Protein AF-A0A8W8I4E0-F1 (afdb_monomer_lite)

Radius of gyration: 31.5 Å; chains: 1; bounding box: 103×53×93 Å

Sequence (508 aa):
MWNETRENYEDEYSLLRERRFVVGEGALLSLIKRTTCEQCGESIDPSTVVEGEKIPAGVKYKFLCCNGHPGKWISTPFYGGRSFISILLQLMVLLTGASWEKFALGAKFINLVVGSSRQFYKMQLQYRTAIEEKFHKHISEVYKKLGGLPLSVAVDVRFDSPGFCASRSTAVFMDSNTKAIIHMEVGDSREVDRHSSKMERLLIDRGLQHLLTASPLVIWEIISDASRNIISLMKSDPYKHLQHSLDIWHKAKKLTTSLSDIAKTPGCRGLLQWIRPIVNHFWWCCSTCKGSVERLLKRWMGILYHINNKHVWAGGRCRHSEEHETECSNWLQRDTVVFKNLRMLVTNRDWCGSMKFYTNCRQTWAVENFFSHTLLHYCPKQKSYGYDAYHIRNMLAVMDHNNHLGRMPLVGQDGEVYAKGQVSRRTKQWVAYEEKAPKDFKYIPELMAACMRATYGVSETKFRKSRKSMSLDSIAKNLSGETNPGSRILLAKMQSRKKTGPAAKESC

pLDDT: mean 87.56, std 13.89, range [27.78, 98.56]

Structure (mmCIF, N/CA/C/O backbone):
data_AF-A0A8W8I4E0-F1
#
_entry.id   AF-A0A8W8I4E0-F1
#
loop_
_atom_site.group_PDB
_atom_site.id
_atom_site.type_symbol
_atom_site.label_atom_id
_atom_site.label_alt_id
_atom_site.label_comp_id
_atom_site.label_asym_id
_atom_site.label_entity_id
_atom_site.label_seq_id
_atom_site.pdbx_PDB_ins_code
_atom_site.Cartn_x
_atom_site.Cartn_y
_atom_site.Cartn_z
_atom_site.occupancy
_atom_site.B_iso_or_equiv
_atom_site.auth_seq_id
_atom_site.auth_comp_id
_atom_site.auth_asym_id
_atom_site.auth_atom_id
_atom_site.pdbx_PDB_model_num
ATOM 1 N N . MET A 1 1 ? -18.996 -29.837 -2.916 1.00 29.95 1 MET A N 1
ATOM 2 C CA . MET A 1 1 ? -19.934 -29.068 -2.074 1.00 29.95 1 MET A CA 1
ATOM 3 C C . MET A 1 1 ? -19.149 -28.592 -0.854 1.00 29.95 1 MET A C 1
ATOM 5 O O . MET A 1 1 ? -19.053 -29.311 0.127 1.00 29.95 1 MET A O 1
ATOM 9 N N . TRP A 1 2 ? -18.444 -27.464 -0.966 1.00 27.78 2 TRP A N 1
ATOM 10 C CA . TRP A 1 2 ? -17.740 -26.867 0.172 1.00 27.78 2 TRP A CA 1
ATOM 11 C C . TRP A 1 2 ? -18.681 -25.825 0.762 1.00 27.78 2 TRP A C 1
ATOM 13 O O . TRP A 1 2 ? -18.910 -24.789 0.143 1.00 27.78 2 TRP A O 1
ATOM 23 N N . ASN A 1 3 ? -19.277 -26.138 1.911 1.00 29.98 3 ASN A N 1
ATOM 24 C CA . ASN A 1 3 ? -19.968 -25.148 2.725 1.00 29.98 3 ASN A CA 1
ATOM 25 C C . ASN A 1 3 ? -18.911 -24.166 3.239 1.00 29.98 3 ASN A C 1
ATOM 27 O O . ASN A 1 3 ? -18.275 -24.406 4.262 1.00 29.98 3 ASN A O 1
ATOM 31 N N . GLU A 1 4 ? -18.700 -23.071 2.509 1.00 37.72 4 GLU A N 1
ATOM 32 C CA . GLU A 1 4 ? -18.144 -21.858 3.094 1.00 37.72 4 GLU A CA 1
ATOM 33 C C . GLU A 1 4 ? -19.118 -21.426 4.191 1.00 37.72 4 GLU A C 1
ATOM 35 O O . GLU A 1 4 ? -20.172 -20.849 3.922 1.00 37.72 4 GLU A O 1
ATOM 40 N N . THR A 1 5 ? -18.795 -21.741 5.443 1.00 39.50 5 THR A N 1
ATOM 41 C CA . THR A 1 5 ? -19.361 -21.050 6.597 1.00 39.50 5 THR A CA 1
ATOM 42 C C . THR A 1 5 ? -19.046 -19.570 6.421 1.00 39.50 5 THR A C 1
ATOM 44 O O . THR A 1 5 ? -17.969 -19.109 6.797 1.00 39.50 5 THR A O 1
ATOM 47 N N . ARG A 1 6 ? -19.959 -18.820 5.791 1.00 50.75 6 ARG A N 1
ATOM 48 C CA . ARG A 1 6 ? -20.000 -17.365 5.917 1.00 50.75 6 ARG A CA 1
ATOM 49 C C . ARG A 1 6 ? -20.036 -17.097 7.411 1.00 50.75 6 ARG A C 1
ATOM 51 O O . ARG A 1 6 ? -20.999 -17.476 8.073 1.00 50.75 6 ARG A O 1
ATOM 58 N N . GLU A 1 7 ? -18.956 -16.531 7.940 1.00 62.41 7 GLU A N 1
ATOM 59 C CA . GLU A 1 7 ? -18.918 -16.084 9.325 1.00 62.41 7 GLU A CA 1
ATOM 60 C C . GLU A 1 7 ? -20.123 -15.175 9.542 1.00 62.41 7 GLU A C 1
ATOM 62 O O . GLU A 1 7 ? -20.264 -14.133 8.898 1.00 62.41 7 GLU A O 1
ATOM 67 N N . ASN A 1 8 ? -21.044 -15.629 10.384 1.00 80.06 8 ASN A N 1
ATOM 68 C CA . ASN A 1 8 ? -22.256 -14.892 10.655 1.00 80.06 8 ASN A CA 1
ATOM 69 C C . ASN A 1 8 ? -21.923 -13.784 11.668 1.00 80.06 8 ASN A C 1
ATOM 71 O O . ASN A 1 8 ? -21.657 -14.059 12.841 1.00 80.06 8 ASN A O 1
ATOM 75 N N . TYR A 1 9 ? -21.893 -12.540 11.187 1.00 88.88 9 TYR A N 1
ATOM 76 C CA . TYR A 1 9 ? -21.670 -11.333 11.986 1.00 88.88 9 TYR A CA 1
ATOM 77 C C . TYR A 1 9 ? -22.966 -10.533 12.219 1.00 88.88 9 TYR A C 1
ATOM 79 O O . TYR A 1 9 ? -22.910 -9.315 12.368 1.00 88.88 9 TYR A O 1
ATOM 87 N N . GLU A 1 10 ? -24.146 -11.167 12.193 1.00 88.62 10 GLU A N 1
ATOM 88 C CA . GLU A 1 10 ? -25.432 -10.451 12.308 1.00 88.62 10 GLU A CA 1
ATOM 89 C C . GLU A 1 10 ? -25.530 -9.586 13.579 1.00 88.62 10 GLU A C 1
ATOM 91 O O . GLU A 1 10 ? -25.957 -8.432 13.497 1.00 88.62 10 GLU A O 1
ATOM 96 N N . ASP A 1 11 ? -25.048 -10.075 14.728 1.00 88.50 11 ASP A N 1
ATOM 97 C CA . ASP A 1 11 ? -25.025 -9.301 15.979 1.00 88.50 11 ASP A CA 1
ATOM 98 C C . ASP A 1 11 ? -24.154 -8.042 15.846 1.00 88.50 11 ASP A C 1
ATOM 100 O O . ASP A 1 11 ? -24.568 -6.931 16.192 1.00 88.50 11 ASP A O 1
ATOM 104 N N . GLU A 1 12 ? -22.939 -8.189 15.311 1.00 93.88 12 GLU A N 1
ATOM 105 C CA . GLU A 1 12 ? -22.030 -7.068 15.096 1.00 93.88 12 GLU A CA 1
ATOM 106 C C . GLU A 1 12 ? -22.575 -6.088 14.051 1.00 93.88 12 GLU A C 1
ATOM 108 O O . GLU A 1 12 ? -22.474 -4.875 14.233 1.00 93.88 12 GLU A O 1
ATOM 113 N N . TYR A 1 13 ? -23.193 -6.581 12.976 1.00 93.69 13 TYR A N 1
ATOM 114 C CA . TYR A 1 13 ? -23.806 -5.738 11.953 1.00 93.69 13 TYR A CA 1
ATOM 115 C C . TYR A 1 13 ? -24.995 -4.950 12.489 1.00 93.69 13 TYR A C 1
ATOM 117 O O . TYR A 1 13 ? -25.122 -3.769 12.157 1.00 93.69 13 TYR A O 1
ATOM 125 N N . SER A 1 14 ? -25.827 -5.558 13.335 1.00 91.75 14 SER A N 1
ATOM 126 C CA . SER A 1 14 ? -26.918 -4.865 14.020 1.00 91.75 14 SER A CA 1
ATOM 127 C C . SER A 1 14 ? -26.387 -3.677 14.829 1.00 91.75 14 SER A C 1
ATOM 129 O O . SER A 1 14 ? -26.834 -2.543 14.645 1.00 91.75 14 SER A O 1
ATOM 131 N N . LEU A 1 15 ? -25.328 -3.897 15.618 1.00 91.44 15 LEU A N 1
ATOM 132 C CA . LEU A 1 15 ? -24.667 -2.839 16.386 1.00 91.44 15 LEU A CA 1
ATOM 133 C C . LEU A 1 15 ? -24.044 -1.755 15.489 1.00 91.44 15 LEU A C 1
ATOM 135 O O . LEU A 1 15 ? -24.104 -0.565 15.805 1.00 91.44 15 LEU A O 1
ATOM 139 N N . LEU A 1 16 ? -23.436 -2.124 14.359 1.00 93.38 16 LEU A N 1
ATOM 140 C CA . LEU A 1 16 ? -22.775 -1.170 13.462 1.00 93.38 16 LEU A CA 1
ATOM 141 C C . LEU A 1 16 ? -23.757 -0.233 12.734 1.00 93.38 16 LEU A C 1
ATOM 143 O O . LEU A 1 16 ? -23.380 0.907 12.455 1.00 93.38 16 LEU A O 1
ATOM 147 N N . ARG A 1 17 ? -25.001 -0.666 12.473 1.00 91.62 17 ARG A N 1
ATOM 148 C CA . ARG A 1 17 ? -26.030 0.113 11.746 1.00 91.62 17 ARG A CA 1
ATOM 149 C C . ARG A 1 17 ? -26.545 1.337 12.506 1.00 91.62 17 ARG A C 1
ATOM 151 O O . ARG A 1 17 ? -27.039 2.275 11.882 1.00 91.62 17 ARG A O 1
ATOM 158 N N . GLU A 1 18 ? -26.449 1.331 13.831 1.00 91.31 18 GLU A N 1
ATOM 159 C CA . GLU A 1 18 ? -26.926 2.427 14.674 1.00 91.31 18 GLU A CA 1
ATOM 160 C C . GLU A 1 18 ? -26.228 3.760 14.329 1.00 91.31 18 GLU A C 1
ATOM 162 O O . GLU A 1 18 ? -24.997 3.849 14.249 1.00 91.31 18 GLU A O 1
ATOM 167 N N . ARG A 1 19 ? -27.020 4.826 14.148 1.00 93.81 19 ARG A N 1
ATOM 168 C CA . ARG A 1 19 ? -26.507 6.187 13.932 1.00 93.81 19 ARG A CA 1
ATOM 169 C C . ARG A 1 19 ? -25.960 6.771 15.230 1.00 93.81 19 ARG A C 1
ATOM 171 O O . ARG A 1 19 ? -26.562 6.627 16.285 1.00 93.81 19 ARG A O 1
ATOM 178 N N . ARG A 1 20 ? -24.847 7.501 15.135 1.00 91.94 20 ARG A N 1
ATOM 179 C CA . ARG A 1 20 ? -24.146 8.078 16.292 1.00 91.94 20 ARG A CA 1
ATOM 180 C C . ARG A 1 20 ? -24.031 9.587 16.160 1.00 91.94 20 ARG A C 1
ATOM 182 O O . ARG A 1 20 ? -23.726 10.091 15.081 1.00 91.94 20 ARG A O 1
ATOM 189 N N . PHE A 1 21 ? -24.250 10.284 17.269 1.00 92.62 21 PHE A N 1
ATOM 190 C CA . PHE A 1 21 ? -24.229 11.742 17.352 1.00 92.62 21 PHE A CA 1
ATOM 191 C C . PHE A 1 21 ? -23.233 12.196 18.418 1.00 92.62 21 PHE A C 1
ATOM 193 O O . PHE A 1 21 ? -23.044 11.521 19.429 1.00 92.62 21 PHE A O 1
ATOM 200 N N . VAL A 1 22 ? -22.608 13.354 18.200 1.00 91.94 22 VAL A N 1
ATOM 201 C CA . VAL A 1 22 ? -21.812 14.030 19.230 1.00 91.94 22 VAL A CA 1
ATOM 202 C C . VAL A 1 22 ? -22.762 14.899 20.045 1.00 91.94 22 VAL A C 1
ATOM 204 O O . VAL A 1 22 ? -23.375 15.816 19.503 1.00 91.94 22 VAL A O 1
ATOM 207 N N . VAL A 1 23 ? -22.901 14.594 21.334 1.00 93.00 23 VAL A N 1
ATOM 208 C CA . VAL A 1 23 ? -23.842 15.260 22.243 1.00 93.00 23 VAL A CA 1
ATOM 209 C C . VAL A 1 23 ? -23.072 15.819 23.435 1.00 93.00 23 VAL A C 1
ATOM 211 O O . VAL A 1 23 ? -22.234 15.128 24.012 1.00 93.00 23 VAL A O 1
ATOM 214 N N . GLY A 1 24 ? -23.336 17.078 23.791 1.00 93.38 24 GLY A N 1
ATOM 215 C CA . GLY A 1 24 ? -22.713 17.723 24.946 1.00 93.38 24 GLY A CA 1
ATOM 216 C C . GLY A 1 24 ? -23.248 17.184 26.274 1.00 93.38 24 GLY A C 1
ATOM 217 O O . GLY A 1 24 ? -24.419 16.822 26.380 1.00 93.38 24 GLY A O 1
ATOM 218 N N . GLU A 1 25 ? -22.406 17.193 27.308 1.00 92.56 25 GLU A N 1
ATOM 219 C CA . GLU A 1 25 ? -22.747 16.676 28.641 1.00 92.56 25 GLU A CA 1
ATOM 220 C C . GLU A 1 25 ? -24.021 17.314 29.222 1.00 92.56 25 GLU A C 1
ATOM 222 O O . GLU A 1 25 ? -24.900 16.615 29.721 1.00 92.56 25 GLU A O 1
ATOM 227 N N . GLY A 1 26 ? -24.185 18.632 29.070 1.00 93.88 26 GLY A N 1
ATOM 228 C CA . GLY A 1 26 ? -25.377 19.341 29.543 1.00 93.88 26 GLY A CA 1
ATOM 229 C C . GLY A 1 26 ? -26.682 18.868 28.891 1.00 93.88 26 GLY A C 1
ATOM 230 O O . GLY A 1 26 ? -27.713 18.812 29.558 1.00 93.88 26 GLY A O 1
ATOM 231 N N . ALA A 1 27 ? -26.648 18.469 27.615 1.00 95.12 27 ALA A N 1
ATOM 232 C CA . ALA A 1 27 ? -27.823 17.929 26.930 1.00 95.12 27 ALA A CA 1
ATOM 233 C C . ALA A 1 27 ? -28.176 16.523 27.443 1.00 95.12 27 ALA A C 1
ATOM 235 O O . ALA A 1 27 ? -29.355 16.224 27.631 1.00 95.12 27 ALA A O 1
ATOM 236 N N . LEU A 1 28 ? -27.167 15.694 27.742 1.00 93.69 28 LEU A N 1
ATOM 237 C CA . LEU A 1 28 ? -27.367 14.382 28.366 1.00 93.69 28 LEU A CA 1
ATOM 238 C C . LEU A 1 28 ? -27.972 14.519 29.767 1.00 93.69 28 LEU A C 1
ATOM 240 O O . LEU A 1 28 ? -28.976 13.880 30.070 1.00 93.69 28 LEU A O 1
ATOM 244 N N . LEU A 1 29 ? -27.412 15.401 30.599 1.00 94.00 29 LEU A N 1
ATOM 245 C CA . LEU A 1 29 ? -27.936 15.681 31.937 1.00 94.00 29 LEU A CA 1
ATOM 246 C C . LEU A 1 29 ? -29.363 16.239 31.889 1.00 94.00 29 LEU A C 1
ATOM 248 O O . LEU A 1 29 ? -30.196 15.841 32.697 1.00 94.00 29 LEU A O 1
ATOM 252 N N . SER A 1 30 ? -29.661 17.130 30.939 1.00 94.25 30 SER A N 1
ATOM 253 C CA . SER A 1 30 ? -31.018 17.651 30.729 1.00 94.25 30 SER A CA 1
ATOM 254 C C . SER A 1 30 ? -32.011 16.535 30.400 1.00 94.25 30 SER A C 1
ATOM 256 O O . SER A 1 30 ? -33.114 16.533 30.941 1.00 94.25 30 SER A O 1
ATOM 258 N N . LEU A 1 31 ? -31.617 15.566 29.563 1.00 94.25 31 LEU A N 1
ATOM 259 C CA . LEU A 1 31 ? -32.456 14.414 29.240 1.00 94.25 31 LEU A CA 1
ATOM 260 C C . LEU A 1 31 ? -32.701 13.552 30.483 1.00 94.25 31 LEU A C 1
ATOM 262 O O . LEU A 1 31 ? -33.853 13.303 30.814 1.00 94.25 31 LEU A O 1
ATOM 266 N N . ILE A 1 32 ? -31.645 13.172 31.212 1.00 92.94 32 ILE A N 1
ATOM 267 C CA . ILE A 1 32 ? -31.743 12.328 32.419 1.00 92.94 32 ILE A CA 1
ATOM 268 C C . ILE A 1 32 ? -32.651 12.974 33.470 1.00 92.94 32 ILE A C 1
ATOM 270 O O . ILE A 1 32 ? -33.536 12.318 34.009 1.00 92.94 32 ILE A O 1
ATOM 274 N N . LYS A 1 33 ? -32.504 14.281 33.709 1.00 90.56 33 LYS A N 1
ATOM 275 C CA . LYS A 1 33 ? -33.335 15.029 34.668 1.00 90.56 33 LYS A CA 1
ATOM 276 C C . LYS A 1 33 ? -34.820 15.099 34.287 1.00 90.56 33 LYS A C 1
ATOM 278 O O . LYS A 1 33 ? -35.630 15.461 35.129 1.00 90.56 33 LYS A O 1
ATOM 283 N N . ARG A 1 34 ? -35.176 14.791 33.035 1.00 92.12 34 ARG A N 1
ATOM 284 C CA . ARG A 1 34 ? -36.560 14.749 32.529 1.00 92.12 34 ARG A CA 1
ATOM 285 C C . ARG A 1 34 ? -37.101 13.325 32.384 1.00 92.12 34 ARG A C 1
ATOM 287 O O . ARG A 1 34 ? -38.239 13.161 31.954 1.00 92.12 34 ARG A O 1
ATOM 294 N N . THR A 1 35 ? -36.290 12.307 32.670 1.00 91.88 35 THR A N 1
ATOM 295 C CA . THR A 1 35 ? -36.743 10.911 32.632 1.00 91.88 35 THR A CA 1
ATOM 296 C C . THR A 1 35 ? -37.540 10.546 33.881 1.00 91.88 35 THR A C 1
ATOM 298 O O . THR A 1 35 ? -37.525 11.261 34.885 1.00 91.88 35 THR A O 1
ATOM 301 N N . THR A 1 36 ? -38.240 9.420 33.803 1.00 94.69 36 THR A N 1
ATOM 302 C CA . THR A 1 36 ? -38.995 8.822 34.902 1.00 94.69 36 THR A CA 1
ATOM 303 C C . THR A 1 36 ? -38.372 7.495 35.325 1.00 94.69 36 THR A C 1
ATOM 305 O O . THR A 1 36 ? -37.621 6.858 34.585 1.00 94.69 36 THR A O 1
ATOM 308 N N . CYS A 1 37 ? -38.660 7.083 36.554 1.00 93.88 37 CYS A N 1
ATOM 309 C CA . CYS A 1 37 ? -38.221 5.824 37.126 1.00 93.88 37 CYS A CA 1
ATOM 310 C C . CYS A 1 37 ? -38.900 4.643 36.425 1.00 93.88 37 CYS A C 1
ATOM 312 O O . CYS A 1 37 ? -40.125 4.578 36.372 1.00 93.88 37 CYS A O 1
ATOM 314 N N . GLU A 1 38 ? -38.118 3.658 35.983 1.00 91.44 38 GLU A N 1
ATOM 315 C CA . GLU A 1 38 ? -38.651 2.431 35.370 1.00 91.44 38 GLU A CA 1
ATOM 316 C C . GLU A 1 38 ? -39.480 1.577 36.348 1.00 91.44 38 GLU A C 1
ATOM 318 O O . GLU A 1 38 ? -40.328 0.806 35.910 1.00 91.44 38 GLU A O 1
ATOM 323 N N . GLN A 1 39 ? -39.251 1.699 37.663 1.00 93.19 39 GLN A N 1
ATOM 324 C CA . GLN A 1 39 ? -39.935 0.882 38.676 1.00 93.19 39 GLN A CA 1
ATOM 325 C C . GLN A 1 39 ? -41.268 1.479 39.131 1.00 93.19 39 GLN A C 1
ATOM 327 O O . GLN A 1 39 ? -42.238 0.747 39.295 1.00 93.19 39 GLN A O 1
ATOM 332 N N . CYS A 1 40 ? -41.321 2.794 39.364 1.00 94.44 40 CYS A N 1
ATOM 333 C CA . CYS A 1 40 ? -42.497 3.443 39.954 1.00 94.44 40 CYS A CA 1
ATOM 334 C C . CYS A 1 40 ? -43.081 4.584 39.112 1.00 94.44 40 CYS A C 1
ATOM 336 O O . CYS A 1 40 ? -44.026 5.225 39.554 1.00 94.44 40 CYS A O 1
ATOM 338 N N . GLY A 1 41 ? -42.516 4.884 37.938 1.00 93.19 41 GLY A N 1
ATOM 339 C CA . GLY A 1 41 ? -42.989 5.948 37.045 1.00 93.19 41 GLY A CA 1
ATOM 340 C C . GLY A 1 41 ? -42.706 7.377 37.518 1.00 93.19 41 GLY A C 1
ATOM 341 O O . GLY A 1 41 ? -42.935 8.313 36.759 1.00 93.19 41 GLY A O 1
ATOM 342 N N . GLU A 1 42 ? -42.179 7.557 38.733 1.00 94.94 42 GLU A N 1
ATOM 343 C CA . GLU A 1 42 ? -41.929 8.886 39.295 1.00 94.94 42 GLU A CA 1
ATOM 344 C C . GLU A 1 42 ? -40.715 9.596 38.707 1.00 94.94 42 GLU A C 1
ATOM 346 O O . GLU A 1 42 ? -39.789 8.969 38.190 1.00 94.94 42 GLU A O 1
ATOM 351 N N . SER A 1 43 ? -40.699 10.920 38.833 1.00 94.69 43 SER A N 1
ATOM 352 C CA . SER A 1 43 ? -39.606 11.753 38.323 1.00 94.69 43 SER A CA 1
ATOM 353 C C . SER A 1 43 ? -38.259 11.422 38.984 1.00 94.69 43 SER A C 1
ATOM 355 O O . SER A 1 43 ? -38.180 11.061 40.164 1.00 94.69 43 SER A O 1
ATOM 357 N N . ILE A 1 44 ? -37.173 11.550 38.216 1.00 95.69 44 ILE A N 1
ATOM 358 C CA . ILE A 1 44 ? -35.808 11.471 38.754 1.00 95.69 44 ILE A CA 1
ATOM 359 C C . ILE A 1 44 ? -35.499 12.729 39.568 1.00 95.69 44 ILE A C 1
ATOM 361 O O . ILE A 1 44 ? -35.745 13.828 39.078 1.00 95.69 44 ILE A O 1
ATOM 365 N N . ASP A 1 45 ? -34.924 12.584 40.770 1.00 94.44 45 ASP A N 1
ATOM 366 C CA . ASP A 1 45 ? -34.468 13.720 41.578 1.00 94.44 45 ASP A CA 1
ATOM 367 C C . ASP A 1 45 ? -33.183 14.303 40.960 1.00 94.44 45 ASP A C 1
ATOM 369 O O . ASP A 1 45 ? -32.113 13.679 41.046 1.00 94.44 45 ASP A O 1
ATOM 373 N N . PRO A 1 46 ? -33.236 15.511 40.363 1.00 93.12 46 PRO A N 1
ATOM 374 C CA . PRO A 1 46 ? -32.097 16.103 39.670 1.00 93.12 46 PRO A CA 1
ATOM 375 C C . PRO A 1 46 ? -30.885 16.369 40.564 1.00 93.12 46 PRO A C 1
ATOM 377 O O . PRO A 1 46 ? -29.777 16.487 40.035 1.00 93.12 46 PRO A O 1
ATOM 380 N N . SER A 1 47 ? -31.087 16.505 41.880 1.00 93.69 47 SER A N 1
ATOM 381 C CA . SER A 1 47 ? -30.027 16.783 42.855 1.00 93.69 47 SER A CA 1
ATOM 382 C C . SER A 1 47 ? -29.159 15.556 43.149 1.00 93.69 47 SER A C 1
ATOM 384 O O . SER A 1 47 ? -28.004 15.693 43.548 1.00 93.69 47 SER A O 1
ATOM 386 N N . THR A 1 48 ? -29.683 14.358 42.878 1.00 95.31 48 THR A N 1
ATOM 387 C CA . THR A 1 48 ? -29.005 13.079 43.140 1.00 95.31 48 THR A CA 1
ATOM 388 C C . THR A 1 48 ? -28.190 12.567 41.953 1.00 95.31 48 THR A C 1
ATOM 390 O O . THR A 1 48 ? -27.483 11.566 42.076 1.00 95.31 48 THR A O 1
ATOM 393 N N . VAL A 1 49 ? -28.280 13.229 40.792 1.00 95.50 49 VAL A N 1
ATOM 394 C CA . VAL A 1 49 ? -27.584 12.812 39.570 1.00 95.50 49 VAL A CA 1
ATOM 395 C C . VAL A 1 49 ? -26.087 13.063 39.718 1.00 95.50 49 VAL A C 1
ATOM 397 O O . VAL A 1 49 ? -25.627 14.204 39.699 1.00 95.50 49 VAL A O 1
ATOM 400 N N . VAL A 1 50 ? -25.315 11.983 39.805 1.00 95.00 50 VAL A N 1
ATOM 401 C CA . VAL A 1 50 ? -23.856 12.020 39.951 1.00 95.00 50 VAL A CA 1
ATOM 402 C C . VAL A 1 50 ? -23.175 11.126 38.924 1.00 95.00 50 VAL A C 1
ATOM 404 O O . VAL A 1 50 ? -23.708 10.089 38.515 1.00 95.00 50 VAL A O 1
ATOM 407 N N . GLU A 1 51 ? -21.980 11.519 38.486 1.00 95.25 51 GLU A N 1
ATOM 408 C CA . GLU A 1 51 ? -21.172 10.685 37.598 1.00 95.25 51 GLU A CA 1
ATOM 409 C C . GLU A 1 51 ? -20.693 9.427 38.343 1.00 95.25 51 GLU A C 1
ATOM 411 O O . GLU A 1 51 ? -20.222 9.484 39.479 1.00 95.25 51 GLU A O 1
ATOM 416 N N . GLY A 1 52 ? -20.849 8.271 37.703 1.00 93.69 52 GLY A N 1
ATOM 417 C CA . GLY A 1 52 ? -20.376 6.985 38.191 1.00 93.69 52 GLY A CA 1
ATOM 418 C C . GLY A 1 52 ? -18.922 6.706 37.808 1.00 93.69 52 GLY A C 1
ATOM 419 O O . GLY A 1 52 ? -18.077 7.591 37.705 1.00 93.69 52 GLY A O 1
ATOM 420 N N . GLU A 1 53 ? -18.616 5.428 37.597 1.00 92.44 53 GLU A N 1
ATOM 421 C CA . GLU A 1 53 ? -17.281 4.996 37.195 1.00 92.44 53 GLU A CA 1
ATOM 422 C C . GLU A 1 53 ? -16.938 5.509 35.785 1.00 92.44 53 GLU A C 1
ATOM 424 O O . GLU A 1 53 ? -17.783 5.508 34.887 1.00 92.44 53 GLU A O 1
ATOM 429 N N . LYS A 1 54 ? -15.677 5.908 35.570 1.00 90.88 54 LYS A N 1
ATOM 430 C CA . LYS A 1 54 ? -15.206 6.418 34.274 1.00 90.88 54 LYS A CA 1
ATOM 431 C C . LYS A 1 54 ? -15.258 5.329 33.200 1.00 90.88 54 LYS A C 1
ATOM 433 O O . LYS A 1 54 ? -14.714 4.239 33.382 1.00 90.88 54 LYS A O 1
ATOM 438 N N . ILE A 1 55 ? -15.842 5.659 32.048 1.00 90.25 55 ILE A N 1
ATOM 439 C CA . ILE A 1 55 ? -15.952 4.763 30.893 1.00 90.25 55 ILE A CA 1
ATOM 440 C C . ILE A 1 55 ? -15.169 5.356 29.711 1.00 90.25 55 ILE A C 1
ATOM 442 O O . ILE A 1 55 ? -15.335 6.528 29.379 1.00 90.25 55 ILE A O 1
ATOM 446 N N . PRO A 1 56 ? -14.312 4.581 29.024 1.00 87.62 56 PRO A N 1
ATOM 447 C CA . PRO A 1 56 ? -13.665 5.051 27.803 1.00 87.62 56 PRO A CA 1
ATOM 448 C C . PRO A 1 56 ? -14.692 5.452 26.737 1.00 87.62 56 PRO A C 1
ATOM 450 O O . PRO A 1 56 ? -15.538 4.643 26.354 1.00 87.62 56 PRO A O 1
ATOM 453 N N . ALA A 1 57 ? -14.588 6.687 26.239 1.00 91.19 57 ALA A N 1
ATOM 454 C CA . ALA A 1 57 ? -15.502 7.250 25.240 1.00 91.19 57 ALA A CA 1
ATOM 455 C C . ALA A 1 57 ? -16.994 7.094 25.608 1.00 91.19 57 ALA A C 1
ATOM 457 O O . ALA A 1 57 ? -17.827 6.802 24.753 1.00 91.19 57 ALA A O 1
ATOM 458 N N . GLY A 1 58 ? -17.316 7.240 26.894 1.00 92.19 58 GLY A N 1
ATOM 459 C CA . GLY A 1 58 ? -18.681 7.212 27.397 1.00 92.19 58 GLY A CA 1
ATOM 460 C C . GLY A 1 58 ? -18.775 7.785 28.806 1.00 92.19 58 GLY A C 1
ATOM 461 O O . GLY A 1 58 ? -17.764 8.060 29.448 1.00 92.19 58 GLY A O 1
ATOM 462 N N . VAL A 1 59 ? -20.000 7.949 29.287 1.00 93.62 59 VAL A N 1
ATOM 463 C CA . VAL A 1 59 ? -20.300 8.427 30.636 1.00 93.62 59 VAL A CA 1
ATOM 464 C C . VAL A 1 59 ? -21.346 7.525 31.277 1.00 93.62 59 VAL A C 1
ATOM 466 O O . VAL A 1 59 ? -22.189 6.934 30.594 1.00 93.62 59 VAL A O 1
ATOM 469 N N . LYS A 1 60 ? -21.266 7.402 32.600 1.00 95.00 60 LYS A N 1
ATOM 470 C CA . LYS A 1 60 ? -22.261 6.730 33.427 1.00 95.00 60 LYS A CA 1
ATOM 471 C C . LYS A 1 60 ? -22.764 7.710 34.467 1.00 95.00 60 LYS A C 1
ATOM 473 O O . LYS A 1 60 ? -21.954 8.322 35.153 1.00 95.00 60 LYS A O 1
ATOM 478 N N . TYR A 1 61 ? -24.075 7.785 34.627 1.00 96.12 61 TYR A N 1
ATOM 479 C CA . TYR A 1 61 ? -24.709 8.519 35.714 1.00 96.12 61 TYR A CA 1
ATOM 480 C C . TYR A 1 61 ? -25.454 7.557 36.634 1.00 96.12 61 TYR A C 1
ATOM 482 O O . TYR A 1 61 ? -26.028 6.565 36.177 1.00 96.12 61 TYR A O 1
ATOM 490 N N . LYS A 1 62 ? -25.411 7.846 37.933 1.00 95.88 62 LYS A N 1
ATOM 491 C CA . LYS A 1 62 ? -26.221 7.219 38.981 1.00 95.88 62 LYS A CA 1
ATOM 492 C C . LYS A 1 62 ? -27.152 8.290 39.546 1.00 95.88 62 LYS A C 1
ATOM 494 O O . LYS A 1 62 ? -26.754 9.449 39.624 1.00 95.88 62 LYS A O 1
ATOM 499 N N . PHE A 1 63 ? -28.372 7.911 39.896 1.00 95.31 63 PHE A N 1
ATOM 500 C CA . PHE A 1 63 ? -29.389 8.830 40.409 1.00 95.31 63 PHE A CA 1
ATOM 501 C C . PHE A 1 63 ? -30.425 8.077 41.243 1.00 95.31 63 PHE A C 1
ATOM 503 O O . PHE A 1 63 ? -30.479 6.847 41.200 1.00 95.31 63 PHE A O 1
ATOM 510 N N . LEU A 1 64 ? -31.254 8.813 41.979 1.00 96.50 64 LEU A N 1
ATOM 511 C CA . LEU A 1 64 ? -32.438 8.305 42.665 1.00 96.50 64 LEU A CA 1
ATOM 512 C C . LEU A 1 64 ? -33.693 8.941 42.056 1.00 96.50 64 LEU A C 1
ATOM 514 O O . LEU A 1 64 ? -33.660 10.079 41.587 1.00 96.50 64 LEU A O 1
ATOM 518 N N . CYS A 1 65 ? -34.813 8.223 42.066 1.00 95.62 65 CYS A N 1
ATOM 519 C CA . CYS A 1 65 ? -36.115 8.865 41.867 1.00 95.62 65 CYS A CA 1
ATOM 520 C C . CYS A 1 65 ? -36.590 9.566 43.145 1.00 95.62 65 CYS A C 1
ATOM 522 O O . CYS A 1 65 ? -36.079 9.267 44.224 1.00 95.62 65 CYS A O 1
ATOM 524 N N . CYS A 1 66 ? -37.632 10.397 43.055 1.00 93.38 66 CYS A N 1
ATOM 525 C CA . CYS A 1 66 ? -38.236 11.058 44.221 1.00 93.38 66 CYS A CA 1
ATOM 526 C C . CYS A 1 66 ? -38.689 10.084 45.333 1.00 93.38 66 CYS A C 1
ATOM 528 O O . CYS A 1 66 ? -38.709 10.460 46.499 1.00 93.38 66 CYS A O 1
ATOM 530 N N . ASN A 1 67 ? -38.972 8.817 44.997 1.00 94.75 67 ASN A N 1
ATOM 531 C CA . ASN A 1 67 ? -39.306 7.752 45.958 1.00 94.75 67 ASN A CA 1
ATOM 532 C C . ASN A 1 67 ? -38.093 6.928 46.445 1.00 94.75 67 ASN A C 1
ATOM 534 O O . ASN A 1 67 ? -38.265 5.894 47.082 1.00 94.75 67 ASN A O 1
ATOM 538 N N . GLY A 1 68 ? -36.860 7.332 46.124 1.00 94.19 68 GLY A N 1
ATOM 539 C CA . GLY A 1 68 ? -35.634 6.690 46.614 1.00 94.19 68 GLY A CA 1
ATOM 540 C C . GLY A 1 68 ? -35.144 5.452 45.846 1.00 94.19 68 GLY A C 1
ATOM 541 O O . GLY A 1 68 ? -34.117 4.888 46.222 1.00 94.19 68 GLY A O 1
ATOM 542 N N . HIS A 1 69 ? -35.801 5.025 44.759 1.00 96.06 69 HIS A N 1
ATOM 543 C CA . HIS A 1 69 ? -35.309 3.907 43.940 1.00 96.06 69 HIS A CA 1
ATOM 544 C C . HIS A 1 69 ? -34.024 4.283 43.179 1.00 96.06 69 HIS A C 1
ATOM 546 O O . HIS A 1 69 ? -33.995 5.326 42.513 1.00 96.06 69 HIS A O 1
ATOM 552 N N . PRO A 1 70 ? -32.975 3.439 43.210 1.00 95.06 70 PRO A N 1
ATOM 553 C CA . PRO A 1 70 ? -31.727 3.705 42.510 1.00 95.06 70 PRO A CA 1
ATOM 554 C C . PRO A 1 70 ? -31.831 3.425 41.009 1.00 95.06 70 PRO A C 1
ATOM 556 O O . PRO A 1 70 ? -32.263 2.356 40.581 1.00 95.06 70 PRO A O 1
ATOM 559 N N . GLY A 1 71 ? -31.345 4.368 40.209 1.00 93.50 71 GLY A N 1
ATOM 560 C CA . GLY A 1 71 ? -31.242 4.271 38.760 1.00 93.50 71 GLY A CA 1
ATOM 561 C C . GLY A 1 71 ? -29.816 4.484 38.257 1.00 93.50 71 GLY A C 1
ATOM 562 O O . GLY A 1 71 ? -28.948 5.051 38.930 1.00 93.50 71 GLY A O 1
ATOM 563 N N . LYS A 1 72 ? -29.558 3.992 37.044 1.00 93.62 72 LYS A N 1
ATOM 564 C CA . LYS A 1 72 ? -28.300 4.214 36.329 1.00 93.62 72 LYS A CA 1
ATOM 565 C C . LYS A 1 72 ? -28.569 4.419 34.848 1.00 93.62 72 LYS A C 1
ATOM 567 O O . LYS A 1 72 ? -29.397 3.726 34.269 1.00 93.62 72 LYS A O 1
ATOM 572 N N . TRP A 1 73 ? -27.799 5.299 34.227 1.00 94.12 73 TRP A N 1
ATOM 573 C CA . TRP A 1 73 ? -27.811 5.496 32.782 1.00 94.12 73 TRP A CA 1
ATOM 574 C C . TRP A 1 73 ? -26.385 5.462 32.239 1.00 94.12 73 TRP A C 1
ATOM 576 O O . TRP A 1 73 ? -25.457 5.948 32.889 1.00 94.12 73 TRP A O 1
ATOM 586 N N . ILE A 1 74 ? -26.194 4.852 31.069 1.00 94.06 74 ILE A N 1
ATOM 587 C CA . ILE A 1 74 ? -24.881 4.690 30.439 1.00 94.06 74 ILE A CA 1
ATOM 588 C C . ILE A 1 74 ? -24.981 5.096 28.971 1.00 94.06 74 ILE A C 1
ATOM 590 O O . ILE A 1 74 ? -25.866 4.635 28.260 1.00 94.06 74 ILE A O 1
ATOM 594 N N . SER A 1 75 ? -24.036 5.912 28.503 1.00 92.38 75 SER A N 1
ATOM 595 C CA . SER A 1 75 ? -24.058 6.482 27.148 1.00 92.38 75 SER A CA 1
ATOM 596 C C . SER A 1 75 ? -23.519 5.563 26.042 1.00 92.38 75 SER A C 1
ATOM 598 O O . SER A 1 75 ? -23.324 6.008 24.913 1.00 92.38 75 SER A O 1
ATOM 600 N N . THR A 1 76 ? -23.143 4.328 26.366 1.00 91.81 76 THR A N 1
ATOM 601 C CA . THR A 1 76 ? -22.475 3.397 25.447 1.00 91.81 76 THR A CA 1
ATOM 602 C C . THR A 1 76 ? -22.865 1.966 25.806 1.00 91.81 76 THR A C 1
ATOM 604 O O . THR A 1 76 ? -22.830 1.611 26.990 1.00 91.81 76 THR A O 1
ATOM 607 N N . PRO A 1 77 ? -23.230 1.122 24.826 1.00 91.62 77 PRO A N 1
ATOM 608 C CA . PRO A 1 77 ? -23.378 -0.299 25.078 1.00 91.62 77 PRO A CA 1
ATOM 609 C C . PRO A 1 77 ? -22.002 -0.938 25.305 1.00 91.62 77 PRO A C 1
ATOM 611 O O . PRO A 1 77 ? -20.951 -0.374 24.975 1.00 91.62 77 PRO A O 1
ATOM 614 N N . PHE A 1 78 ? -22.004 -2.145 25.864 1.00 91.38 78 PHE A N 1
ATOM 615 C CA . PHE A 1 78 ? -20.784 -2.915 26.078 1.00 91.38 78 PHE A CA 1
ATOM 616 C C . PHE A 1 78 ? -20.713 -4.098 25.124 1.00 91.38 78 PHE A C 1
ATOM 618 O O . PHE A 1 78 ? -21.679 -4.835 24.958 1.00 91.38 78 PHE A O 1
ATOM 625 N N . TYR A 1 79 ? -19.534 -4.312 24.550 1.00 91.44 79 TYR A N 1
ATOM 626 C CA . TYR A 1 79 ? -19.232 -5.476 23.728 1.00 91.44 79 TYR A CA 1
ATOM 627 C C . TYR A 1 79 ? -17.978 -6.153 24.285 1.00 91.44 79 TYR A C 1
ATOM 629 O O . TYR A 1 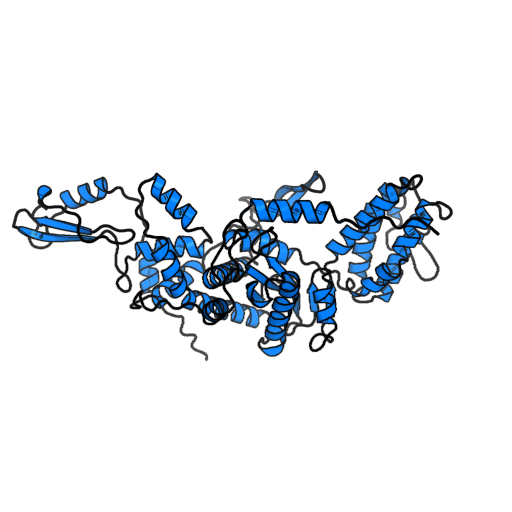79 ? -16.926 -5.523 24.416 1.00 91.44 79 TYR A O 1
ATOM 637 N N . GLY A 1 80 ? -18.101 -7.412 24.716 1.00 87.94 80 GLY A N 1
ATOM 638 C CA . GLY A 1 80 ? -17.003 -8.143 25.361 1.00 87.94 80 GLY A CA 1
ATOM 639 C C . GLY A 1 80 ? -16.457 -7.464 26.627 1.00 87.94 80 GLY A C 1
ATOM 640 O O . GLY A 1 80 ? -15.255 -7.524 26.878 1.00 87.94 80 GLY A O 1
ATOM 641 N N . GLY A 1 81 ? -17.311 -6.765 27.388 1.00 88.31 81 GLY A N 1
ATOM 642 C CA . GLY A 1 81 ? -16.928 -6.040 28.608 1.00 88.31 81 GLY A CA 1
ATOM 643 C C . GLY A 1 81 ? -16.261 -4.679 28.376 1.00 88.31 81 GLY A C 1
ATOM 644 O O . GLY A 1 81 ? -15.680 -4.114 29.299 1.00 88.31 81 GLY A O 1
ATOM 645 N N . ARG A 1 82 ? -16.321 -4.134 27.155 1.00 89.50 82 ARG A N 1
ATOM 646 C CA . ARG A 1 82 ? -15.685 -2.860 26.783 1.00 89.50 82 ARG A CA 1
ATOM 647 C C . ARG A 1 82 ? -16.695 -1.900 26.178 1.00 89.50 82 ARG A C 1
ATOM 649 O O . ARG A 1 82 ? -17.631 -2.342 25.521 1.00 89.50 82 ARG A O 1
ATOM 656 N N . SER A 1 83 ? -16.471 -0.599 26.363 1.00 92.62 83 SER A N 1
ATOM 657 C CA . SER A 1 83 ? -17.265 0.441 25.699 1.00 92.62 83 SER A CA 1
ATOM 658 C C . SER A 1 83 ? -17.226 0.236 24.189 1.00 92.62 83 SER A C 1
ATOM 660 O O . SER A 1 83 ? -16.156 0.300 23.573 1.00 92.62 83 SER A O 1
ATOM 662 N N . PHE A 1 84 ? -18.394 0.004 23.599 1.00 92.94 84 PHE A N 1
ATOM 663 C CA . PHE A 1 84 ? -18.512 -0.241 22.171 1.00 92.94 84 PHE A CA 1
ATOM 664 C C . PHE A 1 84 ? -18.089 0.986 21.359 1.00 92.94 84 PHE A C 1
ATOM 666 O O . PHE A 1 84 ? -17.304 0.869 20.421 1.00 92.94 84 PHE A O 1
ATOM 673 N N . ILE A 1 85 ? -18.502 2.184 21.786 1.00 93.50 85 ILE A N 1
ATOM 674 C CA . ILE A 1 85 ? -18.086 3.443 21.155 1.00 93.50 85 ILE A CA 1
ATOM 675 C C . ILE A 1 85 ? -16.559 3.604 21.176 1.00 93.50 85 ILE A C 1
ATOM 677 O O . ILE A 1 85 ? -15.973 4.039 20.185 1.00 93.50 85 ILE A O 1
ATOM 681 N N . SER A 1 86 ? -15.883 3.186 22.252 1.00 93.69 86 SER A N 1
ATOM 682 C CA . SER A 1 86 ? -14.416 3.224 22.307 1.00 93.69 86 SER A CA 1
ATOM 683 C C . SER A 1 86 ? -13.768 2.300 21.270 1.00 93.69 86 SER A C 1
ATOM 685 O O . SER A 1 86 ? -12.827 2.719 20.595 1.00 93.69 86 SER A O 1
ATOM 687 N N . ILE A 1 87 ? -14.291 1.079 21.096 1.00 94.44 87 ILE A N 1
ATOM 688 C CA . ILE A 1 87 ? -13.837 0.144 20.052 1.00 94.44 87 ILE A CA 1
ATOM 689 C C . ILE A 1 87 ? -14.002 0.783 18.669 1.00 94.44 87 ILE A C 1
ATOM 691 O O . ILE A 1 87 ? -13.054 0.807 17.882 1.00 94.44 87 ILE A O 1
ATOM 695 N N . LEU A 1 88 ? -15.171 1.368 18.390 1.00 95.06 88 LEU A N 1
ATOM 696 C CA . LEU A 1 88 ? -15.456 1.995 17.100 1.00 95.06 88 LEU A CA 1
ATOM 697 C C . LEU A 1 88 ? -14.537 3.179 16.799 1.00 95.06 88 LEU A C 1
ATOM 699 O O . LEU A 1 88 ? -14.029 3.266 15.687 1.00 95.06 88 LEU A O 1
ATOM 703 N N . LEU A 1 89 ? -14.266 4.059 17.768 1.00 95.38 89 LEU A N 1
ATOM 704 C CA . LEU A 1 89 ? -13.337 5.179 17.568 1.00 95.38 89 LEU A CA 1
ATOM 705 C C . LEU A 1 89 ? -11.918 4.692 17.248 1.00 95.38 89 LEU A C 1
ATOM 707 O O . LEU A 1 89 ? -11.246 5.249 16.380 1.00 95.38 89 LEU A O 1
ATOM 711 N N . GLN A 1 90 ? -11.460 3.630 17.912 1.00 95.69 90 GLN A N 1
ATOM 712 C CA . GLN A 1 90 ? -10.146 3.046 17.641 1.00 95.69 90 GLN A CA 1
ATOM 713 C C . GLN A 1 90 ? -10.089 2.405 16.248 1.00 95.69 90 GLN A C 1
ATOM 715 O O . GLN A 1 90 ? -9.132 2.645 15.509 1.00 95.69 90 GLN A O 1
ATOM 720 N N . LEU A 1 91 ? -11.110 1.626 15.868 1.00 96.69 91 LEU A N 1
ATOM 721 C CA . LEU A 1 91 ? -11.209 1.022 14.537 1.00 96.69 91 LEU A CA 1
ATOM 722 C C . LEU A 1 91 ? -11.334 2.087 13.446 1.00 96.69 91 LEU A C 1
ATOM 724 O O . LEU A 1 91 ? -10.638 2.000 12.441 1.00 96.69 91 LEU A O 1
ATOM 728 N N . MET A 1 92 ? -12.125 3.138 13.667 1.00 95.62 92 MET A N 1
ATOM 729 C CA . MET A 1 92 ? -12.244 4.279 12.759 1.00 95.62 92 MET A CA 1
ATOM 730 C C . MET A 1 92 ? -10.871 4.889 12.472 1.00 95.62 92 MET A C 1
ATOM 732 O O . MET A 1 92 ? -10.510 5.075 11.312 1.00 95.62 92 MET A O 1
ATOM 736 N N . VAL A 1 93 ? -10.069 5.158 13.506 1.00 96.12 93 VAL A N 1
ATOM 737 C CA . VAL A 1 93 ? -8.719 5.714 13.330 1.00 96.12 93 VAL A CA 1
ATOM 738 C C . VAL A 1 93 ? -7.791 4.728 12.613 1.00 96.12 93 VAL A C 1
ATOM 740 O O . VAL A 1 93 ? -7.013 5.129 11.750 1.00 96.12 93 VAL A O 1
ATOM 743 N N . LEU A 1 94 ? -7.845 3.441 12.963 1.00 96.50 94 LEU A N 1
ATOM 744 C CA . LEU A 1 94 ? -6.952 2.428 12.405 1.00 96.50 94 LEU A CA 1
ATOM 745 C C . LEU A 1 94 ? -7.253 2.125 10.929 1.00 96.50 94 LEU A C 1
ATOM 747 O O . LEU A 1 94 ? -6.341 2.156 10.103 1.00 96.50 94 LEU A O 1
ATOM 751 N N . LEU A 1 95 ? -8.516 1.842 10.604 1.00 96.69 95 LEU A N 1
ATOM 752 C CA . LEU A 1 95 ? -8.952 1.354 9.293 1.00 96.69 95 LEU A CA 1
ATOM 753 C C . LEU A 1 95 ? -8.934 2.444 8.213 1.00 96.69 95 LEU A C 1
ATOM 755 O O . LEU A 1 95 ? -8.704 2.142 7.044 1.00 96.69 95 LEU A O 1
ATOM 759 N N . THR A 1 96 ? -9.086 3.712 8.603 1.00 94.31 96 THR A N 1
ATOM 760 C CA . THR A 1 96 ? -8.915 4.867 7.699 1.00 94.31 96 THR A CA 1
ATOM 761 C C . THR A 1 96 ? -7.448 5.250 7.477 1.00 94.31 96 THR A C 1
ATOM 763 O O . THR A 1 96 ? -7.154 6.162 6.708 1.00 94.31 96 THR A O 1
ATOM 766 N N . GLY A 1 97 ? -6.510 4.613 8.186 1.00 93.44 97 GLY A N 1
ATOM 767 C CA . GLY A 1 97 ? -5.097 4.992 8.168 1.00 93.44 97 GLY A CA 1
ATOM 768 C C . GLY A 1 97 ? -4.779 6.262 8.966 1.00 93.44 97 GLY A C 1
ATOM 769 O O . GLY A 1 97 ? -3.607 6.627 9.085 1.00 93.44 97 GLY A O 1
ATOM 770 N N . ALA A 1 98 ? -5.770 6.902 9.596 1.00 93.12 98 ALA A N 1
ATOM 771 C CA . ALA A 1 98 ? -5.574 8.103 10.396 1.00 93.12 98 ALA A CA 1
ATOM 772 C C . ALA A 1 98 ? -4.577 7.892 11.552 1.00 93.12 98 ALA A C 1
ATOM 774 O O . ALA A 1 98 ? -4.240 6.779 11.971 1.00 93.12 98 ALA A O 1
ATOM 775 N N . SER A 1 99 ? -4.067 9.001 12.086 1.00 90.06 99 SER A N 1
ATOM 776 C CA . SER A 1 99 ? -3.203 8.968 13.265 1.00 90.06 99 SER A CA 1
ATOM 777 C C . SER A 1 99 ? -3.994 9.261 14.520 1.00 90.06 99 SER A C 1
ATOM 779 O O . SER A 1 99 ? -4.698 10.269 14.593 1.00 90.06 99 SER A O 1
ATOM 781 N N . TRP A 1 100 ? -3.746 8.433 15.530 1.00 92.06 100 TRP A N 1
ATOM 782 C CA . TRP A 1 100 ? -4.289 8.623 16.860 1.00 92.06 100 TRP A CA 1
ATOM 783 C C . TRP A 1 100 ? -3.905 9.976 17.456 1.00 92.06 100 TRP A C 1
ATOM 785 O O . TRP A 1 100 ? -4.759 10.665 17.985 1.00 92.06 100 TRP A O 1
ATOM 795 N N . GLU A 1 101 ? -2.649 10.404 17.328 1.00 90.94 101 GLU A N 1
ATOM 796 C CA . GLU A 1 101 ? -2.179 11.675 17.891 1.00 90.94 101 GLU A CA 1
ATOM 797 C C . GLU A 1 101 ? -2.924 12.872 17.296 1.00 90.94 101 GLU A C 1
ATOM 799 O O . GLU A 1 101 ? -3.332 13.768 18.028 1.00 90.94 101 GLU A O 1
ATOM 804 N N . LYS A 1 102 ? -3.125 12.882 15.969 1.00 92.62 102 LYS A N 1
ATOM 805 C CA . LYS A 1 102 ? -3.872 13.961 15.304 1.00 92.62 102 LYS A CA 1
ATOM 806 C C . LYS A 1 102 ? -5.354 13.918 15.676 1.00 92.62 102 LYS A C 1
ATOM 808 O O . LYS A 1 102 ? -5.933 14.965 15.942 1.00 92.62 102 LYS A O 1
ATOM 813 N N . PHE A 1 103 ? -5.940 12.723 15.724 1.00 94.94 103 PHE A N 1
ATOM 814 C CA . PHE A 1 103 ? -7.327 12.526 16.137 1.00 94.94 103 PHE A CA 1
ATOM 815 C C . PHE A 1 103 ? -7.562 12.976 17.588 1.00 94.94 103 PHE A C 1
ATOM 817 O O . PHE A 1 103 ? -8.440 13.792 17.839 1.00 94.94 103 PHE A O 1
ATOM 824 N N . ALA A 1 104 ? -6.734 12.519 18.528 1.00 94.69 104 ALA A N 1
ATOM 825 C CA . ALA A 1 104 ? -6.829 12.864 19.943 1.00 94.69 104 ALA A CA 1
ATOM 826 C C . ALA A 1 104 ? -6.576 14.359 20.199 1.00 94.69 104 ALA A C 1
ATOM 828 O O . ALA A 1 104 ? -7.232 14.951 21.051 1.00 94.69 104 ALA A O 1
ATOM 829 N N . LEU A 1 105 ? -5.665 14.990 19.446 1.00 95.44 105 LEU A N 1
ATOM 830 C CA . LEU A 1 105 ? -5.463 16.439 19.506 1.00 95.44 105 LEU A CA 1
ATOM 831 C C . LEU A 1 105 ? -6.710 17.203 19.037 1.00 95.44 105 LEU A C 1
ATOM 833 O O . LEU A 1 105 ? -7.141 18.126 19.719 1.00 95.44 105 LEU A O 1
ATOM 837 N N . GLY A 1 106 ? -7.309 16.793 17.914 1.00 96.38 106 GLY A N 1
ATOM 838 C CA . GLY A 1 106 ? -8.558 17.383 17.427 1.00 96.38 106 GLY A CA 1
ATOM 839 C C . GLY A 1 106 ? -9.713 17.196 18.413 1.00 96.38 106 GLY A C 1
ATOM 840 O O . GLY A 1 106 ? -10.419 18.151 18.716 1.00 96.38 106 GLY A O 1
ATOM 841 N N . ALA A 1 107 ? -9.850 15.997 18.988 1.00 95.69 107 ALA A N 1
ATOM 842 C CA . ALA A 1 107 ? -10.830 15.713 20.034 1.00 95.69 107 ALA A CA 1
ATOM 843 C C . ALA A 1 107 ? -10.648 16.635 21.253 1.00 95.69 107 ALA A C 1
ATOM 845 O O . ALA A 1 107 ? -11.623 17.170 21.775 1.00 95.69 107 ALA A O 1
ATOM 846 N N . LYS A 1 108 ? -9.398 16.902 21.659 1.00 96.06 108 LYS A N 1
ATOM 847 C CA . LYS A 1 108 ? -9.084 17.815 22.766 1.00 96.06 108 LYS A CA 1
ATOM 848 C C . LYS A 1 108 ? -9.563 19.249 22.513 1.00 96.06 108 LYS A C 1
ATOM 850 O O . LYS A 1 108 ? -9.994 19.895 23.462 1.00 96.06 108 LYS A O 1
ATOM 855 N N . PHE A 1 109 ? -9.514 19.749 21.276 1.00 97.31 109 PHE A N 1
ATOM 856 C CA . PHE A 1 109 ? -9.936 21.124 20.958 1.00 97.31 109 PHE A CA 1
ATOM 857 C C . PHE A 1 109 ? -11.415 21.394 21.243 1.00 97.31 109 PHE A C 1
ATOM 859 O O . PHE A 1 109 ? -11.773 22.531 21.525 1.00 97.31 109 PHE A O 1
ATOM 866 N N . ILE A 1 110 ? -12.255 20.358 21.207 1.00 95.19 110 ILE A N 1
ATOM 867 C CA . ILE A 1 110 ? -13.695 20.452 21.487 1.00 95.19 110 ILE A CA 1
ATOM 868 C C . ILE A 1 110 ? -14.096 19.713 22.773 1.00 95.19 110 ILE A C 1
ATOM 870 O O . ILE A 1 110 ? -15.268 19.412 22.970 1.00 95.19 110 ILE A O 1
ATOM 874 N N . ASN A 1 111 ? -13.124 19.385 23.633 1.00 93.94 111 ASN A N 1
ATOM 875 C CA . ASN A 1 111 ? -13.324 18.626 24.871 1.00 93.94 111 ASN A CA 1
ATOM 876 C C . ASN A 1 111 ? -14.047 17.270 24.680 1.00 93.94 111 ASN A C 1
ATOM 878 O O . ASN A 1 111 ? -14.842 16.841 25.514 1.00 93.94 111 ASN A O 1
ATOM 882 N N . LEU A 1 112 ? -13.777 16.580 23.567 1.00 93.94 112 LEU A N 1
ATOM 883 C CA . LEU A 1 112 ? -14.364 15.276 23.262 1.00 93.94 112 LEU A CA 1
ATOM 884 C C . LEU A 1 112 ? -13.596 14.143 23.962 1.00 93.94 112 LEU A C 1
ATOM 886 O O . LEU A 1 112 ? -12.390 13.963 23.768 1.00 93.94 112 LEU A O 1
ATOM 890 N N . VAL A 1 113 ? -14.314 13.319 24.727 1.00 91.12 113 VAL A N 1
ATOM 891 C CA . VAL A 1 113 ? -13.756 12.164 25.446 1.00 91.12 113 VAL A CA 1
ATOM 892 C C . VAL A 1 113 ? -13.601 10.968 24.497 1.00 91.12 113 VAL A C 1
ATOM 894 O O . VAL A 1 113 ? -14.588 10.364 24.092 1.00 91.12 113 VAL A O 1
ATOM 897 N N . VAL A 1 114 ? -12.360 10.594 24.153 1.00 89.25 114 VAL A N 1
ATOM 898 C CA . VAL A 1 114 ? -12.074 9.549 23.135 1.00 89.25 114 VAL A CA 1
ATOM 899 C C . VAL A 1 114 ? -11.176 8.392 23.604 1.00 89.25 114 VAL A C 1
ATOM 901 O O . VAL A 1 114 ? -10.940 7.452 22.849 1.00 89.25 114 VAL A O 1
ATOM 904 N N . GLY A 1 115 ? -10.700 8.407 24.853 1.00 86.81 115 GLY A N 1
ATOM 905 C CA . GLY A 1 115 ? -9.792 7.390 25.411 1.00 86.81 115 GLY A CA 1
ATOM 906 C C . GLY A 1 115 ? -8.305 7.763 25.320 1.00 86.81 115 GLY A C 1
ATOM 907 O O . GLY A 1 115 ? -7.954 8.903 25.022 1.00 86.81 115 GLY A O 1
ATOM 908 N N . SER A 1 116 ? -7.407 6.811 25.611 1.00 88.69 116 SER A N 1
ATOM 909 C CA . SER A 1 116 ? -5.953 7.056 25.688 1.00 88.69 116 SER A CA 1
ATOM 910 C C . SER A 1 116 ? -5.160 6.405 24.550 1.00 88.69 116 SER A C 1
ATOM 912 O O . SER A 1 116 ? -5.528 5.346 24.038 1.00 88.69 116 SER A O 1
ATOM 914 N N . SER A 1 117 ? -4.004 6.988 24.209 1.00 90.00 117 SER A N 1
ATOM 915 C CA . SER A 1 117 ? -3.064 6.411 23.232 1.00 90.00 117 SER A CA 1
ATOM 916 C C . SER A 1 117 ? -2.573 5.027 23.647 1.00 90.00 117 SER A C 1
ATOM 918 O O . SER A 1 117 ? -2.495 4.120 22.820 1.00 90.00 117 SER A O 1
ATOM 920 N N . ARG A 1 118 ? -2.301 4.833 24.942 1.00 88.75 118 ARG A N 1
ATOM 921 C CA . ARG A 1 118 ? -1.902 3.538 25.502 1.00 88.75 118 ARG A CA 1
ATOM 922 C C . ARG A 1 118 ? -2.943 2.462 25.205 1.00 88.75 118 ARG A C 1
ATOM 924 O O . ARG A 1 118 ? -2.571 1.368 24.789 1.00 88.75 118 ARG A O 1
ATOM 931 N N . GLN A 1 119 ? -4.225 2.771 25.401 1.00 88.62 119 GLN A N 1
ATOM 932 C CA . GLN A 1 119 ? -5.305 1.830 25.117 1.00 88.62 119 GLN A CA 1
ATOM 933 C C . GLN A 1 119 ? -5.437 1.576 23.613 1.00 88.62 119 GLN A C 1
ATOM 935 O O . GLN A 1 119 ? -5.491 0.418 23.215 1.00 88.62 119 GLN A O 1
ATOM 940 N N . PHE A 1 120 ? -5.375 2.617 22.775 1.00 91.94 120 PHE A N 1
ATOM 941 C CA . PHE A 1 120 ? -5.404 2.471 21.315 1.00 91.94 120 PHE A CA 1
ATOM 942 C C . PHE A 1 120 ? -4.326 1.504 20.798 1.00 91.94 120 PHE A C 1
ATOM 944 O O . PHE A 1 120 ? -4.641 0.535 20.109 1.00 91.94 120 PHE A O 1
ATOM 951 N N . TYR A 1 121 ? -3.058 1.707 21.172 1.00 88.44 121 TYR A N 1
ATOM 952 C CA . TYR A 1 121 ? -1.956 0.855 20.706 1.00 88.44 121 TYR A CA 1
ATOM 953 C C . TYR A 1 121 ? -2.029 -0.576 21.251 1.00 88.44 121 TYR A C 1
ATOM 955 O O . TYR A 1 121 ? -1.640 -1.527 20.574 1.00 88.44 121 TYR A O 1
ATOM 963 N N . LYS A 1 122 ? -2.556 -0.746 22.466 1.00 88.06 122 LYS A N 1
ATOM 964 C CA . LYS A 1 122 ? -2.799 -2.063 23.063 1.00 88.06 122 LYS A CA 1
ATOM 965 C C . LYS A 1 122 ? -3.893 -2.822 22.309 1.00 88.06 122 LYS A C 1
ATOM 967 O O . LYS A 1 122 ? -3.716 -3.989 21.972 1.00 88.06 122 LYS A O 1
ATOM 972 N N . MET A 1 123 ? -4.984 -2.136 21.994 1.00 89.94 123 MET A N 1
ATOM 973 C CA . MET A 1 123 ? -6.113 -2.668 21.235 1.00 89.94 123 MET A CA 1
ATOM 974 C C . MET A 1 123 ? -5.735 -3.006 19.796 1.00 89.94 123 MET A C 1
ATOM 976 O O . MET A 1 123 ? -6.122 -4.058 19.295 1.00 89.94 123 MET A O 1
ATOM 980 N N . GLN A 1 124 ? -4.887 -2.187 19.169 1.00 91.31 124 GLN A N 1
ATOM 981 C CA . GLN A 1 124 ? -4.368 -2.442 17.827 1.00 91.31 124 GLN A CA 1
ATOM 982 C C . GLN A 1 124 ? -3.726 -3.834 17.702 1.00 91.31 124 GLN A C 1
ATOM 984 O O . GLN A 1 124 ? -3.918 -4.501 16.688 1.00 91.31 124 GLN A O 1
ATOM 989 N N . LEU A 1 125 ? -3.012 -4.311 18.728 1.00 89.00 125 LEU A N 1
ATOM 990 C CA . LEU A 1 125 ? -2.424 -5.654 18.689 1.00 89.00 125 LEU A CA 1
ATOM 991 C C . LEU A 1 125 ? -3.437 -6.785 18.858 1.00 89.00 125 LEU A C 1
ATOM 993 O O . LEU A 1 125 ? -3.133 -7.907 18.471 1.00 89.00 125 LEU A O 1
ATOM 997 N N . GLN A 1 126 ? -4.613 -6.514 19.424 1.00 89.75 126 GLN A N 1
ATOM 998 C CA . GLN A 1 126 ? -5.696 -7.496 19.462 1.00 89.75 126 GLN A CA 1
ATOM 999 C C . GLN A 1 126 ? -6.435 -7.541 18.122 1.00 89.75 126 GLN A C 1
ATOM 1001 O O . GLN A 1 126 ? -6.674 -8.623 17.596 1.00 89.75 126 GLN A O 1
ATOM 1006 N N . TYR A 1 127 ? -6.693 -6.376 17.514 1.00 93.75 127 TYR A N 1
ATOM 1007 C CA . TYR A 1 127 ? -7.257 -6.292 16.162 1.00 93.75 127 TYR A CA 1
ATOM 1008 C C . TYR A 1 127 ? -6.358 -6.945 15.108 1.00 93.75 127 TYR A C 1
ATOM 1010 O O . TYR A 1 127 ? -6.858 -7.423 14.093 1.00 93.75 127 TYR A O 1
ATOM 1018 N N . ARG A 1 128 ? -5.039 -7.006 15.354 1.00 92.69 128 ARG A N 1
ATOM 1019 C CA . ARG A 1 128 ? -4.069 -7.662 14.468 1.00 92.69 128 ARG A CA 1
ATOM 1020 C C . ARG A 1 128 ? -4.517 -9.055 14.043 1.00 92.69 128 ARG A C 1
ATOM 1022 O O . ARG A 1 128 ? -4.403 -9.341 12.864 1.00 92.69 128 ARG A O 1
ATOM 1029 N N . THR A 1 129 ? -5.024 -9.879 14.960 1.00 90.75 129 THR A N 1
ATOM 1030 C CA . THR A 1 129 ? -5.417 -11.262 14.649 1.00 90.75 129 THR A CA 1
ATOM 1031 C C . THR A 1 129 ? -6.456 -11.301 13.528 1.00 90.75 129 THR A C 1
ATOM 1033 O O . THR A 1 129 ? -6.236 -11.957 12.516 1.00 90.75 129 THR A O 1
ATOM 1036 N N . ALA A 1 130 ? -7.531 -10.517 13.660 1.00 94.62 130 ALA A N 1
ATOM 1037 C CA . ALA A 1 130 ? -8.571 -10.422 12.638 1.00 94.62 130 ALA A CA 1
ATOM 1038 C C . ALA A 1 130 ? -8.052 -9.797 11.333 1.00 94.62 130 ALA A C 1
ATOM 1040 O O . ALA A 1 130 ? -8.409 -10.240 10.245 1.00 94.62 130 ALA A O 1
ATOM 1041 N N . ILE A 1 131 ? -7.196 -8.772 11.423 1.00 97.19 131 ILE A N 1
ATOM 1042 C CA . ILE A 1 131 ? -6.628 -8.109 10.240 1.00 97.19 131 ILE A CA 1
ATOM 1043 C C . ILE A 1 131 ? -5.700 -9.055 9.474 1.00 97.19 131 ILE A C 1
ATOM 1045 O O . ILE A 1 131 ? -5.770 -9.093 8.251 1.00 97.19 131 ILE A O 1
ATOM 1049 N N . GLU A 1 132 ? -4.849 -9.816 10.166 1.00 96.19 132 GLU A N 1
ATOM 1050 C CA . GLU A 1 132 ? -3.974 -10.822 9.560 1.00 96.19 132 GLU A CA 1
ATOM 1051 C C . GLU A 1 132 ? -4.810 -11.906 8.887 1.00 96.19 132 GLU A C 1
ATOM 1053 O O . GLU A 1 132 ? -4.575 -12.209 7.723 1.00 96.19 132 GLU A O 1
ATOM 1058 N N . GLU A 1 133 ? -5.820 -12.451 9.560 1.00 95.75 133 GLU A N 1
ATOM 1059 C CA . GLU A 1 133 ? -6.700 -13.466 8.978 1.00 95.75 133 GLU A CA 1
ATOM 1060 C C . GLU A 1 133 ? -7.409 -12.968 7.708 1.00 95.75 133 GLU A C 1
ATOM 1062 O O . GLU A 1 133 ? -7.312 -13.600 6.651 1.00 95.75 133 GLU A O 1
ATOM 1067 N N . LYS A 1 134 ? -8.049 -11.790 7.766 1.00 97.00 134 LYS A N 1
ATOM 1068 C CA . LYS A 1 134 ? -8.709 -11.190 6.595 1.00 97.00 134 LYS A CA 1
ATOM 1069 C C . LYS A 1 134 ? -7.711 -10.855 5.486 1.00 97.00 134 LYS A C 1
ATOM 1071 O O . LYS A 1 134 ? -8.029 -11.050 4.317 1.00 97.00 134 LYS A O 1
ATOM 1076 N N . PHE A 1 135 ? -6.495 -10.428 5.827 1.00 98.19 135 PHE A N 1
ATOM 1077 C CA . PHE A 1 135 ? -5.430 -10.195 4.854 1.00 98.19 135 PHE A CA 1
ATOM 1078 C C . PHE A 1 135 ? -5.014 -11.486 4.133 1.00 98.19 135 PHE A C 1
ATOM 1080 O O . PHE A 1 135 ? -4.953 -11.501 2.905 1.00 98.19 135 PHE A O 1
ATOM 1087 N N . HIS A 1 136 ? -4.787 -12.587 4.858 1.00 97.31 136 HIS A N 1
ATOM 1088 C CA . HIS A 1 136 ? -4.436 -13.875 4.245 1.00 97.31 136 HIS A CA 1
ATOM 1089 C C . HIS A 1 136 ? -5.566 -14.414 3.362 1.00 97.31 136 HIS A C 1
ATOM 1091 O O . HIS A 1 136 ? -5.299 -14.913 2.266 1.00 97.31 136 HIS A O 1
ATOM 1097 N N . LYS A 1 137 ? -6.828 -14.274 3.794 1.00 97.50 137 LYS A N 1
ATOM 1098 C CA . LYS A 1 137 ? -7.996 -14.627 2.974 1.00 97.50 137 LYS A CA 1
ATOM 1099 C C . LYS A 1 137 ? -8.035 -13.800 1.687 1.00 97.50 137 LYS A C 1
ATOM 1101 O O . LYS A 1 137 ? -8.137 -14.366 0.602 1.00 97.50 137 LYS A O 1
ATOM 1106 N N . HIS A 1 138 ? -7.858 -12.484 1.799 1.00 97.69 138 HIS A N 1
ATOM 1107 C CA . HIS A 1 138 ? -7.821 -11.562 0.664 1.00 97.69 138 HIS A CA 1
ATOM 1108 C C . HIS A 1 138 ? -6.713 -11.914 -0.340 1.00 97.69 138 HIS A C 1
ATOM 1110 O O . HIS A 1 138 ? -6.971 -12.011 -1.538 1.00 97.69 138 HIS A O 1
ATOM 1116 N N . ILE A 1 139 ? -5.488 -12.173 0.128 1.00 97.88 139 ILE A N 1
ATOM 1117 C CA . ILE A 1 139 ? -4.384 -12.609 -0.744 1.00 97.88 139 ILE A CA 1
ATOM 1118 C C . ILE A 1 139 ? -4.680 -13.973 -1.377 1.00 97.88 139 ILE A C 1
ATOM 1120 O O . ILE A 1 139 ? -4.440 -14.155 -2.567 1.00 97.88 139 ILE A O 1
ATOM 1124 N N . SER A 1 140 ? -5.285 -14.906 -0.640 1.00 97.38 140 SER A N 1
ATOM 1125 C CA . SER A 1 140 ? -5.689 -16.209 -1.185 1.00 97.38 140 SER A CA 1
ATOM 1126 C C . SER A 1 140 ? -6.737 -16.077 -2.296 1.00 97.38 140 SER A C 1
ATOM 1128 O O . SER A 1 140 ? -6.687 -16.801 -3.288 1.00 97.38 140 SER A O 1
ATOM 1130 N N . GLU A 1 141 ? -7.677 -15.139 -2.180 1.00 96.81 141 GLU A N 1
ATOM 1131 C CA . GLU A 1 141 ? -8.645 -14.832 -3.240 1.00 96.81 141 GLU A CA 1
ATOM 1132 C C . GLU A 1 141 ? -7.978 -14.203 -4.469 1.00 96.81 141 GLU A C 1
ATOM 1134 O O . GLU A 1 141 ? -8.326 -14.542 -5.602 1.00 96.81 141 GLU A O 1
ATOM 1139 N N . VAL A 1 142 ? -6.988 -13.329 -4.266 1.00 97.06 142 VAL A N 1
ATOM 1140 C CA . VAL A 1 142 ? -6.150 -12.809 -5.357 1.00 97.06 142 VAL A CA 1
ATOM 1141 C C . VAL A 1 142 ? -5.385 -13.951 -6.032 1.00 97.06 142 VAL A C 1
ATOM 1143 O O . VAL A 1 142 ? -5.375 -14.029 -7.259 1.00 97.06 142 VAL A O 1
ATOM 1146 N N . TYR A 1 143 ? -4.822 -14.886 -5.262 1.00 97.56 143 TYR A N 1
ATOM 1147 C CA . TYR A 1 143 ? -4.138 -16.064 -5.796 1.00 97.56 143 TYR A CA 1
ATOM 1148 C C . TYR A 1 143 ? -5.069 -16.943 -6.627 1.00 97.56 143 TYR A C 1
ATOM 1150 O O . TYR A 1 143 ? -4.692 -17.347 -7.721 1.00 97.56 143 TYR A O 1
ATOM 1158 N N . LYS A 1 144 ? -6.305 -17.183 -6.173 1.00 96.62 144 LYS A N 1
ATOM 1159 C CA . LYS A 1 144 ? -7.310 -17.927 -6.951 1.00 96.62 144 LYS A CA 1
ATOM 1160 C C . LYS A 1 144 ? -7.605 -17.262 -8.300 1.00 96.62 144 LYS A C 1
ATOM 1162 O O . LYS A 1 144 ? -7.731 -17.961 -9.298 1.00 96.62 144 LYS A O 1
ATOM 1167 N N . LYS A 1 145 ? -7.690 -15.927 -8.344 1.00 95.31 145 LYS A N 1
ATOM 1168 C CA . LYS A 1 145 ? -7.952 -15.164 -9.582 1.00 95.31 145 LYS A CA 1
ATOM 1169 C C . LYS A 1 145 ? -6.778 -15.177 -10.563 1.00 95.31 145 LYS A C 1
ATOM 1171 O O . LYS A 1 145 ? -6.997 -15.037 -11.761 1.00 95.31 145 LYS A O 1
ATOM 1176 N N . LEU A 1 146 ? -5.552 -15.297 -10.056 1.00 95.94 146 LEU A N 1
ATOM 1177 C CA . LEU A 1 146 ? -4.321 -15.235 -10.851 1.00 95.94 146 LEU A CA 1
ATOM 1178 C C . LEU A 1 146 ? -3.672 -16.608 -11.090 1.00 95.94 146 LEU A C 1
ATOM 1180 O O . LEU A 1 146 ? -2.688 -16.701 -11.822 1.00 95.94 146 LEU A O 1
ATOM 1184 N N . GLY A 1 147 ? -4.192 -17.666 -10.466 1.00 92.06 147 GLY A N 1
ATOM 1185 C CA . GLY A 1 147 ? -3.639 -19.014 -10.529 1.00 92.06 147 GLY A CA 1
ATOM 1186 C C . GLY A 1 147 ? -3.549 -19.544 -11.959 1.00 92.06 147 GLY A C 1
ATOM 1187 O O . GLY A 1 147 ? -4.452 -19.347 -12.769 1.00 92.06 147 GLY A O 1
ATOM 1188 N N . GLY A 1 148 ? -2.436 -20.210 -12.274 1.00 89.00 148 GLY A N 1
ATOM 1189 C CA . GLY A 1 148 ? -2.167 -20.776 -13.601 1.00 89.00 148 GLY A CA 1
ATOM 1190 C C . GLY A 1 148 ? -1.752 -19.766 -14.678 1.00 89.00 148 GLY A C 1
ATOM 1191 O O . GLY A 1 148 ? -1.306 -20.181 -15.746 1.00 89.00 148 GLY A O 1
ATOM 1192 N N . LEU A 1 149 ? -1.840 -18.456 -14.418 1.00 93.19 149 LEU A N 1
ATOM 1193 C CA . LEU A 1 149 ? -1.374 -17.431 -15.351 1.00 93.19 149 LEU A CA 1
ATOM 1194 C C . LEU A 1 149 ? 0.129 -17.171 -15.166 1.00 93.19 149 LEU A C 1
ATOM 1196 O O . LEU A 1 149 ? 0.582 -17.048 -14.028 1.00 93.19 149 LEU A O 1
ATOM 1200 N N . PRO A 1 150 ? 0.908 -17.017 -16.254 1.00 95.44 150 PRO A N 1
ATOM 1201 C CA . PRO A 1 150 ? 2.295 -16.585 -16.161 1.00 95.44 150 PRO A CA 1
ATOM 1202 C C . PRO A 1 150 ? 2.349 -15.096 -15.785 1.00 95.44 150 PRO A C 1
ATOM 1204 O O . PRO A 1 150 ? 2.115 -14.211 -16.611 1.00 95.44 150 PRO A O 1
ATOM 1207 N N . LEU A 1 151 ? 2.692 -14.812 -14.529 1.00 97.50 151 LEU A N 1
ATOM 1208 C CA . LEU A 1 151 ? 2.724 -13.464 -13.972 1.00 97.50 151 LEU A CA 1
ATOM 1209 C C . LEU A 1 151 ? 4.061 -12.751 -14.185 1.00 97.50 151 LEU A C 1
ATOM 1211 O O . LEU A 1 151 ? 5.144 -13.315 -13.999 1.00 97.50 151 LEU A O 1
ATOM 1215 N N . SER A 1 152 ? 3.943 -11.462 -14.498 1.00 97.69 152 SER A N 1
ATOM 1216 C CA . SER A 1 152 ? 5.043 -10.503 -14.556 1.00 97.69 152 SER A CA 1
ATOM 1217 C C . SER A 1 152 ? 4.936 -9.571 -13.358 1.00 97.69 152 SER A C 1
ATOM 1219 O O . SER A 1 152 ? 4.041 -8.727 -13.318 1.00 97.69 152 SER A O 1
ATOM 1221 N N . VAL A 1 153 ? 5.830 -9.710 -12.386 1.00 98.19 153 VAL A N 1
ATOM 1222 C CA . VAL A 1 153 ? 5.697 -9.091 -11.065 1.00 98.19 153 VAL A CA 1
ATOM 1223 C C . VAL A 1 153 ? 6.651 -7.910 -10.924 1.00 98.19 153 VAL A C 1
ATOM 1225 O O . VAL A 1 153 ? 7.868 -8.068 -10.968 1.00 98.19 153 VAL A O 1
ATOM 1228 N N . ALA A 1 154 ? 6.097 -6.716 -10.731 1.00 98.06 154 ALA A N 1
ATOM 1229 C CA . ALA A 1 154 ? 6.840 -5.521 -10.364 1.00 98.06 154 ALA A CA 1
ATOM 1230 C C . ALA A 1 154 ? 7.170 -5.512 -8.871 1.00 98.06 154 ALA A C 1
ATOM 1232 O O . ALA A 1 154 ? 6.297 -5.766 -8.037 1.00 98.06 154 ALA A O 1
ATOM 1233 N N . VAL A 1 155 ? 8.427 -5.203 -8.552 1.00 96.62 155 VAL A N 1
ATOM 1234 C CA . VAL A 1 155 ? 8.959 -5.183 -7.190 1.00 96.62 155 VAL A CA 1
ATOM 1235 C C . VAL A 1 155 ? 9.657 -3.863 -6.904 1.00 96.62 155 VAL A C 1
ATOM 1237 O O . VAL A 1 155 ? 10.445 -3.376 -7.715 1.00 96.62 155 VAL A O 1
ATOM 1240 N N . ASP A 1 156 ? 9.374 -3.299 -5.735 1.00 94.00 156 ASP A N 1
ATOM 1241 C CA . ASP A 1 156 ? 10.063 -2.115 -5.223 1.00 94.00 156 ASP A CA 1
ATOM 1242 C C . ASP A 1 156 ? 9.991 -2.075 -3.687 1.00 94.00 156 ASP A C 1
ATOM 1244 O O . ASP A 1 156 ? 9.129 -2.715 -3.070 1.00 94.00 156 ASP A O 1
ATOM 1248 N N . VAL A 1 157 ? 10.916 -1.339 -3.068 1.00 92.81 157 VAL A N 1
ATOM 1249 C CA . VAL A 1 157 ? 11.071 -1.206 -1.620 1.00 92.81 157 VAL A CA 1
ATOM 1250 C C . VAL A 1 157 ? 11.008 0.256 -1.196 1.00 92.81 157 VAL A C 1
ATOM 1252 O O . VAL A 1 157 ? 11.849 1.081 -1.546 1.00 92.81 157 VAL A O 1
ATOM 1255 N N . ARG A 1 158 ? 10.060 0.568 -0.313 1.00 90.88 158 ARG A N 1
ATOM 1256 C CA . ARG A 1 158 ? 9.888 1.900 0.272 1.00 90.88 158 ARG A CA 1
ATOM 1257 C C . ARG A 1 158 ? 10.337 1.930 1.728 1.00 90.88 158 ARG A C 1
ATOM 1259 O O . ARG A 1 158 ? 9.926 1.102 2.535 1.00 90.88 158 ARG A O 1
ATOM 1266 N N . PHE A 1 159 ? 11.087 2.967 2.097 1.00 88.12 159 PHE A N 1
ATOM 1267 C CA . PHE A 1 159 ? 11.542 3.229 3.469 1.00 88.12 159 PHE A CA 1
ATOM 1268 C C . PHE A 1 159 ? 10.647 4.235 4.218 1.00 88.12 159 PHE A C 1
ATOM 1270 O O . PHE A 1 159 ? 10.035 5.122 3.612 1.00 88.12 159 PHE A O 1
ATOM 1277 N N . ASP A 1 160 ? 10.566 4.098 5.546 1.00 80.88 160 ASP A N 1
ATOM 1278 C CA . ASP A 1 160 ? 9.698 4.895 6.424 1.00 80.88 160 ASP A CA 1
ATOM 1279 C C . ASP A 1 160 ? 10.110 6.343 6.638 1.00 80.88 160 ASP A C 1
ATOM 1281 O O . ASP A 1 160 ? 9.224 7.174 6.815 1.00 80.88 160 ASP A O 1
ATOM 1285 N N . SER A 1 161 ? 11.393 6.676 6.541 1.00 68.25 161 SER A N 1
ATOM 1286 C CA . SER A 1 161 ? 11.862 8.056 6.619 1.00 68.25 161 SER A CA 1
ATOM 1287 C C . SER A 1 161 ? 12.784 8.408 5.445 1.00 68.25 161 SER A C 1
ATOM 1289 O O . SER A 1 161 ? 13.472 7.540 4.910 1.00 68.25 161 SER A O 1
ATOM 1291 N N . PRO A 1 162 ? 12.807 9.682 5.011 1.00 53.78 162 PRO A N 1
ATOM 1292 C CA . PRO A 1 162 ? 13.742 10.164 3.995 1.00 53.78 162 PRO A CA 1
ATOM 1293 C C . PRO A 1 162 ? 15.157 10.456 4.548 1.00 53.78 162 PRO A C 1
ATOM 1295 O O . PRO A 1 162 ? 15.980 10.991 3.813 1.00 53.78 162 PRO A O 1
ATOM 1298 N N . GLY A 1 163 ? 15.438 10.169 5.829 1.00 52.12 163 GLY A N 1
ATOM 1299 C CA . GLY A 1 163 ? 16.710 10.485 6.496 1.00 52.12 163 GLY A CA 1
ATOM 1300 C C . GLY A 1 163 ? 17.662 9.289 6.640 1.00 52.12 163 GLY A C 1
ATOM 1301 O O . GLY A 1 163 ? 17.303 8.149 6.363 1.00 52.12 163 GLY A O 1
ATOM 1302 N N . PHE A 1 164 ? 18.876 9.541 7.146 1.00 42.91 164 PHE A N 1
ATOM 1303 C CA . PHE A 1 164 ? 19.956 8.548 7.321 1.00 42.91 164 PHE A CA 1
ATOM 1304 C C . PHE A 1 164 ? 19.662 7.407 8.325 1.00 42.91 164 PHE A C 1
ATOM 1306 O O . PHE A 1 164 ? 20.494 6.519 8.484 1.00 42.91 164 PHE A O 1
ATOM 1313 N N . CYS A 1 165 ? 18.489 7.395 8.970 1.00 52.94 165 CYS A N 1
ATOM 1314 C CA . CYS A 1 165 ? 18.053 6.368 9.924 1.00 52.94 165 CYS A CA 1
ATOM 1315 C C . CYS A 1 165 ? 16.620 5.891 9.620 1.00 52.94 165 CYS A C 1
ATOM 1317 O O . CYS A 1 165 ? 15.726 6.005 10.459 1.00 52.94 165 CYS A O 1
ATOM 1319 N N . ALA A 1 166 ? 16.381 5.365 8.414 1.00 65.94 166 ALA A N 1
ATOM 1320 C CA . ALA A 1 166 ? 15.160 4.607 8.142 1.00 65.94 166 ALA A CA 1
ATOM 1321 C C . ALA A 1 166 ? 15.119 3.344 9.016 1.00 65.94 166 ALA A C 1
ATOM 1323 O O . ALA A 1 166 ? 16.085 2.578 9.072 1.00 65.94 166 ALA A O 1
ATOM 1324 N N . SER A 1 167 ? 14.011 3.150 9.729 1.00 79.56 167 SER A N 1
ATOM 1325 C CA . SER A 1 167 ? 13.857 2.054 10.691 1.00 79.56 167 SER A CA 1
ATOM 1326 C C . SER A 1 167 ? 13.005 0.922 10.136 1.00 79.56 167 SER A C 1
ATOM 1328 O O . SER A 1 167 ? 13.267 -0.245 10.418 1.00 79.56 167 SER A O 1
ATOM 1330 N N . ARG A 1 168 ? 12.016 1.263 9.307 1.00 88.44 168 ARG A N 1
ATOM 1331 C CA . ARG A 1 168 ? 11.094 0.335 8.660 1.00 88.44 168 ARG A CA 1
ATOM 1332 C C . ARG A 1 168 ? 11.186 0.449 7.152 1.00 88.44 168 ARG A C 1
ATOM 1334 O O . ARG A 1 168 ? 11.445 1.515 6.593 1.00 88.44 168 ARG A O 1
ATOM 1341 N N . SER A 1 169 ? 10.901 -0.661 6.497 1.00 92.25 169 SER A N 1
ATOM 1342 C CA . SER A 1 169 ? 10.797 -0.733 5.045 1.00 92.25 169 SER A CA 1
ATOM 1343 C C . SER A 1 169 ? 9.680 -1.682 4.648 1.00 92.25 169 SER A C 1
ATOM 1345 O O . SER A 1 169 ? 9.350 -2.597 5.400 1.00 92.25 169 SER A O 1
ATOM 1347 N N . THR A 1 170 ? 9.092 -1.427 3.488 1.00 95.19 170 THR A N 1
ATOM 1348 C CA . THR A 1 170 ? 8.054 -2.258 2.885 1.00 95.19 170 THR A CA 1
ATOM 1349 C C . THR A 1 170 ? 8.488 -2.606 1.475 1.00 95.19 170 THR A C 1
ATOM 1351 O O . THR A 1 170 ? 8.689 -1.690 0.680 1.00 95.19 170 THR A O 1
ATOM 1354 N N . ALA A 1 171 ? 8.591 -3.892 1.161 1.00 96.31 171 ALA A N 1
ATOM 1355 C CA . ALA A 1 171 ? 8.649 -4.364 -0.214 1.00 96.31 171 ALA A CA 1
ATOM 1356 C C . ALA A 1 171 ? 7.259 -4.815 -0.662 1.00 96.31 171 ALA A C 1
ATOM 1358 O O . ALA A 1 171 ? 6.511 -5.403 0.121 1.00 96.31 171 ALA A O 1
ATOM 1359 N N . VAL A 1 172 ? 6.915 -4.532 -1.914 1.00 98.00 172 VAL A N 1
ATOM 1360 C CA . VAL A 1 172 ? 5.635 -4.919 -2.516 1.00 98.00 172 VAL A CA 1
ATOM 1361 C C . VAL A 1 172 ? 5.895 -5.667 -3.808 1.00 98.00 172 VAL A C 1
ATOM 1363 O O . VAL A 1 172 ? 6.756 -5.272 -4.589 1.00 98.00 172 VAL A O 1
ATOM 1366 N N . PHE A 1 173 ? 5.113 -6.718 -4.026 1.00 98.50 173 PHE A N 1
ATOM 1367 C CA . PHE A 1 173 ? 5.111 -7.531 -5.232 1.00 98.50 173 PHE A CA 1
ATOM 1368 C C . PHE A 1 173 ? 3.757 -7.354 -5.903 1.00 98.50 173 PHE A C 1
ATOM 1370 O O . PHE A 1 173 ? 2.722 -7.741 -5.354 1.00 98.50 173 PHE A O 1
ATOM 1377 N N . MET A 1 174 ? 3.758 -6.716 -7.068 1.00 98.56 174 MET A N 1
ATOM 1378 C CA . MET A 1 174 ? 2.551 -6.333 -7.788 1.00 98.56 174 MET A CA 1
ATOM 1379 C C . MET A 1 174 ? 2.529 -6.987 -9.162 1.00 98.56 174 MET A C 1
ATOM 1381 O O . MET A 1 174 ? 3.464 -6.814 -9.937 1.00 98.56 174 MET A O 1
ATOM 1385 N N . ASP A 1 175 ? 1.448 -7.683 -9.503 1.00 97.69 175 ASP A N 1
ATOM 1386 C CA . ASP A 1 175 ? 1.251 -8.139 -10.875 1.00 97.69 175 ASP A CA 1
ATOM 1387 C C . ASP A 1 175 ? 1.144 -6.929 -11.814 1.00 97.69 175 ASP A C 1
ATOM 1389 O O . ASP A 1 175 ? 0.290 -6.053 -11.665 1.00 97.69 175 ASP A O 1
ATOM 1393 N N . SER A 1 176 ? 2.026 -6.871 -12.805 1.00 95.44 176 SER A N 1
ATOM 1394 C CA . SER A 1 176 ? 2.132 -5.743 -13.724 1.00 95.44 176 SER A CA 1
ATOM 1395 C C . SER A 1 176 ? 0.956 -5.635 -14.684 1.00 95.44 176 SER A C 1
ATOM 1397 O O . SER A 1 176 ? 0.787 -4.570 -15.275 1.00 95.44 176 SER A O 1
ATOM 1399 N N . ASN A 1 177 ? 0.120 -6.665 -14.829 1.00 93.38 177 ASN A N 1
ATOM 1400 C CA . ASN A 1 177 ? -1.055 -6.614 -15.693 1.00 93.38 177 ASN A CA 1
ATOM 1401 C C . ASN A 1 177 ? -2.255 -6.044 -14.924 1.00 93.38 177 ASN A C 1
ATOM 1403 O O . ASN A 1 177 ? -2.687 -4.920 -15.199 1.00 93.38 177 ASN A O 1
ATOM 1407 N N . THR A 1 178 ? -2.722 -6.766 -13.908 1.00 94.62 178 THR A N 1
ATOM 1408 C CA . THR A 1 178 ? -3.900 -6.425 -13.092 1.00 94.62 178 THR A CA 1
ATOM 1409 C C . THR A 1 178 ? -3.647 -5.315 -12.076 1.00 94.62 178 THR A C 1
ATOM 1411 O O . THR A 1 178 ? -4.593 -4.696 -11.594 1.00 94.62 178 THR A O 1
ATOM 1414 N N . LYS A 1 179 ? -2.375 -5.043 -11.755 1.00 96.56 179 LYS A N 1
ATOM 1415 C CA . LYS A 1 179 ? -1.936 -4.139 -10.677 1.00 96.56 179 LYS A CA 1
ATOM 1416 C C . LYS A 1 179 ? -2.317 -4.623 -9.275 1.00 96.56 179 LYS A C 1
ATOM 1418 O O . LYS A 1 179 ? -2.189 -3.858 -8.317 1.00 96.56 179 LYS A O 1
ATOM 1423 N N . ALA A 1 180 ? -2.743 -5.880 -9.142 1.00 97.69 180 ALA A N 1
ATOM 1424 C CA . ALA A 1 180 ? -2.974 -6.513 -7.855 1.00 97.69 180 ALA A CA 1
ATOM 1425 C C . ALA A 1 180 ? -1.656 -6.723 -7.117 1.00 97.69 180 ALA A C 1
ATOM 1427 O O . ALA A 1 180 ? -0.696 -7.264 -7.664 1.00 97.69 180 ALA A O 1
ATOM 1428 N N . ILE A 1 181 ? -1.617 -6.295 -5.859 1.00 98.50 181 ILE A N 1
ATOM 1429 C CA . ILE A 1 181 ? -0.537 -6.653 -4.949 1.00 98.50 181 ILE A CA 1
ATOM 1430 C C . ILE A 1 181 ? -0.788 -8.083 -4.496 1.00 98.50 181 ILE A C 1
ATOM 1432 O O . ILE A 1 181 ? -1.825 -8.375 -3.899 1.00 98.50 181 ILE A O 1
ATOM 1436 N N . ILE A 1 182 ? 0.162 -8.956 -4.803 1.00 98.12 182 ILE A N 1
ATOM 1437 C CA . ILE A 1 182 ? 0.087 -10.390 -4.521 1.00 98.12 182 ILE A CA 1
ATOM 1438 C C . ILE A 1 182 ? 0.858 -10.755 -3.253 1.00 98.12 182 ILE A C 1
ATOM 1440 O O . ILE A 1 182 ? 0.506 -11.718 -2.590 1.00 98.12 182 ILE A O 1
ATOM 1444 N N . HIS A 1 183 ? 1.874 -9.970 -2.888 1.00 98.12 183 HIS A N 1
ATOM 1445 C CA . HIS A 1 183 ? 2.659 -10.190 -1.676 1.00 98.12 183 HIS A CA 1
ATOM 1446 C C . HIS A 1 183 ? 3.262 -8.884 -1.158 1.00 98.12 183 HIS A C 1
ATOM 1448 O O . HIS A 1 183 ? 3.492 -7.938 -1.920 1.00 98.12 183 HIS A O 1
ATOM 1454 N N . MET A 1 184 ? 3.541 -8.832 0.142 1.00 97.69 184 MET A N 1
ATOM 1455 C CA . MET A 1 184 ? 4.293 -7.744 0.763 1.00 97.69 184 MET A CA 1
ATOM 1456 C C . MET A 1 184 ? 5.222 -8.272 1.851 1.00 97.69 184 MET A C 1
ATOM 1458 O O . MET A 1 184 ? 4.899 -9.220 2.558 1.00 97.69 184 MET A O 1
ATOM 1462 N N . GLU A 1 185 ? 6.353 -7.598 2.024 1.00 96.62 185 GLU A N 1
ATOM 1463 C CA . GLU A 1 185 ? 7.328 -7.881 3.076 1.00 96.62 185 GLU A CA 1
ATOM 1464 C C . GLU A 1 185 ? 7.610 -6.615 3.879 1.00 96.62 185 GLU A C 1
ATOM 1466 O O . GLU A 1 185 ? 7.761 -5.528 3.317 1.00 96.62 185 GLU A O 1
ATOM 1471 N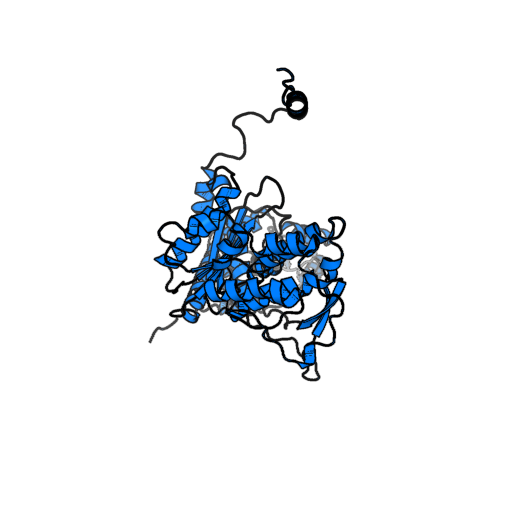 N . VAL A 1 186 ? 7.723 -6.747 5.201 1.00 94.88 186 VAL A N 1
ATOM 1472 C CA . VAL A 1 186 ? 8.093 -5.640 6.094 1.00 94.88 186 VAL A CA 1
ATOM 1473 C C . VAL A 1 186 ? 9.420 -5.933 6.772 1.00 94.88 186 VAL A C 1
ATOM 1475 O O . VAL A 1 186 ? 9.557 -6.921 7.494 1.00 94.88 186 VAL A O 1
ATOM 1478 N N . GLY A 1 187 ? 10.368 -5.014 6.602 1.00 91.88 187 GLY A N 1
ATOM 1479 C CA . GLY A 1 187 ? 11.688 -5.064 7.222 1.00 91.88 187 GLY A CA 1
ATOM 1480 C C . GLY A 1 187 ? 11.869 -4.068 8.359 1.00 91.88 187 GLY A C 1
ATOM 1481 O O . GLY A 1 187 ? 11.344 -2.951 8.323 1.00 91.88 187 GLY A O 1
ATOM 1482 N N . ASP A 1 188 ? 12.668 -4.458 9.346 1.00 90.50 188 ASP A N 1
ATOM 1483 C CA . ASP A 1 188 ? 13.262 -3.600 10.370 1.00 90.50 188 ASP A CA 1
ATOM 1484 C C . ASP A 1 188 ? 14.768 -3.474 10.133 1.00 90.50 188 ASP A C 1
ATOM 1486 O O . ASP A 1 188 ? 15.451 -4.478 9.948 1.00 90.50 188 ASP A O 1
ATOM 1490 N N . SER A 1 189 ? 15.315 -2.261 10.176 1.00 87.81 189 SER A N 1
ATOM 1491 C CA . SER A 1 189 ? 16.745 -2.026 9.951 1.00 87.81 189 SER A CA 1
ATOM 1492 C C . SER A 1 189 ? 17.659 -2.812 10.900 1.00 87.81 189 SER A C 1
ATOM 1494 O O . SER A 1 189 ? 18.782 -3.136 10.516 1.00 87.81 189 SER A O 1
ATOM 1496 N N . ARG A 1 190 ? 17.181 -3.204 12.091 1.00 86.50 190 ARG A N 1
ATOM 1497 C CA . ARG A 1 190 ? 17.874 -4.122 13.014 1.00 86.50 190 ARG A CA 1
ATOM 1498 C C . ARG A 1 190 ? 18.204 -5.479 12.386 1.00 86.50 190 ARG A C 1
ATOM 1500 O O . ARG A 1 190 ? 19.176 -6.094 12.789 1.00 86.50 190 ARG A O 1
ATOM 1507 N N . GLU A 1 191 ? 17.447 -5.934 11.392 1.00 87.94 191 GLU A N 1
ATOM 1508 C CA . GLU A 1 191 ? 17.675 -7.222 10.716 1.00 87.94 191 GLU A CA 1
ATOM 1509 C C . GLU A 1 191 ? 18.902 -7.229 9.796 1.00 87.94 191 GLU A C 1
ATOM 1511 O O . GLU A 1 191 ? 19.313 -8.288 9.334 1.00 87.94 191 GLU A O 1
ATOM 1516 N N . VAL A 1 192 ? 19.461 -6.055 9.494 1.00 85.31 192 VAL A N 1
ATOM 1517 C CA . VAL A 1 192 ? 20.607 -5.886 8.586 1.00 85.31 192 VAL A CA 1
ATOM 1518 C C . VAL A 1 192 ? 21.709 -5.037 9.209 1.00 85.31 192 VAL A C 1
ATOM 1520 O O . VAL A 1 192 ? 22.415 -4.318 8.500 1.00 85.31 192 VAL A O 1
ATOM 1523 N N . ASP A 1 193 ? 21.806 -5.041 10.539 1.00 82.69 193 ASP A N 1
ATOM 1524 C CA . ASP A 1 193 ? 22.750 -4.211 11.300 1.00 82.69 193 ASP A CA 1
ATOM 1525 C C . ASP A 1 193 ? 22.660 -2.722 10.925 1.00 82.69 193 ASP A C 1
ATOM 1527 O O . ASP A 1 193 ? 23.642 -1.984 10.905 1.00 82.69 193 ASP A O 1
ATOM 1531 N N . ARG A 1 194 ? 21.448 -2.270 10.580 1.00 77.69 194 ARG A N 1
ATOM 1532 C CA . ARG A 1 194 ? 21.122 -0.910 10.126 1.00 77.69 194 ARG A CA 1
ATOM 1533 C C . ARG A 1 194 ? 21.815 -0.487 8.823 1.00 77.69 194 ARG A C 1
ATOM 1535 O O . ARG A 1 194 ? 21.823 0.696 8.485 1.00 77.69 194 ARG A O 1
ATOM 1542 N N . HIS A 1 195 ? 22.297 -1.438 8.023 1.00 77.06 195 HIS A N 1
ATOM 1543 C CA . HIS A 1 195 ? 22.752 -1.192 6.656 1.00 77.06 195 HIS A CA 1
ATOM 1544 C C . HIS A 1 195 ? 21.580 -1.206 5.668 1.00 77.06 195 HIS A C 1
ATOM 1546 O O . HIS A 1 195 ? 21.236 -2.238 5.092 1.00 77.06 195 HIS A O 1
ATOM 1552 N N . SER A 1 196 ? 20.983 -0.034 5.436 1.00 68.38 196 SER A N 1
ATOM 1553 C CA . SER A 1 196 ? 19.795 0.137 4.581 1.00 68.38 196 SER A CA 1
ATOM 1554 C C . SER A 1 196 ? 19.939 -0.447 3.169 1.00 68.38 196 SER A C 1
ATOM 1556 O O . SER A 1 196 ? 18.972 -0.979 2.633 1.00 68.38 196 SER A O 1
ATOM 1558 N N . SER A 1 197 ? 21.141 -0.438 2.584 1.00 72.69 197 SER A N 1
ATOM 1559 C CA . SER A 1 197 ? 21.399 -1.027 1.261 1.00 72.69 197 SER A CA 1
ATOM 1560 C C . SER A 1 197 ? 21.220 -2.549 1.216 1.00 72.69 197 SER A C 1
ATOM 1562 O O . SER A 1 197 ? 20.871 -3.088 0.167 1.00 72.69 197 SER A O 1
ATOM 1564 N N . LYS A 1 198 ? 21.426 -3.253 2.338 1.00 84.88 198 LYS A N 1
ATOM 1565 C CA . LYS A 1 198 ? 21.182 -4.700 2.449 1.00 84.88 198 LYS A CA 1
ATOM 1566 C C . LYS A 1 198 ? 19.690 -5.020 2.581 1.00 84.88 198 LYS A C 1
ATOM 1568 O O . LYS A 1 198 ? 19.280 -6.126 2.242 1.00 84.88 198 LYS A O 1
ATOM 1573 N N . MET A 1 199 ? 18.886 -4.058 3.040 1.00 88.75 199 MET A N 1
ATOM 1574 C CA . MET A 1 199 ? 17.455 -4.250 3.279 1.00 88.75 199 MET A CA 1
ATOM 1575 C C . MET A 1 199 ? 16.678 -4.519 1.992 1.00 88.75 199 MET A C 1
ATOM 1577 O O . MET A 1 199 ? 15.847 -5.418 1.959 1.00 88.75 199 MET A O 1
ATOM 1581 N N . GLU A 1 200 ? 16.978 -3.776 0.923 1.00 91.06 200 GLU A N 1
ATOM 1582 C CA . GLU A 1 200 ? 16.321 -3.952 -0.378 1.00 91.06 200 GLU A CA 1
ATOM 1583 C C . GLU A 1 200 ? 16.470 -5.398 -0.875 1.00 91.06 200 GLU A C 1
ATOM 1585 O O . GLU A 1 200 ? 15.485 -6.070 -1.174 1.00 91.06 200 GLU A O 1
ATOM 1590 N N . ARG A 1 201 ? 17.711 -5.906 -0.868 1.00 92.06 201 ARG A N 1
ATOM 1591 C CA . ARG A 1 201 ? 18.016 -7.286 -1.258 1.00 92.06 201 ARG A CA 1
ATOM 1592 C C . ARG A 1 201 ? 17.308 -8.297 -0.361 1.00 92.06 201 ARG A C 1
ATOM 1594 O O . ARG A 1 201 ? 16.749 -9.252 -0.876 1.00 92.06 201 ARG A O 1
ATOM 1601 N N . LEU A 1 202 ? 17.346 -8.090 0.954 1.00 93.69 202 LEU A N 1
ATOM 1602 C CA . LEU A 1 202 ? 16.756 -8.994 1.937 1.00 93.69 202 LEU A CA 1
ATOM 1603 C C . LEU A 1 202 ? 15.241 -9.149 1.755 1.00 93.69 202 LEU A C 1
ATOM 1605 O O . LEU A 1 202 ? 14.736 -10.266 1.792 1.00 93.69 202 LEU A O 1
ATOM 1609 N N . LEU A 1 203 ? 14.514 -8.044 1.582 1.00 95.81 203 LEU A N 1
ATOM 1610 C CA . LEU A 1 203 ? 13.058 -8.096 1.445 1.00 95.81 203 LEU A CA 1
ATOM 1611 C C . LEU A 1 203 ? 12.624 -8.651 0.092 1.00 95.81 203 LEU A C 1
ATOM 1613 O O . LEU A 1 203 ? 11.669 -9.422 0.038 1.00 95.81 203 LEU A O 1
ATOM 1617 N N . ILE A 1 204 ? 13.336 -8.298 -0.983 1.00 95.88 204 ILE A N 1
ATOM 1618 C CA . ILE A 1 204 ? 13.043 -8.861 -2.302 1.00 95.88 204 ILE A CA 1
ATOM 1619 C C . ILE A 1 204 ? 13.332 -10.366 -2.315 1.00 95.88 204 ILE A C 1
ATOM 1621 O O . ILE A 1 204 ? 12.491 -11.127 -2.778 1.00 95.88 204 ILE A O 1
ATOM 1625 N N . ASP A 1 205 ? 14.452 -10.811 -1.742 1.00 96.44 205 ASP A N 1
ATOM 1626 C CA . ASP A 1 205 ? 14.788 -12.236 -1.632 1.00 96.44 205 ASP A CA 1
ATOM 1627 C C . ASP A 1 205 ? 13.711 -13.026 -0.870 1.00 96.44 205 ASP A C 1
ATOM 1629 O O . ASP A 1 205 ? 13.192 -14.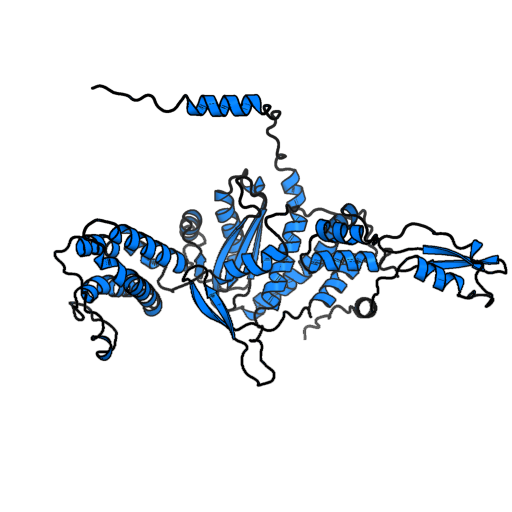004 -1.396 1.00 96.44 205 ASP A O 1
ATOM 1633 N N . ARG A 1 206 ? 13.280 -12.558 0.310 1.00 97.00 206 ARG A N 1
ATOM 1634 C CA . ARG A 1 206 ? 12.207 -13.214 1.085 1.00 97.00 206 ARG A CA 1
ATOM 1635 C C . ARG A 1 206 ? 10.904 -13.334 0.310 1.00 97.00 206 ARG A C 1
ATOM 1637 O O . ARG A 1 206 ? 10.300 -14.403 0.285 1.00 97.00 206 ARG A O 1
ATOM 1644 N N . GLY A 1 207 ? 10.466 -12.243 -0.314 1.00 97.62 207 GLY A N 1
ATOM 1645 C CA . GLY A 1 207 ? 9.201 -12.255 -1.033 1.00 97.62 207 GLY A CA 1
ATOM 1646 C C . GLY A 1 207 ? 9.261 -13.095 -2.308 1.00 97.62 207 GLY A C 1
ATOM 1647 O O . GLY A 1 207 ? 8.300 -13.798 -2.604 1.00 97.62 207 GLY A O 1
ATOM 1648 N N . LEU A 1 208 ? 10.400 -13.119 -3.014 1.00 97.44 208 LEU A N 1
ATOM 1649 C CA . LEU A 1 208 ? 10.611 -14.047 -4.128 1.00 97.44 208 LEU A CA 1
ATOM 1650 C C . LEU A 1 208 ? 10.606 -15.503 -3.652 1.00 97.44 208 LEU A C 1
ATOM 1652 O O . LEU A 1 208 ? 9.936 -16.325 -4.268 1.00 97.44 208 LEU A O 1
ATOM 1656 N N . GLN A 1 209 ? 11.282 -15.831 -2.545 1.00 97.12 209 GLN A N 1
ATOM 1657 C CA . GLN A 1 209 ? 11.235 -17.180 -1.968 1.00 97.12 209 GLN A CA 1
ATOM 1658 C C . GLN A 1 209 ? 9.803 -17.591 -1.636 1.00 97.12 209 GLN A C 1
ATOM 1660 O O . GLN A 1 209 ? 9.376 -18.669 -2.046 1.00 97.12 209 GLN A O 1
ATOM 1665 N N . HIS A 1 210 ? 9.044 -16.732 -0.948 1.00 96.88 210 HIS A N 1
ATOM 1666 C CA . HIS A 1 210 ? 7.645 -17.008 -0.629 1.00 96.88 210 HIS A CA 1
ATOM 1667 C C . HIS A 1 210 ? 6.829 -17.272 -1.896 1.00 96.88 210 HIS A C 1
ATOM 1669 O O . HIS A 1 210 ? 6.147 -18.289 -1.998 1.00 96.88 210 HIS A O 1
ATOM 1675 N N . LEU A 1 211 ? 6.934 -16.388 -2.886 1.00 96.50 211 LEU A N 1
ATOM 1676 C CA . LEU A 1 211 ? 6.153 -16.507 -4.104 1.00 96.50 211 LEU A CA 1
ATOM 1677 C C . LEU A 1 211 ? 6.507 -17.755 -4.927 1.00 96.50 211 LEU A C 1
ATOM 1679 O O . LEU A 1 211 ? 5.608 -18.380 -5.477 1.00 96.50 211 LEU A O 1
ATOM 1683 N N . LEU A 1 212 ? 7.781 -18.147 -4.990 1.00 94.88 212 LEU A N 1
ATOM 1684 C CA . LEU A 1 212 ? 8.220 -19.301 -5.784 1.00 94.88 212 LEU A CA 1
ATOM 1685 C C . LEU A 1 212 ? 8.023 -20.650 -5.082 1.00 94.88 212 LEU A C 1
ATOM 1687 O O . LEU A 1 212 ? 7.954 -21.671 -5.758 1.00 94.88 212 LEU A O 1
ATOM 1691 N N . THR A 1 213 ? 7.978 -20.677 -3.746 1.00 94.31 213 THR A N 1
ATOM 1692 C CA . THR A 1 213 ? 7.963 -21.940 -2.977 1.00 94.31 213 THR A CA 1
ATOM 1693 C C . THR A 1 213 ? 6.678 -22.182 -2.194 1.00 94.31 213 THR A C 1
ATOM 1695 O O . THR A 1 213 ? 6.352 -23.330 -1.911 1.00 94.31 213 THR A O 1
ATOM 1698 N N . ALA A 1 214 ? 5.950 -21.123 -1.838 1.00 93.56 214 ALA A N 1
ATOM 1699 C CA . ALA A 1 214 ? 4.793 -21.187 -0.947 1.00 93.56 214 ALA A CA 1
ATOM 1700 C C . ALA A 1 214 ? 3.515 -20.583 -1.551 1.00 93.56 214 ALA A C 1
ATOM 1702 O O . ALA A 1 214 ? 2.464 -20.633 -0.911 1.00 93.56 214 ALA A O 1
ATOM 1703 N N . SER A 1 215 ? 3.578 -20.022 -2.762 1.00 94.25 215 SER A N 1
ATOM 1704 C CA . SER A 1 215 ? 2.399 -19.535 -3.480 1.00 94.25 215 SER A CA 1
ATOM 1705 C C . SER A 1 215 ? 2.030 -20.466 -4.643 1.00 94.25 215 SER A C 1
ATOM 1707 O O . SER A 1 215 ? 2.912 -21.103 -5.217 1.00 94.25 215 SER A O 1
ATOM 1709 N N . PRO A 1 216 ? 0.746 -20.539 -5.038 1.00 94.94 216 PRO A N 1
ATOM 1710 C CA . PRO A 1 216 ? 0.307 -21.311 -6.202 1.00 94.94 216 PRO A CA 1
ATOM 1711 C C . PRO A 1 216 ? 0.527 -20.564 -7.534 1.00 94.94 216 PRO A C 1
ATOM 1713 O O . PRO A 1 216 ? -0.008 -20.969 -8.567 1.00 94.94 216 PRO A O 1
ATOM 1716 N N . LEU A 1 217 ? 1.223 -19.423 -7.518 1.00 96.44 217 LEU A N 1
ATOM 1717 C CA . LEU A 1 217 ? 1.366 -18.547 -8.676 1.00 96.44 217 LEU A CA 1
ATOM 1718 C C . LEU A 1 217 ? 2.522 -18.986 -9.573 1.00 96.44 217 LEU A C 1
ATOM 1720 O O . LEU A 1 217 ? 3.591 -19.364 -9.102 1.00 96.44 217 LEU A O 1
ATOM 1724 N N . VAL A 1 218 ? 2.333 -18.843 -10.884 1.00 96.12 218 VAL A N 1
ATOM 1725 C CA . VAL A 1 218 ? 3.394 -19.071 -11.868 1.00 96.12 218 VAL A CA 1
ATOM 1726 C C . VAL A 1 218 ? 4.066 -17.737 -12.162 1.00 96.12 218 VAL A C 1
ATOM 1728 O O . VAL A 1 218 ? 3.541 -16.919 -12.911 1.00 96.12 218 VAL A O 1
ATOM 1731 N N . ILE A 1 219 ? 5.231 -17.494 -11.567 1.00 96.88 219 ILE A N 1
ATOM 1732 C CA . ILE A 1 219 ? 6.021 -16.288 -11.842 1.00 96.88 219 ILE A CA 1
ATOM 1733 C C . ILE A 1 219 ? 7.035 -16.597 -12.930 1.00 96.88 219 ILE A C 1
ATOM 1735 O O . ILE A 1 219 ? 7.853 -17.498 -12.773 1.00 96.88 219 ILE A O 1
ATOM 1739 N N . TRP A 1 220 ? 7.011 -15.820 -14.011 1.00 95.62 220 TRP A N 1
ATOM 1740 C CA . TRP A 1 220 ? 7.992 -15.960 -15.091 1.00 95.62 220 TRP A CA 1
ATOM 1741 C C . TRP A 1 220 ? 8.882 -14.725 -15.251 1.00 95.62 220 TRP A C 1
ATOM 1743 O O . TRP A 1 220 ? 10.008 -14.849 -15.729 1.00 95.62 220 TRP A O 1
ATOM 1753 N N . GLU A 1 221 ? 8.410 -13.541 -14.849 1.00 97.69 221 GLU A N 1
ATOM 1754 C CA . GLU A 1 221 ? 9.141 -12.284 -15.010 1.00 97.69 221 GLU A CA 1
ATOM 1755 C C . GLU A 1 221 ? 9.112 -11.434 -13.738 1.00 97.69 221 GLU A C 1
ATOM 1757 O O . GLU A 1 221 ? 8.056 -11.232 -13.141 1.00 97.69 221 GLU A O 1
ATOM 1762 N N . ILE A 1 222 ? 10.266 -10.872 -13.375 1.00 98.06 222 ILE A N 1
ATOM 1763 C CA . ILE A 1 222 ? 10.420 -9.867 -12.320 1.00 98.06 222 ILE A CA 1
ATOM 1764 C C . ILE A 1 222 ? 10.787 -8.527 -12.951 1.00 98.06 222 ILE A C 1
ATOM 1766 O O . ILE A 1 222 ? 11.685 -8.450 -13.791 1.00 98.06 222 ILE A O 1
ATOM 1770 N N . ILE A 1 223 ? 10.108 -7.462 -12.530 1.00 97.94 223 ILE A N 1
ATOM 1771 C CA . ILE A 1 223 ? 10.314 -6.093 -13.000 1.00 97.94 223 ILE A CA 1
ATOM 1772 C C . ILE A 1 223 ? 10.811 -5.260 -11.823 1.00 97.94 223 ILE A C 1
ATOM 1774 O O . ILE A 1 223 ? 10.121 -5.159 -10.815 1.00 97.94 223 ILE A O 1
ATOM 1778 N N . SER A 1 224 ? 11.983 -4.645 -11.940 1.00 95.88 224 SER A N 1
ATOM 1779 C CA . SER A 1 224 ? 12.539 -3.807 -10.872 1.00 95.88 224 SER A CA 1
ATOM 1780 C C . SER A 1 224 ? 13.178 -2.534 -11.410 1.00 95.88 224 SER A C 1
ATOM 1782 O O . SER A 1 224 ? 13.442 -2.391 -12.605 1.00 95.88 224 SER A O 1
ATOM 1784 N N . ASP A 1 225 ? 13.546 -1.639 -10.505 1.00 91.56 225 ASP A N 1
ATOM 1785 C CA . ASP A 1 225 ? 14.485 -0.571 -10.817 1.00 91.56 225 ASP A CA 1
ATOM 1786 C C . ASP A 1 225 ? 15.884 -1.121 -11.115 1.00 91.56 225 ASP A C 1
ATOM 1788 O O . ASP A 1 225 ? 16.221 -2.273 -10.811 1.00 91.56 225 ASP A O 1
ATOM 1792 N N . ALA A 1 226 ? 16.736 -0.271 -11.695 1.00 89.00 226 ALA A N 1
ATOM 1793 C CA . ALA A 1 226 ? 18.123 -0.585 -12.034 1.00 89.00 226 ALA A CA 1
ATOM 1794 C C . ALA A 1 226 ? 19.050 -0.653 -10.794 1.00 89.00 226 ALA A C 1
ATOM 1796 O O . ALA A 1 226 ? 20.143 -0.076 -10.787 1.00 89.00 226 ALA A O 1
ATOM 1797 N N . SER A 1 227 ? 18.624 -1.360 -9.741 1.00 89.00 227 SER A N 1
ATOM 1798 C CA . SER A 1 227 ? 19.411 -1.620 -8.534 1.00 89.00 227 SER A CA 1
ATOM 1799 C C . SER A 1 227 ? 20.469 -2.691 -8.799 1.00 89.00 227 SER A C 1
ATOM 1801 O O . SER A 1 227 ? 20.173 -3.813 -9.214 1.00 89.00 227 SER A O 1
ATOM 1803 N N . ARG A 1 228 ? 21.737 -2.367 -8.506 1.00 90.88 228 ARG A N 1
ATOM 1804 C CA . ARG A 1 228 ? 22.861 -3.315 -8.631 1.00 90.88 228 ARG A CA 1
ATOM 1805 C C . ARG A 1 228 ? 22.666 -4.557 -7.760 1.00 90.88 228 ARG A C 1
ATOM 1807 O O . ARG A 1 228 ? 23.057 -5.645 -8.174 1.00 90.88 228 ARG A O 1
ATOM 1814 N N . ASN A 1 229 ? 22.059 -4.395 -6.584 1.00 90.56 229 ASN A N 1
ATOM 1815 C CA . ASN A 1 229 ? 21.818 -5.494 -5.654 1.00 90.56 229 ASN A CA 1
ATOM 1816 C C . ASN A 1 229 ? 20.795 -6.480 -6.219 1.00 90.56 229 ASN A C 1
ATOM 1818 O O . ASN A 1 229 ? 21.029 -7.685 -6.167 1.00 90.56 229 ASN A O 1
ATOM 1822 N N . ILE A 1 230 ? 19.716 -5.969 -6.814 1.00 92.81 230 ILE A N 1
ATOM 1823 C CA . ILE A 1 230 ? 18.646 -6.795 -7.383 1.00 92.81 230 ILE A CA 1
ATOM 1824 C C . ILE A 1 230 ? 19.080 -7.432 -8.701 1.00 92.81 230 ILE A C 1
ATOM 1826 O O . ILE A 1 230 ? 18.900 -8.629 -8.882 1.00 92.81 230 ILE A O 1
ATOM 1830 N N . ILE A 1 231 ? 19.784 -6.695 -9.568 1.00 94.94 231 ILE A N 1
ATOM 1831 C CA . ILE A 1 231 ? 20.401 -7.270 -10.777 1.00 94.94 231 ILE A CA 1
ATOM 1832 C C . ILE A 1 231 ? 21.371 -8.409 -10.422 1.00 94.94 231 ILE A C 1
ATOM 1834 O O . ILE A 1 231 ? 21.490 -9.372 -11.176 1.00 94.94 231 ILE A O 1
ATOM 1838 N N . SER A 1 232 ? 22.100 -8.299 -9.307 1.00 94.81 232 SER A N 1
ATOM 1839 C CA . SER A 1 232 ? 22.981 -9.369 -8.826 1.00 94.81 232 SER A CA 1
ATOM 1840 C C . SER A 1 232 ? 22.183 -10.562 -8.287 1.00 94.81 232 SER A C 1
ATOM 1842 O O . SER A 1 232 ? 22.463 -11.695 -8.668 1.00 94.81 232 SER A O 1
ATOM 1844 N N . LEU A 1 233 ? 21.146 -10.307 -7.480 1.00 94.94 233 LEU A N 1
ATOM 1845 C CA . LEU A 1 233 ? 20.255 -11.332 -6.926 1.00 94.94 233 LEU A CA 1
ATOM 1846 C C . LEU A 1 233 ? 19.586 -12.170 -8.026 1.00 94.94 233 LEU A C 1
ATOM 1848 O O . LEU A 1 233 ? 19.628 -13.395 -7.978 1.00 94.94 233 LEU A O 1
ATOM 1852 N N . MET A 1 234 ? 19.051 -11.527 -9.066 1.00 96.69 234 MET A N 1
ATOM 1853 C CA . MET A 1 234 ? 18.379 -12.215 -10.176 1.00 96.69 234 MET A CA 1
ATOM 1854 C C . MET A 1 234 ? 19.324 -13.084 -11.023 1.00 96.69 234 MET A C 1
ATOM 1856 O O . MET A 1 234 ? 18.872 -13.940 -11.775 1.00 96.69 234 MET A O 1
ATOM 1860 N N . LYS A 1 235 ? 20.646 -12.895 -10.904 1.00 95.19 235 LYS A N 1
ATOM 1861 C CA . LYS A 1 235 ? 21.663 -13.734 -11.562 1.00 95.19 235 LYS A CA 1
ATOM 1862 C C . LYS A 1 235 ? 22.124 -14.918 -10.712 1.00 95.19 235 LYS A C 1
ATOM 1864 O O . LYS A 1 235 ? 22.932 -15.710 -11.194 1.00 95.19 235 LYS A O 1
ATOM 1869 N N . SER A 1 236 ? 21.687 -15.023 -9.460 1.00 94.25 236 SER A N 1
ATOM 1870 C CA . SER A 1 236 ? 22.013 -16.144 -8.572 1.00 94.25 236 SER A CA 1
ATOM 1871 C C . SER A 1 236 ? 20.876 -17.159 -8.508 1.00 94.25 236 SER A C 1
ATOM 1873 O O . SER A 1 236 ? 19.722 -16.822 -8.765 1.00 94.25 236 SER A O 1
ATOM 1875 N N . ASP A 1 237 ? 21.208 -18.410 -8.182 1.00 92.19 237 ASP A N 1
ATOM 1876 C CA . ASP A 1 237 ? 20.194 -19.423 -7.885 1.00 92.19 237 ASP A CA 1
ATOM 1877 C C . ASP A 1 237 ? 19.428 -19.029 -6.608 1.00 92.19 237 ASP A C 1
ATOM 1879 O O . ASP A 1 237 ? 20.034 -18.454 -5.698 1.00 92.19 237 ASP A O 1
ATOM 1883 N N . PRO A 1 238 ? 18.113 -19.297 -6.532 1.00 93.81 238 PRO A N 1
ATOM 1884 C CA . PRO A 1 238 ? 17.307 -20.041 -7.504 1.00 93.81 238 PRO A CA 1
ATOM 1885 C C . PRO A 1 238 ? 16.727 -19.190 -8.653 1.00 93.81 238 PRO A C 1
ATOM 1887 O O . PRO A 1 238 ? 16.000 -19.724 -9.478 1.00 93.81 238 PRO A O 1
ATOM 1890 N N . TYR A 1 239 ? 17.021 -17.891 -8.760 1.00 96.44 239 TYR A N 1
ATOM 1891 C CA . TYR A 1 239 ? 16.263 -16.950 -9.608 1.00 96.44 239 TYR A CA 1
ATOM 1892 C C . TYR A 1 239 ? 16.704 -16.845 -11.072 1.00 96.44 239 TYR A C 1
ATOM 1894 O O . TYR A 1 239 ? 16.010 -16.206 -11.859 1.00 96.44 239 TYR A O 1
ATOM 1902 N N . LYS A 1 240 ? 17.827 -17.465 -11.462 1.00 94.38 240 LYS A N 1
ATOM 1903 C CA . LYS A 1 240 ? 18.419 -17.345 -12.814 1.00 94.38 240 LYS A CA 1
ATOM 1904 C C . LYS A 1 240 ? 17.467 -17.663 -13.968 1.00 94.38 240 LYS A C 1
ATOM 1906 O O . LYS A 1 240 ? 17.676 -17.172 -15.073 1.00 94.38 240 LYS A O 1
ATOM 1911 N N . HIS A 1 241 ? 16.482 -18.523 -13.725 1.00 93.62 241 HIS A N 1
ATOM 1912 C CA . HIS A 1 241 ? 15.510 -18.956 -14.724 1.00 93.62 241 HIS A CA 1
ATOM 1913 C C . HIS A 1 241 ? 14.406 -17.917 -14.982 1.00 93.62 241 HIS A C 1
ATOM 1915 O O . HIS A 1 241 ? 13.712 -18.011 -15.990 1.00 93.62 241 HIS A O 1
ATOM 1921 N N . LEU A 1 242 ? 14.238 -16.931 -14.094 1.00 96.50 242 LEU A N 1
ATOM 1922 C CA . LEU A 1 242 ? 13.237 -15.880 -14.235 1.00 96.50 242 LEU A CA 1
ATOM 1923 C C . LEU A 1 242 ? 13.720 -14.804 -15.207 1.00 96.50 242 LEU A C 1
ATOM 1925 O O . LEU A 1 242 ? 14.860 -14.336 -15.140 1.00 96.50 242 LEU A O 1
ATOM 1929 N N . GLN A 1 243 ? 12.819 -14.336 -16.068 1.00 96.50 243 GLN A N 1
ATOM 1930 C CA . GLN A 1 243 ? 13.079 -13.159 -16.884 1.00 96.50 243 GLN A CA 1
ATOM 1931 C C . GLN A 1 243 ? 13.206 -11.937 -15.966 1.00 96.50 243 GLN A C 1
ATOM 1933 O O . GLN A 1 243 ? 12.280 -11.595 -15.235 1.00 96.50 243 GLN A O 1
ATOM 1938 N N . HIS A 1 244 ? 14.339 -11.237 -16.015 1.00 97.38 244 HIS A N 1
ATOM 1939 C CA . HIS A 1 244 ? 14.505 -9.969 -15.302 1.00 97.38 244 HIS A CA 1
ATOM 1940 C C . HIS A 1 244 ? 14.365 -8.799 -16.272 1.00 97.38 244 HIS A C 1
ATOM 1942 O O . HIS A 1 244 ? 15.161 -8.651 -17.202 1.00 97.38 244 HIS A O 1
ATOM 1948 N N . SER A 1 245 ? 13.366 -7.957 -16.034 1.00 97.56 245 SER A N 1
ATOM 1949 C CA . SER A 1 245 ? 13.130 -6.714 -16.763 1.00 97.56 245 SER A CA 1
ATOM 1950 C C . SER A 1 245 ? 13.362 -5.514 -15.853 1.00 97.56 245 SER A C 1
ATOM 1952 O O . SER A 1 245 ? 13.121 -5.564 -14.648 1.00 97.56 245 SER A O 1
ATOM 1954 N N . LEU A 1 246 ? 13.840 -4.415 -16.430 1.00 97.31 246 LEU A N 1
ATOM 1955 C CA . LEU A 1 246 ? 14.064 -3.171 -15.698 1.00 97.31 246 LEU A CA 1
ATOM 1956 C C . LEU A 1 246 ? 13.074 -2.096 -16.131 1.00 97.31 246 LEU A C 1
ATOM 1958 O O . LEU A 1 246 ? 12.679 -2.061 -17.298 1.00 97.31 246 LEU A O 1
ATOM 1962 N N . ASP A 1 247 ? 12.738 -1.184 -15.217 1.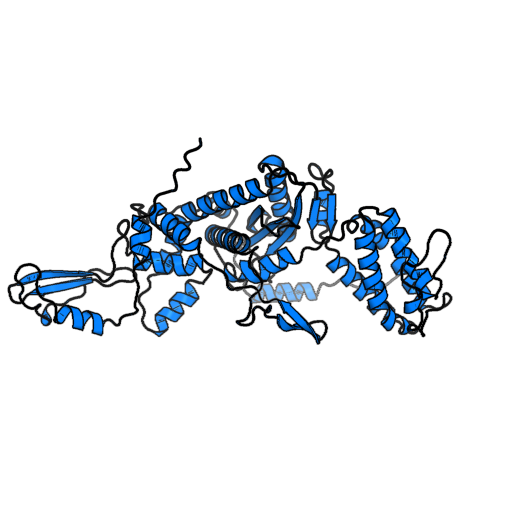00 95.19 247 ASP A N 1
ATOM 1963 C CA . ASP A 1 247 ? 11.899 -0.036 -15.555 1.00 95.19 247 ASP A CA 1
ATOM 1964 C C . ASP A 1 247 ? 12.553 0.829 -16.644 1.00 95.19 247 ASP A C 1
ATOM 1966 O O . ASP A 1 247 ? 13.596 1.480 -16.470 1.00 95.19 247 ASP A O 1
ATOM 1970 N N . ILE A 1 248 ? 11.912 0.825 -17.809 1.00 95.19 248 ILE A N 1
ATOM 1971 C CA . ILE A 1 248 ? 12.330 1.572 -18.989 1.00 95.19 248 ILE A CA 1
ATOM 1972 C C . ILE A 1 248 ? 12.287 3.090 -18.764 1.00 95.19 248 ILE A C 1
ATOM 1974 O O . ILE A 1 248 ? 13.088 3.812 -19.369 1.00 95.19 248 ILE A O 1
ATOM 1978 N N . TRP A 1 249 ? 11.428 3.597 -17.873 1.00 93.31 249 TRP A N 1
ATOM 1979 C CA . TRP A 1 249 ? 11.333 5.032 -17.611 1.00 93.31 249 TRP A CA 1
ATOM 1980 C C . TRP A 1 249 ? 12.648 5.593 -17.066 1.00 93.31 249 TRP A C 1
ATOM 1982 O O . TRP A 1 249 ? 13.148 6.607 -17.569 1.00 93.31 249 TRP A O 1
ATOM 1992 N N . HIS A 1 250 ? 13.279 4.899 -16.114 1.00 92.00 250 HIS A N 1
ATOM 1993 C CA . HIS A 1 250 ? 14.587 5.289 -15.584 1.00 92.00 250 HIS A CA 1
ATOM 1994 C C . HIS A 1 250 ? 15.673 5.309 -16.668 1.00 92.00 250 HIS A C 1
ATOM 1996 O O . HIS A 1 250 ? 16.520 6.212 -16.695 1.00 92.00 250 HIS A O 1
ATOM 2002 N N . LYS A 1 251 ? 15.631 4.359 -17.609 1.00 95.12 251 LYS A N 1
ATOM 2003 C CA . LYS A 1 251 ? 16.574 4.291 -18.734 1.00 95.12 251 LYS A CA 1
ATOM 2004 C C . LYS A 1 251 ? 16.377 5.442 -19.718 1.00 95.12 251 LYS A C 1
ATOM 2006 O O . LYS A 1 251 ? 17.356 6.091 -20.088 1.00 95.12 251 LYS A O 1
ATOM 2011 N N . ALA A 1 252 ? 15.132 5.747 -20.075 1.00 95.69 252 ALA A N 1
ATOM 2012 C CA . ALA A 1 252 ? 14.778 6.878 -20.931 1.00 95.69 252 ALA A CA 1
ATOM 2013 C C . ALA A 1 252 ? 15.134 8.227 -20.280 1.00 95.69 252 ALA A C 1
ATOM 2015 O O . ALA A 1 252 ? 15.634 9.141 -20.942 1.00 95.69 252 ALA A O 1
ATOM 2016 N N . LYS A 1 253 ? 14.950 8.351 -18.960 1.00 93.75 253 LYS A N 1
ATOM 2017 C CA . LYS A 1 253 ? 15.389 9.524 -18.195 1.00 93.75 253 LYS A CA 1
ATOM 2018 C C . LYS A 1 253 ? 16.908 9.686 -18.260 1.00 93.75 253 LYS A C 1
ATOM 2020 O O . LYS A 1 253 ? 17.374 10.778 -18.571 1.00 93.75 253 LYS A O 1
ATOM 2025 N N . LYS A 1 254 ? 17.670 8.607 -18.040 1.00 94.94 254 LYS A N 1
ATOM 2026 C CA . LYS A 1 254 ? 19.136 8.622 -18.170 1.00 94.94 254 LYS A CA 1
ATOM 2027 C C . LYS A 1 254 ? 19.574 9.016 -19.584 1.00 94.94 254 LYS A C 1
ATOM 2029 O O . LYS A 1 254 ? 20.459 9.853 -19.713 1.00 94.94 254 LYS A O 1
ATOM 2034 N N . LEU A 1 255 ? 18.924 8.478 -20.622 1.00 96.94 255 LEU A N 1
ATOM 2035 C CA . LEU A 1 255 ? 19.164 8.863 -22.019 1.00 96.94 255 LEU A CA 1
ATOM 2036 C C . LEU A 1 255 ? 18.964 10.365 -22.233 1.00 96.94 255 LEU A C 1
ATOM 2038 O O . LEU A 1 255 ? 19.833 11.031 -22.784 1.00 96.94 255 LEU A O 1
ATOM 2042 N N . THR A 1 256 ? 17.843 10.901 -21.745 1.00 96.31 256 THR A N 1
ATOM 2043 C CA . THR A 1 256 ? 17.523 12.334 -21.831 1.00 96.31 256 THR A CA 1
ATOM 2044 C C . THR A 1 256 ? 18.620 13.189 -21.196 1.00 96.31 256 THR A C 1
ATOM 2046 O O . THR A 1 256 ? 19.071 14.158 -21.806 1.00 96.31 256 THR A O 1
ATOM 2049 N N . THR A 1 257 ? 19.069 12.822 -19.989 1.00 95.88 257 THR A N 1
ATOM 2050 C CA . THR A 1 257 ? 20.148 13.522 -19.281 1.00 95.88 257 THR A CA 1
ATOM 2051 C C . THR A 1 257 ? 21.453 13.474 -20.072 1.00 95.88 257 THR A C 1
ATOM 2053 O O . THR A 1 257 ? 22.020 14.526 -20.340 1.00 95.88 257 THR A O 1
ATOM 2056 N N . SER A 1 258 ? 21.878 12.295 -20.538 1.00 96.56 258 SER A N 1
ATOM 2057 C CA . SER A 1 258 ? 23.107 12.156 -21.330 1.00 96.56 258 SER A CA 1
ATOM 2058 C C . SER A 1 258 ? 23.071 12.963 -22.631 1.00 96.56 258 SER A C 1
ATOM 2060 O O . SER A 1 258 ? 24.054 13.611 -22.973 1.00 96.56 258 SER A O 1
ATOM 2062 N N . LEU A 1 259 ? 21.938 12.980 -23.339 1.00 96.81 259 LEU A N 1
ATOM 2063 C CA . LEU A 1 259 ? 21.772 13.794 -24.549 1.00 96.81 259 LEU A CA 1
ATOM 2064 C C . LEU A 1 259 ? 21.793 15.296 -24.238 1.00 96.81 259 LEU A C 1
ATOM 2066 O O . LEU A 1 259 ? 22.396 16.069 -24.975 1.00 96.81 259 LEU A O 1
ATOM 2070 N N . SER A 1 260 ? 21.164 15.709 -23.137 1.00 95.69 260 SER A N 1
ATOM 2071 C CA . SER A 1 260 ? 21.183 17.105 -22.689 1.00 95.69 260 SER A CA 1
ATOM 2072 C C . SER A 1 260 ? 22.587 17.562 -22.308 1.00 95.69 260 SER A C 1
ATOM 2074 O O . SER A 1 260 ? 22.949 18.699 -22.590 1.00 95.69 260 SER A O 1
ATOM 2076 N N . ASP A 1 261 ? 23.391 16.691 -21.701 1.00 95.75 261 ASP A N 1
ATOM 2077 C CA . ASP A 1 261 ? 24.775 17.012 -21.360 1.00 95.75 261 ASP A CA 1
ATOM 2078 C C . ASP A 1 261 ? 25.653 17.140 -22.610 1.00 95.75 261 ASP A C 1
ATOM 2080 O O . ASP A 1 261 ? 26.415 18.098 -22.704 1.00 95.75 261 ASP A O 1
ATOM 2084 N N . ILE A 1 262 ? 25.465 16.279 -23.621 1.00 95.19 262 ILE A N 1
ATOM 2085 C CA . ILE A 1 262 ? 26.112 16.447 -24.936 1.00 95.19 262 ILE A CA 1
ATOM 2086 C C . ILE A 1 262 ? 25.693 17.775 -25.579 1.00 95.19 262 ILE A C 1
ATOM 2088 O O . ILE A 1 262 ? 26.531 18.499 -26.106 1.00 95.19 262 ILE A O 1
ATOM 2092 N N . ALA A 1 263 ? 24.408 18.132 -25.522 1.00 94.44 263 ALA A N 1
ATOM 2093 C CA . ALA A 1 263 ? 23.898 19.355 -26.143 1.00 94.44 263 ALA A CA 1
ATOM 2094 C C . ALA A 1 263 ? 24.455 20.651 -25.517 1.00 94.44 263 ALA A C 1
ATOM 2096 O O . ALA A 1 263 ? 24.451 21.695 -26.173 1.00 94.44 263 ALA A O 1
ATOM 2097 N N . LYS A 1 264 ? 24.941 20.596 -24.267 1.00 94.25 264 LYS A N 1
ATOM 2098 C CA . LYS A 1 264 ? 25.608 21.723 -23.589 1.00 94.25 264 LYS A CA 1
ATOM 2099 C C . LYS A 1 264 ? 27.038 21.951 -24.084 1.00 94.25 264 LYS A C 1
ATOM 2101 O O . LYS A 1 264 ? 27.559 23.048 -23.903 1.00 94.25 264 LYS A O 1
ATOM 2106 N N . THR A 1 265 ? 27.678 20.951 -24.692 1.00 93.44 265 THR A N 1
ATOM 2107 C CA . THR A 1 265 ? 29.028 21.091 -25.248 1.00 93.44 265 THR A CA 1
ATOM 2108 C C . THR A 1 265 ? 29.027 22.090 -26.421 1.00 93.44 265 THR A C 1
ATOM 2110 O O . THR A 1 265 ? 28.098 22.068 -27.240 1.00 93.44 265 THR A O 1
ATOM 2113 N N . PRO A 1 266 ? 30.048 22.964 -26.551 1.00 90.56 266 PRO A N 1
ATOM 2114 C CA . PRO A 1 266 ? 30.178 23.861 -27.699 1.00 90.56 266 PRO A CA 1
ATOM 2115 C C . PRO A 1 266 ? 30.063 23.111 -29.035 1.00 90.56 266 PRO A C 1
ATOM 2117 O O . PRO A 1 266 ? 30.580 22.007 -29.191 1.00 90.56 266 PRO A O 1
ATOM 2120 N N . GLY A 1 267 ? 29.325 23.683 -29.990 1.00 88.06 267 GLY A N 1
ATOM 2121 C CA . GLY A 1 267 ? 29.067 23.052 -31.292 1.00 88.06 267 GLY A CA 1
ATOM 2122 C C . GLY A 1 267 ? 28.032 21.913 -31.289 1.00 88.06 267 GLY A C 1
ATOM 2123 O O . GLY A 1 267 ? 27.758 21.357 -32.348 1.00 88.06 267 GLY A O 1
ATOM 2124 N N . CYS A 1 268 ? 27.420 21.574 -30.143 1.00 92.19 268 CYS A N 1
ATOM 2125 C CA . CYS A 1 268 ? 26.454 20.468 -30.033 1.00 92.19 268 CYS A CA 1
ATOM 2126 C C . CYS A 1 268 ? 24.992 20.889 -29.800 1.00 92.19 268 CYS A C 1
ATOM 2128 O O . CYS A 1 268 ? 24.121 20.026 -29.679 1.00 92.19 268 CYS A O 1
ATOM 2130 N N . ARG A 1 269 ? 24.683 22.196 -29.799 1.00 90.00 269 ARG A N 1
ATOM 2131 C CA . ARG A 1 269 ? 23.316 22.706 -29.556 1.00 90.00 269 ARG A CA 1
ATOM 2132 C C . ARG A 1 269 ? 22.264 22.168 -30.531 1.00 90.00 269 ARG A C 1
ATOM 2134 O O . ARG A 1 269 ? 21.114 22.011 -30.131 1.00 90.00 269 ARG A O 1
ATOM 2141 N N . GLY A 1 270 ? 22.651 21.824 -31.763 1.00 88.00 270 GLY A N 1
ATOM 2142 C CA . GLY A 1 270 ? 21.755 21.208 -32.753 1.00 88.00 270 GLY A CA 1
ATOM 2143 C C . GLY A 1 270 ? 21.116 19.892 -32.285 1.00 88.00 270 GLY A C 1
ATOM 2144 O O . GLY A 1 270 ? 20.082 19.492 -32.810 1.00 88.00 270 GLY A O 1
ATOM 2145 N N . LEU A 1 271 ? 21.665 19.239 -31.253 1.00 92.50 271 LEU A N 1
ATOM 2146 C CA . LEU A 1 271 ? 21.079 18.035 -30.663 1.00 92.50 271 LEU A CA 1
ATOM 2147 C C . LEU A 1 271 ? 19.772 18.303 -29.897 1.00 92.50 271 LEU A C 1
ATOM 2149 O O . LEU A 1 271 ? 18.979 17.378 -29.750 1.00 92.50 271 LEU A O 1
ATOM 2153 N N . LEU A 1 272 ? 19.518 19.530 -29.418 1.00 91.38 272 LEU A N 1
ATOM 2154 C CA . LEU A 1 272 ? 18.376 19.842 -28.540 1.00 91.38 272 LEU A CA 1
ATOM 2155 C C . LEU A 1 272 ? 17.023 19.440 -29.146 1.00 91.38 272 LEU A C 1
ATOM 2157 O O . LEU A 1 272 ? 16.222 18.787 -28.478 1.00 91.38 272 LEU A O 1
ATOM 2161 N N . GLN A 1 273 ? 16.799 19.759 -30.422 1.00 89.94 273 GLN A N 1
ATOM 2162 C CA . GLN A 1 273 ? 15.580 19.383 -31.152 1.00 89.94 273 GLN A CA 1
ATOM 2163 C C . GLN A 1 273 ? 15.429 17.861 -31.334 1.00 89.94 273 GLN A C 1
ATOM 2165 O O . GLN A 1 273 ? 14.316 17.355 -31.438 1.00 89.94 273 GLN A O 1
ATOM 2170 N N . TRP A 1 274 ? 16.538 17.116 -31.314 1.00 92.81 274 TRP A N 1
ATOM 2171 C CA . TRP A 1 274 ? 16.570 15.668 -31.518 1.00 92.81 274 TRP A CA 1
ATOM 2172 C C . TRP A 1 274 ? 16.396 14.867 -30.224 1.00 92.81 274 TRP A C 1
ATOM 2174 O O . TRP A 1 274 ? 16.096 13.677 -30.292 1.00 92.81 274 TRP A O 1
ATOM 2184 N N . ILE A 1 275 ? 16.521 15.483 -29.040 1.00 93.75 275 ILE A N 1
ATOM 2185 C CA . ILE A 1 275 ? 16.443 14.762 -27.756 1.00 93.75 275 ILE A CA 1
ATOM 2186 C C . ILE A 1 275 ? 15.119 14.006 -27.620 1.00 93.75 275 ILE A C 1
ATOM 2188 O O . ILE A 1 275 ? 15.118 12.805 -27.345 1.00 93.75 275 ILE A O 1
ATOM 2192 N N . ARG A 1 276 ? 13.986 14.689 -27.824 1.00 91.88 276 ARG A N 1
ATOM 2193 C CA . ARG A 1 276 ? 12.662 14.063 -27.708 1.00 91.88 276 ARG A CA 1
ATOM 2194 C C . ARG A 1 276 ? 12.442 12.981 -28.780 1.00 91.88 276 ARG A C 1
ATOM 2196 O O . ARG A 1 276 ? 12.072 11.878 -28.380 1.00 91.88 276 ARG A O 1
ATOM 2203 N N . PRO A 1 277 ? 12.724 13.214 -30.080 1.00 93.06 277 PRO A N 1
ATOM 2204 C CA . PRO A 1 277 ? 12.698 12.161 -31.098 1.00 93.06 277 PRO A CA 1
ATOM 2205 C C . PRO A 1 277 ? 13.549 10.929 -30.759 1.00 93.06 277 PRO A C 1
ATOM 2207 O O . PRO A 1 277 ? 13.055 9.810 -30.857 1.00 93.06 277 PRO A O 1
ATOM 2210 N N . ILE A 1 278 ? 14.791 11.104 -30.291 1.00 95.81 278 ILE A N 1
ATOM 2211 C CA . ILE A 1 278 ? 15.680 9.986 -29.926 1.00 95.81 278 ILE A CA 1
ATOM 2212 C C . ILE A 1 278 ? 15.105 9.187 -28.751 1.00 95.81 278 ILE A C 1
ATOM 2214 O O . ILE A 1 278 ? 15.126 7.955 -28.760 1.00 95.81 278 ILE A O 1
ATOM 2218 N N . VAL A 1 279 ? 14.580 9.870 -27.731 1.00 96.12 279 VAL A N 1
ATOM 2219 C CA . VAL A 1 279 ? 13.964 9.210 -26.572 1.00 96.12 279 VAL A CA 1
ATOM 2220 C C . VAL A 1 279 ? 12.693 8.466 -26.988 1.00 96.12 279 VAL A C 1
ATOM 2222 O O . VAL A 1 279 ? 12.514 7.317 -26.592 1.00 96.12 279 VAL A O 1
ATOM 2225 N N . ASN A 1 280 ? 11.845 9.061 -27.828 1.00 94.50 280 ASN A N 1
ATOM 2226 C CA . ASN A 1 280 ? 10.660 8.395 -28.378 1.00 94.50 280 ASN A CA 1
ATOM 2227 C C . ASN A 1 280 ? 11.038 7.173 -29.228 1.00 94.50 280 ASN A C 1
ATOM 2229 O O . ASN A 1 280 ? 10.413 6.121 -29.104 1.00 94.50 280 ASN A O 1
ATOM 2233 N N . HIS A 1 281 ? 12.096 7.277 -30.037 1.00 95.31 281 HIS A N 1
ATOM 2234 C CA . HIS A 1 281 ? 12.637 6.155 -30.802 1.00 95.31 281 HIS A CA 1
ATOM 2235 C C . HIS A 1 281 ? 13.114 5.027 -29.888 1.00 95.31 281 HIS A C 1
ATOM 2237 O O . HIS A 1 281 ? 12.832 3.865 -30.161 1.00 95.31 281 HIS A O 1
ATOM 2243 N N . PHE A 1 282 ? 13.776 5.343 -28.770 1.00 97.19 282 PHE A N 1
ATOM 2244 C CA . PHE A 1 282 ? 14.151 4.346 -27.764 1.00 97.19 282 PHE A CA 1
ATOM 2245 C C . PHE A 1 282 ? 12.924 3.596 -27.216 1.00 97.19 282 PHE A C 1
ATOM 2247 O O . PHE A 1 282 ? 12.914 2.364 -27.227 1.00 97.19 282 PHE A O 1
ATOM 2254 N N . TRP A 1 283 ? 11.867 4.317 -26.820 1.00 96.31 283 TRP A N 1
ATOM 2255 C CA . TRP A 1 283 ? 10.602 3.709 -26.383 1.00 96.31 283 TRP A CA 1
ATOM 2256 C C . TRP A 1 283 ? 9.997 2.802 -27.452 1.00 96.31 283 TRP A C 1
ATOM 2258 O O . TRP A 1 283 ? 9.634 1.662 -27.162 1.00 96.31 283 TRP A O 1
ATOM 2268 N N . TRP A 1 284 ? 9.934 3.284 -28.692 1.00 95.88 284 TRP A N 1
ATOM 2269 C CA . TRP A 1 284 ? 9.417 2.521 -29.822 1.00 95.88 284 TRP A CA 1
ATOM 2270 C C . TRP A 1 284 ? 10.249 1.267 -30.105 1.00 95.88 284 TRP A C 1
ATOM 2272 O O . TRP A 1 284 ? 9.700 0.196 -30.372 1.00 95.88 284 TRP A O 1
ATOM 2282 N N . CYS A 1 285 ? 11.577 1.355 -30.013 1.00 96.00 285 CYS A N 1
ATOM 2283 C CA . CYS A 1 285 ? 12.451 0.202 -30.181 1.00 96.00 285 CYS A CA 1
ATOM 2284 C C . CYS A 1 285 ? 12.124 -0.876 -29.144 1.00 96.00 285 CYS A C 1
ATOM 2286 O O . CYS A 1 285 ? 11.935 -2.033 -29.520 1.00 96.00 285 CYS A O 1
ATOM 2288 N N . CYS A 1 286 ? 12.008 -0.499 -27.867 1.00 96.44 286 CYS A N 1
ATOM 2289 C CA . CYS A 1 286 ? 11.657 -1.415 -26.784 1.00 96.44 286 CYS A CA 1
ATOM 2290 C C . CYS A 1 286 ? 10.259 -2.020 -26.960 1.00 96.44 286 CYS A C 1
ATOM 2292 O O . CYS A 1 286 ? 10.118 -3.238 -26.878 1.00 96.44 286 CYS A O 1
ATOM 2294 N N . SER A 1 287 ? 9.239 -1.215 -27.270 1.00 95.75 287 SER A N 1
ATOM 2295 C CA . SER A 1 287 ? 7.858 -1.703 -27.403 1.00 95.75 287 SER A CA 1
ATOM 2296 C C . SER A 1 287 ? 7.667 -2.639 -28.598 1.00 95.75 287 SER A C 1
ATOM 2298 O O . SER A 1 287 ? 6.887 -3.587 -28.548 1.00 95.75 287 SER A O 1
ATOM 2300 N N . THR A 1 288 ? 8.416 -2.425 -29.680 1.00 95.00 288 THR A N 1
ATOM 2301 C CA . THR A 1 288 ? 8.252 -3.207 -30.908 1.00 95.00 288 THR A CA 1
ATOM 2302 C C . THR A 1 288 ? 9.194 -4.405 -30.994 1.00 95.00 288 THR A C 1
ATOM 2304 O O . THR A 1 288 ? 9.034 -5.239 -31.897 1.00 95.00 288 THR A O 1
ATOM 2307 N N . CYS A 1 289 ? 10.219 -4.506 -30.138 1.00 94.94 289 CYS A N 1
ATOM 2308 C CA . CYS A 1 289 ? 11.247 -5.544 -30.254 1.00 94.94 289 CYS A CA 1
ATOM 2309 C C . CYS A 1 289 ? 10.785 -6.945 -29.839 1.00 94.94 289 CYS A C 1
ATOM 2311 O O . CYS A 1 289 ? 11.570 -7.873 -30.036 1.00 94.94 289 CYS A O 1
ATOM 2313 N N . LYS A 1 290 ? 9.546 -7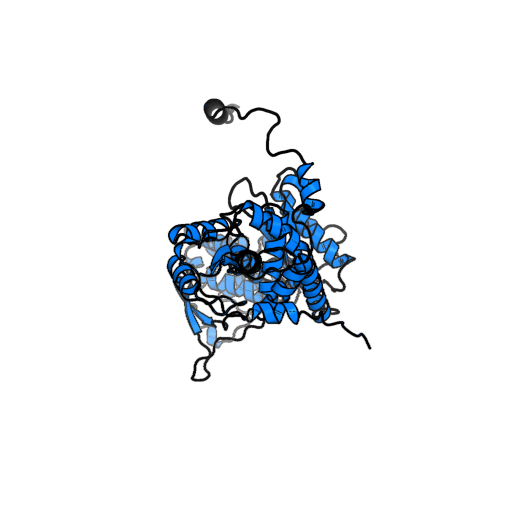.108 -29.339 1.00 93.50 290 LYS A N 1
ATOM 2314 C CA . LYS A 1 290 ? 8.903 -8.361 -28.880 1.00 93.50 290 LYS A CA 1
ATOM 2315 C C . LYS A 1 290 ? 9.919 -9.367 -28.306 1.00 93.50 290 LYS A C 1
ATOM 2317 O O . LYS A 1 290 ? 10.182 -10.389 -28.936 1.00 93.50 290 LYS A O 1
ATOM 2322 N N . GLY A 1 291 ? 10.608 -9.005 -27.223 1.00 93.75 291 GLY A N 1
ATOM 2323 C CA . GLY A 1 291 ? 11.558 -9.890 -26.533 1.00 93.75 291 GLY A CA 1
ATOM 2324 C C . GLY A 1 291 ? 12.965 -10.024 -27.149 1.00 93.75 291 GLY A C 1
ATOM 2325 O O . GLY A 1 291 ? 13.885 -10.462 -26.465 1.00 93.75 291 GLY A O 1
ATOM 2326 N N . SER A 1 292 ? 13.191 -9.622 -28.405 1.00 96.56 292 SER A N 1
ATOM 2327 C CA . SER A 1 292 ? 14.468 -9.843 -29.106 1.00 96.56 292 SER A CA 1
ATOM 2328 C C . SER A 1 292 ? 15.462 -8.697 -28.894 1.00 96.56 292 SER A C 1
ATOM 2330 O O . SER A 1 292 ? 15.274 -7.585 -29.400 1.00 96.56 292 SER A O 1
ATOM 2332 N N . VAL A 1 293 ? 16.570 -9.002 -28.209 1.00 96.56 293 VAL A N 1
ATOM 2333 C CA . VAL A 1 293 ? 17.696 -8.073 -27.995 1.00 96.56 293 VAL A CA 1
ATOM 2334 C C . VAL A 1 293 ? 18.315 -7.636 -29.320 1.00 96.56 293 VAL A C 1
ATOM 2336 O O . VAL A 1 293 ? 18.598 -6.458 -29.516 1.00 96.56 293 VAL A O 1
ATOM 2339 N N . GLU A 1 294 ? 18.492 -8.565 -30.257 1.00 95.69 294 GLU A N 1
ATOM 2340 C CA . GLU A 1 294 ? 19.056 -8.269 -31.573 1.00 95.69 294 GLU A CA 1
ATOM 2341 C C . GLU A 1 294 ? 18.178 -7.277 -32.344 1.00 95.69 294 GLU A C 1
ATOM 2343 O O . GLU A 1 294 ? 18.668 -6.277 -32.869 1.00 95.69 294 GLU A O 1
ATOM 2348 N N . ARG A 1 295 ? 16.857 -7.504 -32.358 1.00 95.12 295 ARG A N 1
ATOM 2349 C CA . ARG A 1 295 ? 15.902 -6.599 -33.005 1.00 95.12 295 ARG A CA 1
ATOM 2350 C C . ARG A 1 295 ? 15.883 -5.224 -32.341 1.00 95.12 295 ARG A C 1
ATOM 2352 O O . ARG A 1 295 ? 15.805 -4.219 -33.048 1.00 95.12 295 ARG A O 1
ATOM 2359 N N . LEU A 1 296 ? 15.959 -5.181 -31.010 1.00 96.50 296 LEU A N 1
ATOM 2360 C CA . LEU A 1 296 ? 16.071 -3.945 -30.235 1.00 96.50 296 LEU A CA 1
ATOM 2361 C C . LEU A 1 296 ? 17.325 -3.160 -30.639 1.00 96.50 296 LEU A C 1
ATOM 2363 O O . LEU A 1 296 ? 17.219 -1.991 -31.001 1.00 96.50 296 LEU A O 1
ATOM 2367 N N . LEU A 1 297 ? 18.491 -3.811 -30.659 1.00 96.12 297 LEU A N 1
ATOM 2368 C CA . LEU A 1 297 ? 19.760 -3.183 -31.031 1.00 96.12 297 LEU A CA 1
ATOM 2369 C C . LEU A 1 297 ? 19.771 -2.719 -32.491 1.00 96.12 297 LEU A C 1
ATOM 2371 O O . LEU A 1 297 ? 20.135 -1.575 -32.753 1.00 96.12 297 LEU A O 1
ATOM 2375 N N . LYS A 1 298 ? 19.315 -3.549 -33.438 1.00 93.69 298 LYS A N 1
ATOM 2376 C CA . LYS A 1 298 ? 19.229 -3.182 -34.863 1.00 93.69 298 LYS A CA 1
ATOM 2377 C C . LYS A 1 298 ? 18.387 -1.922 -35.075 1.00 93.69 298 LYS A C 1
ATOM 2379 O O . LYS A 1 298 ? 18.803 -1.016 -35.793 1.00 93.69 298 LYS A O 1
ATOM 2384 N N . ARG A 1 299 ? 17.224 -1.834 -34.422 1.00 94.38 299 ARG A N 1
ATOM 2385 C CA . ARG A 1 299 ? 16.356 -0.648 -34.501 1.00 94.38 299 ARG A CA 1
ATOM 2386 C C . ARG A 1 299 ? 16.959 0.558 -33.799 1.00 94.38 299 ARG A C 1
ATOM 2388 O O . ARG A 1 299 ? 16.925 1.650 -34.358 1.00 94.38 299 ARG A O 1
ATOM 2395 N N . TRP A 1 300 ? 17.549 0.361 -32.622 1.00 95.94 300 TRP A N 1
ATOM 2396 C CA . TRP A 1 300 ? 18.219 1.422 -31.878 1.00 95.94 300 TRP A CA 1
ATOM 2397 C C . TRP A 1 300 ? 19.313 2.084 -32.721 1.00 95.94 300 TRP A C 1
ATOM 2399 O O . TRP A 1 300 ? 19.299 3.300 -32.877 1.00 95.94 300 TRP A O 1
ATOM 2409 N N . MET A 1 301 ? 20.177 1.293 -33.365 1.00 94.75 301 MET A N 1
ATOM 2410 C CA . MET A 1 301 ? 21.239 1.803 -34.245 1.00 94.75 301 MET A CA 1
ATOM 2411 C C . MET A 1 301 ? 20.707 2.560 -35.470 1.00 94.75 301 MET A C 1
ATOM 2413 O O . MET A 1 301 ? 21.390 3.446 -35.982 1.00 94.75 301 MET A O 1
ATOM 2417 N N . GLY A 1 302 ? 19.479 2.262 -35.910 1.00 93.00 302 GLY A N 1
ATOM 2418 C CA . GLY A 1 302 ? 18.803 2.956 -37.010 1.00 93.00 302 GLY A CA 1
ATOM 2419 C C . GLY A 1 302 ? 18.699 4.474 -36.817 1.00 93.00 302 GLY A C 1
ATOM 2420 O O . GLY A 1 302 ? 18.709 5.212 -37.800 1.00 93.00 302 GLY A O 1
ATOM 2421 N N . ILE A 1 303 ? 18.701 4.962 -35.569 1.00 93.88 303 ILE A N 1
ATOM 2422 C CA . ILE A 1 303 ? 18.621 6.401 -35.274 1.00 93.88 303 ILE A CA 1
ATOM 2423 C C . ILE A 1 303 ? 19.790 7.195 -35.865 1.00 93.88 303 ILE A C 1
ATOM 2425 O O . ILE A 1 303 ? 19.612 8.338 -36.276 1.00 93.88 303 ILE A O 1
ATOM 2429 N N . LEU A 1 304 ? 20.976 6.579 -35.962 1.00 94.12 304 LEU A N 1
ATOM 2430 C CA . LEU A 1 304 ? 22.166 7.215 -36.529 1.00 94.12 304 LEU A CA 1
ATOM 2431 C C . LEU A 1 304 ? 22.054 7.416 -38.040 1.00 94.12 304 LEU A C 1
ATOM 2433 O O . LEU A 1 304 ? 22.731 8.279 -38.581 1.00 94.12 304 LEU A O 1
ATOM 2437 N N . TYR A 1 305 ? 21.227 6.626 -38.724 1.00 93.12 305 TYR A N 1
ATOM 2438 C CA . TYR A 1 305 ? 20.946 6.812 -40.145 1.00 93.12 305 TYR A CA 1
ATOM 2439 C C . TYR A 1 305 ? 19.839 7.845 -40.331 1.00 93.12 305 TYR A C 1
ATOM 2441 O O . TYR A 1 305 ? 20.025 8.809 -41.073 1.00 93.12 305 TYR A O 1
ATOM 2449 N N . HIS A 1 306 ? 18.749 7.695 -39.575 1.00 90.88 306 HIS A N 1
ATOM 2450 C CA . HIS A 1 306 ? 17.594 8.583 -39.649 1.00 90.88 306 HIS A CA 1
ATOM 2451 C C . HIS A 1 306 ? 17.973 10.050 -39.419 1.00 90.88 306 HIS A C 1
ATOM 2453 O O . HIS A 1 306 ? 17.607 10.903 -40.213 1.00 90.88 306 HIS A O 1
ATOM 2459 N N . ILE A 1 307 ? 18.791 10.343 -38.405 1.00 90.69 307 ILE A N 1
ATOM 2460 C CA . ILE A 1 307 ? 19.226 11.712 -38.075 1.00 90.69 307 ILE A CA 1
ATOM 2461 C C . ILE A 1 307 ? 20.084 12.371 -39.175 1.00 90.69 307 ILE A C 1
ATOM 2463 O O . ILE A 1 307 ? 20.195 13.597 -39.210 1.00 90.69 307 ILE A O 1
ATOM 2467 N N . ASN A 1 308 ? 20.671 11.585 -40.085 1.00 89.19 308 ASN A N 1
ATOM 2468 C CA . ASN A 1 308 ? 21.374 12.083 -41.274 1.00 89.19 308 ASN A CA 1
ATOM 2469 C C . ASN A 1 308 ? 20.486 12.082 -42.535 1.00 89.19 308 ASN A C 1
ATOM 2471 O O . ASN A 1 308 ? 21.021 12.022 -43.641 1.00 89.19 308 ASN A O 1
ATOM 2475 N N . ASN A 1 309 ? 19.160 12.047 -42.389 1.00 89.62 309 ASN A N 1
ATOM 2476 C CA . ASN A 1 309 ? 18.209 11.896 -43.491 1.00 89.62 309 ASN A CA 1
ATOM 2477 C C . ASN A 1 309 ? 18.428 10.626 -44.347 1.00 89.62 309 ASN A C 1
ATOM 2479 O O . ASN A 1 309 ? 18.145 10.604 -45.542 1.00 89.62 309 ASN A O 1
ATOM 2483 N N . LYS A 1 310 ? 18.977 9.551 -43.761 1.00 88.94 310 LYS A N 1
ATOM 2484 C CA . LYS A 1 310 ? 19.120 8.248 -44.430 1.00 88.94 310 LYS A CA 1
ATOM 2485 C C . LYS A 1 310 ? 18.084 7.280 -43.884 1.00 88.94 310 LYS A C 1
ATOM 2487 O O . LYS A 1 310 ? 18.254 6.722 -42.802 1.00 88.94 310 LYS A O 1
ATOM 2492 N N . HIS A 1 311 ? 17.024 7.059 -44.653 1.00 88.19 311 HIS A N 1
ATOM 2493 C CA . HIS A 1 311 ? 15.895 6.217 -44.236 1.00 88.19 311 HIS A CA 1
ATOM 2494 C C . HIS A 1 311 ? 16.009 4.758 -44.689 1.00 88.19 311 HIS A C 1
ATOM 2496 O O . HIS A 1 311 ? 15.239 3.918 -44.227 1.00 88.19 311 HIS A O 1
ATOM 2502 N N . VAL A 1 312 ? 16.996 4.435 -45.530 1.00 89.25 312 VAL A N 1
ATOM 2503 C CA . VAL A 1 312 ? 17.330 3.071 -45.966 1.00 89.25 312 VAL A CA 1
ATOM 2504 C C . VAL A 1 312 ? 18.834 2.845 -45.807 1.00 89.25 312 VAL A C 1
ATOM 2506 O O . VAL A 1 312 ? 19.642 3.726 -46.111 1.00 89.25 312 VAL A O 1
ATOM 2509 N N . TRP A 1 313 ? 19.221 1.679 -45.294 1.00 91.44 313 TRP A N 1
ATOM 2510 C CA . TRP A 1 313 ? 20.618 1.290 -45.097 1.00 91.44 313 TRP A CA 1
ATOM 2511 C C . TRP A 1 313 ? 20.784 -0.232 -45.161 1.00 91.44 313 TRP A C 1
ATOM 2513 O O . TRP A 1 313 ? 19.815 -0.993 -45.147 1.00 91.44 313 TRP A O 1
ATOM 2523 N N . ALA A 1 314 ? 22.033 -0.697 -45.208 1.00 85.38 314 ALA A N 1
ATOM 2524 C CA . ALA A 1 314 ? 22.331 -2.124 -45.194 1.00 85.38 314 ALA A CA 1
ATOM 2525 C C . ALA A 1 314 ? 21.754 -2.784 -43.925 1.00 85.38 314 ALA A C 1
ATOM 2527 O O . ALA A 1 314 ? 22.171 -2.484 -42.805 1.00 85.38 314 ALA A O 1
ATOM 2528 N N . GLY A 1 315 ? 20.772 -3.670 -44.106 1.00 79.56 315 GLY A N 1
ATOM 2529 C CA . GLY A 1 315 ? 20.125 -4.396 -43.013 1.00 79.56 315 GLY A CA 1
ATOM 2530 C C . GLY A 1 315 ? 18.958 -3.675 -42.323 1.00 79.56 315 GLY A C 1
ATOM 2531 O O . GLY A 1 315 ? 18.524 -4.142 -41.267 1.00 79.56 315 GLY A O 1
ATOM 2532 N N . GLY A 1 316 ? 18.419 -2.574 -42.871 1.00 85.81 316 GLY A N 1
ATOM 2533 C CA . GLY A 1 316 ? 17.221 -1.946 -42.305 1.00 85.81 316 GLY A CA 1
ATOM 2534 C C . GLY A 1 316 ? 16.679 -0.716 -43.040 1.00 85.81 316 GLY A C 1
ATOM 2535 O O . GLY A 1 316 ? 17.284 -0.189 -43.967 1.00 85.81 316 GLY A O 1
ATOM 2536 N N . ARG A 1 317 ? 15.505 -0.257 -42.593 1.00 89.25 317 ARG A N 1
ATOM 2537 C CA . ARG A 1 317 ? 14.865 0.994 -43.023 1.00 89.25 317 ARG A CA 1
ATOM 2538 C C . ARG A 1 317 ? 14.059 1.621 -41.885 1.00 89.25 317 ARG A C 1
ATOM 2540 O O . ARG A 1 317 ? 13.674 0.914 -40.943 1.00 89.25 317 ARG A O 1
ATOM 2547 N N . CYS A 1 318 ? 13.775 2.917 -41.988 1.00 88.06 318 CYS A N 1
ATOM 2548 C CA . CYS A 1 318 ? 12.830 3.604 -41.111 1.00 88.06 318 CYS A CA 1
ATOM 2549 C C . CYS A 1 318 ? 11.409 3.039 -41.260 1.00 88.06 318 CYS A C 1
ATOM 2551 O O . CYS A 1 318 ? 11.059 2.447 -42.281 1.00 88.06 318 CYS A O 1
ATOM 2553 N N . ARG A 1 319 ? 10.604 3.172 -40.199 1.00 83.19 319 ARG A N 1
ATOM 2554 C CA . ARG A 1 319 ? 9.236 2.634 -40.113 1.00 83.19 319 ARG A CA 1
ATOM 2555 C C . ARG A 1 319 ? 8.229 3.735 -39.789 1.00 83.19 319 ARG A C 1
ATOM 2557 O O . ARG A 1 319 ? 7.586 3.697 -38.744 1.00 83.19 319 ARG A O 1
ATOM 2564 N N . HIS A 1 320 ? 8.149 4.710 -40.678 1.00 78.12 320 HIS A N 1
ATOM 2565 C CA . HIS A 1 320 ? 7.167 5.793 -40.690 1.00 78.12 320 HIS A CA 1
ATOM 2566 C C . HIS A 1 320 ? 6.659 5.966 -42.137 1.00 78.12 320 HIS A C 1
ATOM 2568 O O . HIS A 1 320 ? 7.264 5.399 -43.053 1.00 78.12 320 HIS A O 1
ATOM 2574 N N . SER A 1 321 ? 5.503 6.611 -42.322 1.00 68.25 321 SER A N 1
ATOM 2575 C CA . SER A 1 321 ? 4.925 6.905 -43.643 1.00 68.25 321 SER A CA 1
ATOM 2576 C C . SER A 1 321 ? 5.638 8.089 -44.307 1.00 68.25 321 SER A C 1
ATOM 2578 O O . SER A 1 321 ? 6.112 8.989 -43.617 1.00 68.25 321 SER A O 1
ATOM 2580 N N . GLU A 1 322 ? 5.680 8.100 -45.645 1.00 60.81 322 GLU A N 1
ATOM 2581 C CA . GLU A 1 322 ? 6.352 9.137 -46.459 1.00 60.81 322 GLU A CA 1
ATOM 2582 C C . GLU A 1 322 ? 5.764 10.548 -46.232 1.00 60.81 322 GLU A C 1
ATOM 2584 O O . GLU A 1 322 ? 6.454 11.553 -46.372 1.00 60.81 322 GLU A O 1
ATOM 2589 N N . GLU A 1 323 ? 4.520 10.636 -45.758 1.00 57.34 323 GLU A N 1
ATOM 2590 C CA . GLU A 1 323 ? 3.827 11.885 -45.405 1.00 57.34 323 GLU A CA 1
ATOM 2591 C C . GLU A 1 323 ? 4.477 12.657 -44.236 1.00 57.34 323 GLU A C 1
ATOM 2593 O O . GLU A 1 323 ? 4.215 13.844 -44.065 1.00 57.34 323 GLU A O 1
ATOM 2598 N N . HIS A 1 324 ? 5.341 12.017 -43.435 1.00 55.25 324 HIS A N 1
ATOM 2599 C CA . HIS A 1 324 ? 6.050 12.648 -42.310 1.00 55.25 324 HIS A CA 1
ATOM 2600 C C . HIS A 1 324 ? 7.443 13.203 -42.666 1.00 55.25 324 HIS A C 1
ATOM 2602 O O . HIS A 1 324 ? 8.161 13.677 -41.781 1.00 55.25 324 HIS A O 1
ATOM 2608 N N . GLU A 1 325 ? 7.864 13.146 -43.933 1.00 55.97 325 GLU A N 1
ATOM 2609 C CA . GLU A 1 325 ? 9.209 13.572 -44.351 1.00 55.97 325 GLU A CA 1
ATOM 2610 C C . GLU A 1 325 ? 9.402 15.104 -44.368 1.00 55.97 325 GLU A C 1
ATOM 2612 O O . GLU A 1 325 ? 10.536 15.586 -44.343 1.00 55.97 325 GLU A O 1
ATOM 2617 N N . THR A 1 326 ? 8.318 15.885 -44.336 1.00 48.88 326 THR A N 1
ATOM 2618 C CA . THR A 1 326 ? 8.301 17.326 -44.653 1.00 48.88 326 THR A CA 1
ATOM 2619 C C . THR A 1 326 ? 8.565 18.298 -43.495 1.00 48.88 326 THR A C 1
ATOM 2621 O O . THR A 1 326 ? 8.694 19.493 -43.748 1.00 48.88 326 THR A O 1
ATOM 2624 N N . GLU A 1 327 ? 8.719 17.851 -42.242 1.00 54.59 327 GLU A N 1
ATOM 2625 C CA . GLU A 1 327 ? 8.842 18.777 -41.091 1.00 54.59 327 GLU A CA 1
ATOM 2626 C C . GLU A 1 327 ? 10.255 18.917 -40.488 1.00 54.59 327 GLU A C 1
ATOM 2628 O O . GLU A 1 327 ? 10.484 19.789 -39.646 1.00 54.59 327 GLU A O 1
ATOM 2633 N N . CYS A 1 328 ? 11.239 18.103 -40.894 1.00 56.22 328 CYS A N 1
ATOM 2634 C CA . CYS A 1 328 ? 12.590 18.168 -40.321 1.00 56.22 328 CYS A CA 1
ATOM 2635 C C . CYS A 1 328 ? 13.581 18.859 -41.272 1.00 56.22 328 CYS A C 1
ATOM 2637 O O . CYS A 1 328 ? 14.123 18.242 -42.182 1.00 56.22 328 CYS A O 1
ATOM 2639 N N . SER A 1 329 ? 13.859 20.146 -41.046 1.00 61.38 329 SER A N 1
ATOM 2640 C CA . SER A 1 329 ? 14.821 20.930 -41.844 1.00 61.38 329 SER A CA 1
ATOM 2641 C C . SER A 1 329 ? 16.268 20.869 -41.325 1.00 61.38 329 SER A C 1
ATOM 2643 O O . SER A 1 329 ? 17.206 21.208 -42.041 1.00 61.38 329 SER A O 1
ATOM 2645 N N . ASN A 1 330 ? 16.475 20.385 -40.096 1.00 78.06 330 ASN A N 1
ATOM 2646 C CA . ASN A 1 330 ? 17.734 20.518 -39.352 1.00 78.06 330 ASN A CA 1
ATOM 2647 C C . ASN A 1 330 ? 18.405 19.155 -39.068 1.00 78.06 330 ASN A C 1
ATOM 2649 O O . ASN A 1 330 ? 18.617 18.761 -37.914 1.00 78.06 330 ASN A O 1
ATOM 2653 N N . TRP A 1 331 ? 18.717 18.401 -40.121 1.00 88.81 331 TRP A N 1
ATOM 2654 C CA . TRP A 1 331 ? 19.439 17.125 -40.026 1.00 88.81 331 TRP A CA 1
ATOM 2655 C C . TRP A 1 331 ? 20.878 17.319 -39.531 1.00 88.81 331 TRP A C 1
ATOM 2657 O O . TRP A 1 331 ? 21.535 18.305 -39.865 1.00 88.81 331 TRP A O 1
ATOM 2667 N N . LEU A 1 332 ? 21.404 16.367 -38.752 1.00 89.69 332 LEU A N 1
ATOM 2668 C CA . LEU A 1 332 ? 22.811 16.424 -38.340 1.00 89.69 332 LEU A CA 1
ATOM 2669 C C . LEU A 1 332 ? 23.701 15.847 -39.443 1.00 89.69 332 LEU A C 1
ATOM 2671 O O . LEU A 1 332 ? 23.340 14.859 -40.079 1.00 89.69 332 LEU A O 1
ATOM 2675 N N . GLN A 1 333 ? 24.893 16.414 -39.625 1.00 88.69 333 GLN A N 1
ATOM 2676 C CA . GLN A 1 333 ? 25.888 15.922 -40.585 1.00 88.69 333 GLN A CA 1
ATOM 2677 C C . GLN A 1 333 ? 26.897 14.985 -39.905 1.00 88.69 333 GLN A C 1
ATOM 2679 O O . GLN A 1 333 ? 27.214 15.149 -38.725 1.00 88.69 333 GLN A O 1
ATOM 2684 N N . ARG A 1 334 ? 27.387 13.961 -40.617 1.00 88.75 334 ARG A N 1
ATOM 2685 C CA . ARG A 1 334 ? 28.197 12.865 -40.032 1.00 88.75 334 ARG A CA 1
ATOM 2686 C C . ARG A 1 334 ? 29.582 13.278 -39.540 1.00 88.75 334 ARG A C 1
ATOM 2688 O O . ARG A 1 334 ? 30.130 12.652 -38.635 1.00 88.75 334 ARG A O 1
ATOM 2695 N N . ASP A 1 335 ? 30.155 14.279 -40.179 1.00 89.50 335 ASP A N 1
ATOM 2696 C CA . ASP A 1 335 ? 31.470 14.854 -39.907 1.00 89.50 335 ASP A CA 1
ATOM 2697 C C . ASP A 1 335 ? 31.483 15.757 -38.662 1.00 89.50 335 ASP A C 1
ATOM 2699 O O . ASP A 1 335 ? 32.534 15.941 -38.037 1.00 89.50 335 ASP A O 1
ATOM 2703 N N . THR A 1 336 ? 30.311 16.240 -38.244 1.00 91.81 336 THR A N 1
ATOM 2704 C CA . THR A 1 336 ? 30.157 17.142 -37.098 1.00 91.81 336 THR A CA 1
ATOM 2705 C C . THR A 1 336 ? 30.520 16.501 -35.757 1.00 91.81 336 THR A C 1
ATOM 2707 O O . THR A 1 336 ? 30.321 15.306 -35.508 1.00 91.81 336 THR A O 1
ATOM 2710 N N . VAL A 1 337 ? 30.998 17.338 -34.831 1.00 92.25 337 VAL A N 1
ATOM 2711 C CA . VAL A 1 337 ? 31.292 16.949 -33.440 1.00 92.25 337 VAL A CA 1
ATOM 2712 C C . VAL A 1 337 ? 30.042 16.404 -32.739 1.00 92.25 337 VAL A C 1
ATOM 2714 O O . VAL A 1 337 ? 30.116 15.398 -32.031 1.00 92.25 337 VAL A O 1
ATOM 2717 N N . VAL A 1 338 ? 28.875 17.008 -32.989 1.00 93.12 338 VAL A N 1
ATOM 2718 C CA . VAL A 1 338 ? 27.603 16.578 -32.393 1.00 93.12 338 VAL A CA 1
ATOM 2719 C C . VAL A 1 338 ? 27.222 15.156 -32.796 1.00 93.12 338 VAL A C 1
ATOM 2721 O O . VAL A 1 338 ? 26.827 14.364 -31.939 1.00 93.12 338 VAL A O 1
ATOM 2724 N N . PHE A 1 339 ? 27.407 14.788 -34.068 1.00 94.44 339 PHE A N 1
ATOM 2725 C CA . PHE A 1 339 ? 27.124 13.433 -34.533 1.00 94.44 339 PHE A CA 1
ATOM 2726 C C . PHE A 1 339 ? 28.104 12.411 -33.951 1.00 94.44 339 PHE A C 1
ATOM 2728 O O . PHE A 1 339 ? 27.685 11.327 -33.545 1.00 94.44 339 PHE A O 1
ATOM 2735 N N . LYS A 1 340 ? 29.396 12.750 -33.847 1.00 93.94 340 LYS A N 1
ATOM 2736 C CA . LYS A 1 340 ? 30.408 11.880 -33.221 1.00 93.94 340 LYS A CA 1
ATOM 2737 C C . LYS A 1 340 ? 30.071 11.588 -31.754 1.00 93.94 340 LYS A C 1
ATOM 2739 O O . LYS A 1 340 ? 30.048 10.421 -31.362 1.00 93.94 340 LYS A O 1
ATOM 2744 N N . ASN A 1 341 ? 29.714 12.614 -30.980 1.00 94.44 341 ASN A N 1
ATOM 2745 C CA . ASN A 1 341 ? 29.309 12.460 -29.579 1.00 94.44 341 ASN A CA 1
ATOM 2746 C C . ASN A 1 341 ? 28.017 11.640 -29.434 1.00 94.44 341 ASN A C 1
ATOM 2748 O O . ASN A 1 341 ? 27.938 10.740 -28.595 1.00 94.44 341 ASN A O 1
ATOM 2752 N N . LEU A 1 342 ? 27.016 11.894 -30.286 1.00 95.62 342 LEU A N 1
ATOM 2753 C CA . LEU A 1 342 ? 25.789 11.096 -30.321 1.00 95.62 342 LEU A CA 1
ATOM 2754 C C . LEU A 1 342 ? 26.082 9.627 -30.652 1.00 95.62 342 LEU A C 1
ATOM 2756 O O . LEU A 1 342 ? 25.579 8.731 -29.975 1.00 95.62 342 LEU A O 1
ATOM 2760 N N . ARG A 1 343 ? 26.919 9.369 -31.664 1.00 96.06 343 ARG A N 1
ATOM 2761 C CA . ARG A 1 343 ? 27.329 8.017 -32.056 1.00 96.06 343 ARG A CA 1
ATOM 2762 C C . ARG A 1 343 ? 27.972 7.285 -30.886 1.00 96.06 343 ARG A C 1
ATOM 2764 O O . ARG A 1 343 ? 27.565 6.163 -30.616 1.00 96.06 343 ARG A O 1
ATOM 2771 N N . MET A 1 344 ? 28.892 7.922 -30.160 1.00 95.69 344 MET A N 1
ATOM 2772 C CA . MET A 1 344 ? 29.524 7.325 -28.978 1.00 95.69 344 MET A CA 1
ATOM 2773 C C . MET A 1 344 ? 28.507 6.890 -27.918 1.00 95.69 344 MET A C 1
ATOM 2775 O O . MET A 1 344 ? 28.662 5.815 -27.342 1.00 95.69 344 MET A O 1
ATOM 2779 N N . LEU A 1 345 ? 27.459 7.684 -27.675 1.00 95.69 345 LEU A N 1
ATOM 2780 C CA . LEU A 1 345 ? 26.381 7.323 -26.750 1.00 95.69 345 LEU A CA 1
ATOM 2781 C C . LEU A 1 345 ? 25.543 6.153 -27.284 1.00 95.69 345 LEU A C 1
ATOM 2783 O O . LEU A 1 345 ? 25.301 5.186 -26.561 1.00 95.69 345 LEU A O 1
ATOM 2787 N N . VAL A 1 346 ? 25.112 6.227 -28.547 1.00 96.12 346 VAL A N 1
ATOM 2788 C CA . VAL A 1 346 ? 24.249 5.217 -29.182 1.00 96.12 346 VAL A CA 1
ATOM 2789 C C . VAL A 1 346 ? 24.953 3.864 -29.277 1.00 96.12 346 VAL A C 1
ATOM 2791 O O . VAL A 1 346 ? 24.321 2.842 -29.011 1.00 96.12 346 VAL A O 1
ATOM 2794 N N . THR A 1 347 ? 26.251 3.855 -29.591 1.00 96.31 347 THR A N 1
ATOM 2795 C CA . THR A 1 347 ? 27.073 2.643 -29.720 1.00 96.31 347 THR A CA 1
ATOM 2796 C C . THR A 1 347 ? 27.827 2.276 -28.444 1.00 96.31 347 THR A C 1
ATOM 2798 O O . THR A 1 347 ? 28.688 1.397 -28.479 1.00 96.31 347 THR A O 1
ATOM 2801 N N . ASN A 1 348 ? 27.551 2.934 -27.315 1.00 97.31 348 ASN A N 1
ATOM 2802 C CA . ASN A 1 348 ? 28.235 2.641 -26.061 1.00 97.31 348 ASN A CA 1
ATOM 2803 C C . ASN A 1 348 ? 28.006 1.172 -25.653 1.00 97.31 348 ASN A C 1
ATOM 2805 O O . ASN A 1 348 ? 26.869 0.689 -25.630 1.00 97.31 348 ASN A O 1
ATOM 2809 N N . ARG A 1 349 ? 29.094 0.465 -25.316 1.00 96.62 349 ARG A N 1
ATOM 2810 C CA . ARG A 1 349 ? 29.075 -0.973 -25.005 1.00 96.62 349 ARG A CA 1
ATOM 2811 C C . ARG A 1 349 ? 28.165 -1.302 -23.821 1.00 96.62 349 ARG A C 1
ATOM 2813 O O . ARG A 1 349 ? 27.366 -2.229 -23.922 1.00 96.62 349 ARG A O 1
ATOM 2820 N N . ASP A 1 350 ? 28.243 -0.538 -22.736 1.00 94.25 350 ASP A N 1
ATOM 2821 C CA . ASP A 1 350 ? 27.435 -0.774 -21.533 1.00 94.25 350 ASP A CA 1
ATOM 2822 C C . ASP A 1 350 ? 25.964 -0.421 -21.767 1.00 94.25 350 ASP A C 1
ATOM 2824 O O . ASP A 1 350 ? 25.057 -1.132 -21.324 1.00 94.25 350 ASP A O 1
ATOM 2828 N N . TRP A 1 351 ? 25.713 0.658 -22.516 1.00 94.62 351 TRP A N 1
ATOM 2829 C CA . TRP A 1 351 ? 24.376 1.045 -22.951 1.00 94.62 351 TRP A CA 1
ATOM 2830 C C . TRP A 1 351 ? 23.716 -0.086 -23.741 1.00 94.62 351 TRP A C 1
ATOM 2832 O O . TRP A 1 351 ? 22.659 -0.574 -23.334 1.00 94.62 351 TRP A O 1
ATOM 2842 N N . CYS A 1 352 ? 24.376 -0.564 -24.796 1.00 96.19 352 CYS A N 1
ATOM 2843 C CA . CYS A 1 352 ? 23.883 -1.651 -25.635 1.00 96.19 352 CYS A CA 1
ATOM 2844 C C . CYS A 1 352 ? 23.777 -2.972 -24.860 1.00 96.19 352 CYS A C 1
ATOM 2846 O O . CYS A 1 352 ? 22.761 -3.654 -24.953 1.00 96.19 352 CYS A O 1
ATOM 2848 N N . GLY A 1 353 ? 24.765 -3.310 -24.027 1.00 95.69 353 GLY A N 1
ATOM 2849 C CA . GLY A 1 353 ? 24.756 -4.532 -23.217 1.00 95.69 353 GLY A CA 1
ATOM 2850 C C . GLY A 1 353 ? 23.610 -4.584 -22.202 1.00 95.69 353 GLY A C 1
ATOM 2851 O O . GLY A 1 353 ? 23.096 -5.659 -21.889 1.00 95.69 353 GLY A O 1
ATOM 2852 N N . SER A 1 354 ? 23.158 -3.425 -21.718 1.00 95.38 354 SER A N 1
ATOM 2853 C CA . SER A 1 354 ? 21.999 -3.325 -20.824 1.00 95.38 354 SER A CA 1
ATOM 2854 C C . SER A 1 354 ? 20.637 -3.401 -21.531 1.00 95.38 354 SER A C 1
ATOM 2856 O O . SER A 1 354 ? 19.628 -3.557 -20.851 1.00 95.38 354 SER A O 1
ATOM 2858 N N . MET A 1 355 ? 20.576 -3.336 -22.870 1.00 95.69 355 MET A N 1
ATOM 2859 C CA . MET A 1 355 ? 19.310 -3.371 -23.630 1.00 95.69 355 MET A CA 1
ATOM 2860 C C . MET A 1 355 ? 18.498 -4.645 -23.400 1.00 95.69 355 MET A C 1
ATOM 2862 O O . MET A 1 355 ? 17.274 -4.620 -23.492 1.00 95.69 355 MET A O 1
ATOM 2866 N N . LYS A 1 356 ? 19.165 -5.743 -23.035 1.00 95.88 356 LYS A N 1
ATOM 2867 C CA . LYS A 1 356 ? 18.522 -7.024 -22.723 1.00 95.88 356 LYS A CA 1
ATOM 2868 C C . LYS A 1 356 ? 17.461 -6.960 -21.622 1.00 95.88 356 LYS A C 1
ATOM 2870 O O . LYS A 1 356 ? 16.566 -7.789 -21.618 1.00 95.88 356 LYS A O 1
ATOM 2875 N N . PHE A 1 357 ? 17.539 -5.974 -20.728 1.00 97.38 357 PHE A N 1
ATOM 2876 C CA . PHE A 1 357 ? 16.567 -5.782 -19.649 1.00 97.38 357 PHE A CA 1
ATOM 2877 C C . PHE A 1 357 ? 15.297 -5.029 -20.083 1.00 97.38 357 PHE A C 1
ATOM 2879 O O . PHE A 1 357 ? 14.358 -4.915 -19.302 1.00 97.38 357 PHE A O 1
ATOM 2886 N N . TYR A 1 358 ? 15.268 -4.473 -21.297 1.00 97.38 358 TYR A N 1
ATOM 2887 C CA . TYR A 1 358 ? 14.200 -3.579 -21.761 1.00 97.38 358 TYR A CA 1
ATOM 2888 C C . TYR A 1 358 ? 13.414 -4.157 -22.943 1.00 97.38 358 TYR A C 1
ATOM 2890 O O . TYR A 1 358 ? 12.666 -3.439 -23.605 1.00 97.38 358 TYR A O 1
ATOM 2898 N N . THR A 1 359 ? 13.570 -5.453 -23.218 1.00 96.69 359 THR A N 1
ATOM 2899 C CA . THR A 1 359 ? 12.945 -6.130 -24.363 1.00 96.69 359 THR A CA 1
ATOM 2900 C C . THR A 1 359 ? 11.437 -6.345 -24.215 1.00 96.69 359 THR A C 1
ATOM 2902 O O . THR A 1 359 ? 10.742 -6.503 -25.220 1.00 96.69 359 THR A O 1
ATOM 2905 N N . ASN A 1 360 ? 10.933 -6.304 -22.978 1.00 95.50 360 ASN A N 1
ATOM 2906 C CA . ASN A 1 360 ? 9.507 -6.404 -22.652 1.00 95.50 360 ASN A CA 1
ATOM 2907 C C . ASN A 1 360 ? 8.866 -5.041 -22.331 1.00 95.50 360 ASN A C 1
ATOM 2909 O O . ASN A 1 360 ? 7.685 -4.987 -22.006 1.00 95.50 360 ASN A O 1
ATOM 2913 N N . CYS A 1 361 ? 9.626 -3.938 -22.425 1.00 95.56 361 CYS A N 1
ATOM 2914 C CA . CYS A 1 361 ? 9.129 -2.565 -22.257 1.00 95.56 361 CYS A CA 1
ATOM 2915 C C . CYS A 1 361 ? 8.309 -2.343 -20.959 1.00 95.56 361 CYS A C 1
ATOM 2917 O O . CYS A 1 361 ? 7.236 -1.738 -20.978 1.00 95.56 361 CYS A O 1
ATOM 2919 N N . ARG A 1 362 ? 8.807 -2.857 -19.826 1.00 95.12 362 ARG A N 1
ATOM 2920 C CA . ARG A 1 362 ? 8.109 -2.868 -18.528 1.00 95.12 362 ARG A CA 1
ATOM 2921 C C . ARG A 1 362 ? 8.349 -1.601 -17.707 1.00 95.12 362 ARG A C 1
ATOM 2923 O O . ARG A 1 362 ? 9.433 -1.035 -17.769 1.00 95.12 362 ARG A O 1
ATOM 2930 N N . GLN A 1 363 ? 7.357 -1.204 -16.909 1.00 92.06 363 GLN A N 1
ATOM 2931 C CA . GLN A 1 363 ? 7.391 -0.033 -16.023 1.00 92.06 363 GLN A CA 1
ATOM 2932 C C . GLN A 1 363 ? 6.919 -0.393 -14.606 1.00 92.06 363 GLN A C 1
ATOM 2934 O O . GLN A 1 363 ? 6.121 -1.318 -14.444 1.00 92.06 363 GLN A O 1
ATOM 2939 N N . THR A 1 364 ? 7.345 0.378 -13.602 1.00 92.62 364 THR A N 1
ATOM 2940 C CA . THR A 1 364 ? 7.027 0.171 -12.171 1.00 92.62 364 THR A CA 1
ATOM 2941 C C . THR A 1 364 ? 6.126 1.259 -11.567 1.00 92.62 364 THR A C 1
ATOM 2943 O O . THR A 1 364 ? 5.805 1.193 -10.382 1.00 92.62 364 THR A O 1
ATOM 2946 N N . TRP A 1 365 ? 5.621 2.211 -12.369 1.00 91.19 365 TRP A N 1
ATOM 2947 C CA . TRP A 1 365 ? 4.828 3.368 -11.898 1.00 91.19 365 TRP A CA 1
ATOM 2948 C C . TRP A 1 365 ? 3.647 3.002 -10.986 1.00 91.19 365 TRP A C 1
ATOM 2950 O O . TRP A 1 365 ? 3.271 3.765 -10.099 1.00 91.19 365 TRP A O 1
ATOM 2960 N N . ALA A 1 366 ? 3.027 1.838 -11.196 1.00 93.00 366 ALA A N 1
ATOM 2961 C CA . ALA A 1 366 ? 1.883 1.411 -10.398 1.00 93.00 366 ALA A CA 1
ATOM 2962 C C . ALA A 1 366 ? 2.275 1.121 -8.939 1.00 93.00 366 ALA A C 1
ATOM 2964 O O . ALA A 1 366 ? 1.499 1.410 -8.027 1.00 93.00 366 ALA A O 1
ATOM 2965 N N . VAL A 1 367 ? 3.495 0.622 -8.717 1.00 95.19 367 VAL A N 1
ATOM 2966 C CA . VAL A 1 367 ? 4.055 0.405 -7.379 1.00 95.19 367 VAL A CA 1
ATOM 2967 C C . VAL A 1 367 ? 4.371 1.747 -6.715 1.00 95.19 367 VAL A C 1
ATOM 2969 O O . VAL A 1 367 ? 3.984 1.972 -5.567 1.00 95.19 367 VAL A O 1
ATOM 2972 N N . GLU A 1 368 ? 4.957 2.693 -7.458 1.00 91.69 368 GLU A N 1
ATOM 2973 C CA . GLU A 1 368 ? 5.185 4.063 -6.972 1.00 91.69 368 GLU A CA 1
ATOM 2974 C C . GLU A 1 368 ? 3.871 4.757 -6.576 1.00 91.69 368 GLU A C 1
ATOM 2976 O O . GLU A 1 368 ? 3.796 5.438 -5.544 1.00 91.69 368 GLU A O 1
ATOM 2981 N N . ASN A 1 369 ? 2.814 4.554 -7.369 1.00 91.69 369 ASN A N 1
ATOM 2982 C CA . ASN A 1 369 ? 1.483 5.069 -7.079 1.00 91.69 369 ASN A CA 1
ATOM 2983 C C . ASN A 1 369 ? 0.884 4.434 -5.826 1.00 91.69 369 ASN A C 1
ATOM 2985 O O . ASN A 1 369 ? 0.326 5.160 -5.004 1.00 91.69 369 ASN A O 1
ATOM 2989 N N . PHE A 1 370 ? 1.028 3.121 -5.629 1.00 96.00 370 PHE A N 1
ATOM 2990 C CA . PHE A 1 370 ? 0.627 2.482 -4.375 1.00 96.00 370 PHE A CA 1
ATOM 2991 C C . PHE A 1 370 ? 1.342 3.123 -3.182 1.00 96.00 370 PHE A C 1
ATOM 2993 O O . PHE A 1 370 ? 0.690 3.540 -2.218 1.00 96.00 370 PHE A O 1
ATOM 3000 N N . PHE A 1 371 ? 2.668 3.263 -3.259 1.00 94.81 371 PHE A N 1
ATOM 3001 C CA . PHE A 1 371 ? 3.440 3.861 -2.178 1.00 94.81 371 PHE A CA 1
ATOM 3002 C C . PHE A 1 371 ? 3.007 5.294 -1.882 1.00 94.81 371 PHE A C 1
ATOM 3004 O O . PHE A 1 371 ? 2.836 5.649 -0.715 1.00 94.81 371 PHE A O 1
ATOM 3011 N N . SER A 1 372 ? 2.794 6.102 -2.917 1.00 90.81 372 SER A N 1
ATOM 3012 C CA . SER A 1 372 ? 2.522 7.533 -2.779 1.00 90.81 372 SER A CA 1
ATOM 3013 C C . SER A 1 372 ? 1.070 7.846 -2.409 1.00 90.81 372 SER A C 1
ATOM 3015 O O . SER A 1 372 ? 0.828 8.737 -1.598 1.00 90.81 372 SER A O 1
ATOM 3017 N N . HIS A 1 373 ? 0.111 7.110 -2.973 1.00 88.25 373 HIS A N 1
ATOM 3018 C CA . HIS A 1 373 ? -1.323 7.415 -2.888 1.00 88.25 373 HIS A CA 1
ATOM 3019 C C . HIS A 1 373 ? -2.131 6.459 -2.015 1.00 88.25 373 HIS A C 1
ATOM 3021 O O . HIS A 1 373 ? -3.306 6.723 -1.779 1.00 88.25 373 HIS A O 1
ATOM 3027 N N . THR A 1 374 ? -1.544 5.366 -1.529 1.00 93.88 374 THR A N 1
ATOM 3028 C CA . THR A 1 374 ? -2.227 4.455 -0.599 1.00 93.88 374 THR A CA 1
ATOM 3029 C C . THR A 1 374 ? -1.387 4.254 0.651 1.00 93.88 374 THR A C 1
ATOM 3031 O O . THR A 1 374 ? -1.804 4.645 1.741 1.00 93.88 374 THR A O 1
ATOM 3034 N N . LEU A 1 375 ? -0.152 3.759 0.522 1.00 95.31 375 LEU A N 1
ATOM 3035 C CA . LEU A 1 375 ? 0.672 3.461 1.691 1.00 95.31 375 LEU A CA 1
ATOM 3036 C C . LEU A 1 375 ? 0.981 4.705 2.532 1.00 95.31 375 LEU A C 1
ATOM 3038 O O . LEU A 1 375 ? 0.984 4.608 3.753 1.00 95.31 375 LEU A O 1
ATOM 3042 N N . LEU A 1 376 ? 1.202 5.882 1.935 1.00 93.31 376 LEU A N 1
ATOM 3043 C CA . LEU A 1 376 ? 1.426 7.112 2.708 1.00 93.31 376 LEU A CA 1
ATOM 3044 C C . LEU A 1 376 ? 0.213 7.563 3.535 1.00 93.31 376 LEU A C 1
ATOM 3046 O O . LEU A 1 376 ? 0.421 8.246 4.539 1.00 93.31 376 LEU A O 1
ATOM 3050 N N . HIS A 1 377 ? -1.015 7.175 3.172 1.00 92.38 377 HIS A N 1
ATOM 3051 C CA . HIS A 1 377 ? -2.192 7.452 4.002 1.00 92.38 377 HIS A CA 1
ATOM 3052 C C . HIS A 1 377 ? -2.169 6.622 5.286 1.00 92.38 377 HIS A C 1
ATOM 3054 O O . HIS A 1 377 ? -2.458 7.147 6.357 1.00 92.38 377 HIS A O 1
ATOM 3060 N N . TYR A 1 378 ? -1.746 5.360 5.197 1.00 95.19 378 TYR A N 1
ATOM 3061 C CA . TYR A 1 378 ? -1.668 4.449 6.340 1.00 95.19 378 TYR A CA 1
ATOM 3062 C C . TYR A 1 378 ? -0.360 4.582 7.137 1.00 95.19 378 TYR A C 1
ATOM 3064 O O . TYR A 1 378 ? -0.363 4.456 8.364 1.00 95.19 378 TYR A O 1
ATOM 3072 N N . CYS A 1 379 ? 0.750 4.861 6.453 1.00 93.12 379 CYS A N 1
ATOM 3073 C CA . CYS A 1 379 ? 2.123 4.922 6.960 1.00 93.12 379 CYS A CA 1
ATOM 3074 C C . CYS A 1 379 ? 2.859 6.186 6.450 1.00 93.12 379 CYS A C 1
ATOM 3076 O O . CYS A 1 379 ? 3.824 6.091 5.671 1.00 93.12 379 CYS A O 1
ATOM 3078 N N . PRO A 1 380 ? 2.439 7.390 6.880 1.00 89.75 380 PRO A N 1
ATOM 3079 C CA . PRO A 1 380 ? 3.090 8.643 6.509 1.00 89.75 380 PRO A CA 1
ATOM 3080 C C . PRO A 1 380 ? 4.554 8.684 6.962 1.00 89.75 380 PRO A C 1
ATOM 3082 O O . PRO A 1 380 ? 4.876 8.298 8.083 1.00 89.75 380 PRO A O 1
ATOM 3085 N N . LYS A 1 381 ? 5.442 9.242 6.122 1.00 85.88 381 LYS A N 1
ATOM 3086 C CA . LYS A 1 381 ? 6.892 9.350 6.411 1.00 85.88 381 LYS A CA 1
ATOM 3087 C C . LYS A 1 381 ? 7.243 10.168 7.659 1.00 85.88 381 LYS A C 1
ATOM 3089 O O . LYS A 1 381 ? 8.343 10.071 8.184 1.00 85.88 381 LYS A O 1
ATOM 3094 N N . GLN A 1 382 ? 6.317 11.009 8.108 1.00 82.31 382 GLN A N 1
ATOM 3095 C CA . GLN A 1 382 ? 6.498 11.892 9.261 1.00 82.31 382 GLN A CA 1
ATOM 3096 C C . GLN A 1 382 ? 6.269 11.175 10.599 1.00 82.31 382 GLN A C 1
ATOM 3098 O O . GLN A 1 382 ? 6.449 11.789 11.648 1.00 82.31 382 GLN A O 1
ATOM 3103 N N . LYS A 1 383 ? 5.809 9.916 10.584 1.00 82.56 383 LYS A N 1
ATOM 3104 C CA . LYS A 1 383 ? 5.436 9.176 11.793 1.00 82.56 383 LYS A CA 1
ATOM 3105 C C . LYS A 1 383 ? 6.226 7.890 11.907 1.00 82.56 383 LYS A C 1
ATOM 3107 O O . LYS A 1 383 ? 6.337 7.132 10.949 1.00 82.56 383 LYS A O 1
ATOM 3112 N N . SER A 1 384 ? 6.739 7.654 13.109 1.00 82.94 384 SER A N 1
ATOM 3113 C CA . SER A 1 384 ? 7.367 6.392 13.472 1.00 82.94 384 SER A CA 1
ATOM 3114 C C . SER A 1 384 ? 6.321 5.444 14.044 1.00 82.94 384 SER A C 1
ATOM 3116 O O . SER A 1 384 ? 5.458 5.852 14.822 1.00 82.94 384 SER A O 1
ATOM 3118 N N . TYR A 1 385 ? 6.410 4.178 13.655 1.00 85.88 385 TYR A N 1
ATOM 3119 C CA . TYR A 1 385 ? 5.521 3.117 14.104 1.00 85.88 385 TYR A CA 1
ATOM 3120 C C . TYR A 1 385 ? 6.354 1.961 14.666 1.00 85.88 385 TYR A C 1
ATOM 3122 O O . TYR A 1 385 ? 7.413 1.610 14.133 1.00 85.88 385 TYR A O 1
ATOM 3130 N N . GLY A 1 386 ? 5.855 1.322 15.727 1.00 87.50 386 GLY A N 1
ATOM 3131 C CA . GLY A 1 386 ? 6.361 0.009 16.135 1.00 87.50 386 GLY A CA 1
ATOM 3132 C C . GLY A 1 386 ? 6.159 -1.026 15.019 1.00 87.50 386 GLY A C 1
ATOM 3133 O O . GLY A 1 386 ? 5.286 -0.838 14.172 1.00 87.50 386 GLY A O 1
ATOM 3134 N N . TYR A 1 387 ? 6.938 -2.117 15.022 1.00 90.44 387 TYR A N 1
ATOM 3135 C CA . TYR A 1 387 ? 6.898 -3.140 13.959 1.00 90.44 387 TYR A CA 1
ATOM 3136 C C . TYR A 1 387 ? 5.474 -3.632 13.688 1.00 90.44 387 TYR A C 1
ATOM 3138 O O . TYR A 1 387 ? 5.000 -3.541 12.562 1.00 90.44 387 TYR A O 1
ATOM 3146 N N . ASP A 1 388 ? 4.767 -4.062 14.735 1.00 92.19 388 ASP A N 1
ATOM 3147 C CA . ASP A 1 388 ? 3.413 -4.605 14.607 1.00 92.19 388 ASP A CA 1
ATOM 3148 C C . ASP A 1 388 ? 2.425 -3.565 14.063 1.00 92.19 388 ASP A C 1
ATOM 3150 O O . ASP A 1 388 ? 1.658 -3.850 13.149 1.00 92.19 388 ASP A O 1
ATOM 3154 N N . ALA A 1 389 ? 2.474 -2.332 14.574 1.00 92.06 389 ALA A N 1
ATOM 3155 C CA . ALA A 1 389 ? 1.606 -1.257 14.101 1.00 92.06 389 ALA A CA 1
ATOM 3156 C C . ALA A 1 389 ? 1.882 -0.903 12.630 1.00 92.06 389 ALA A C 1
ATOM 3158 O O . ALA A 1 389 ? 0.942 -0.633 11.882 1.00 92.06 389 ALA A O 1
ATOM 3159 N N . TYR A 1 390 ? 3.154 -0.918 12.220 1.00 93.62 390 TYR A N 1
ATOM 3160 C CA . TYR A 1 390 ? 3.567 -0.711 10.836 1.00 93.62 390 TYR A CA 1
ATOM 3161 C C . TYR A 1 390 ? 3.073 -1.856 9.944 1.00 93.62 390 TYR A C 1
ATOM 3163 O O . TYR A 1 390 ? 2.467 -1.594 8.909 1.00 93.62 390 TYR A O 1
ATOM 3171 N N . HIS A 1 391 ? 3.248 -3.110 10.368 1.00 95.12 391 HIS A N 1
ATOM 3172 C CA . HIS A 1 391 ? 2.798 -4.295 9.637 1.00 95.12 391 HIS A CA 1
ATOM 3173 C C . HIS A 1 391 ? 1.279 -4.285 9.408 1.00 95.12 391 HIS A C 1
ATOM 3175 O O . HIS A 1 391 ? 0.828 -4.369 8.269 1.00 95.12 391 HIS A O 1
ATOM 3181 N N . ILE A 1 392 ? 0.498 -4.050 10.469 1.00 96.19 392 ILE A N 1
ATOM 3182 C CA . ILE A 1 392 ? -0.969 -3.930 10.410 1.00 96.19 392 ILE A CA 1
ATOM 3183 C C . ILE A 1 392 ? -1.401 -2.882 9.385 1.00 96.19 392 ILE A C 1
ATOM 3185 O O . ILE A 1 392 ? -2.258 -3.135 8.545 1.00 96.19 392 ILE A O 1
ATOM 3189 N N . ARG A 1 393 ? -0.786 -1.698 9.429 1.00 96.69 393 ARG A N 1
ATOM 3190 C CA . ARG A 1 393 ? -1.115 -0.593 8.521 1.00 96.69 393 ARG A CA 1
ATOM 3191 C C . ARG A 1 393 ? -0.736 -0.886 7.068 1.00 96.69 393 ARG A C 1
ATOM 3193 O O . ARG A 1 393 ? -1.455 -0.454 6.175 1.00 96.69 393 ARG A O 1
ATOM 3200 N N . ASN A 1 394 ? 0.337 -1.640 6.823 1.00 97.69 394 ASN A N 1
ATOM 3201 C CA . ASN A 1 394 ? 0.689 -2.085 5.473 1.00 97.69 394 ASN A CA 1
ATOM 3202 C C . ASN A 1 394 ? -0.323 -3.106 4.932 1.00 97.69 394 ASN A C 1
ATOM 3204 O O . ASN A 1 394 ? -0.762 -2.949 3.797 1.00 97.69 394 ASN A O 1
ATOM 3208 N N . MET A 1 395 ? -0.761 -4.076 5.745 1.00 98.31 395 MET A N 1
ATOM 3209 C CA . MET A 1 395 ? -1.815 -5.022 5.347 1.00 98.31 395 MET A CA 1
ATOM 3210 C C . MET A 1 395 ? -3.116 -4.295 4.984 1.00 98.31 395 MET A C 1
ATOM 3212 O O . MET A 1 395 ? -3.710 -4.568 3.942 1.00 98.31 395 MET A O 1
ATOM 3216 N N . LEU A 1 396 ? -3.525 -3.314 5.799 1.00 98.38 396 LEU A N 1
ATOM 3217 C CA . LEU A 1 396 ? -4.690 -2.470 5.512 1.00 98.38 396 LEU A CA 1
ATOM 3218 C C . LEU A 1 396 ? -4.525 -1.681 4.205 1.00 98.38 396 LEU A C 1
ATOM 3220 O O . LEU A 1 396 ? -5.456 -1.640 3.406 1.00 98.38 396 LEU A O 1
ATOM 3224 N N . ALA A 1 397 ? -3.343 -1.108 3.956 1.00 98.06 397 ALA A N 1
ATOM 3225 C CA . ALA A 1 397 ? -3.054 -0.388 2.717 1.00 98.06 397 ALA A CA 1
ATOM 3226 C C . ALA A 1 397 ? -3.135 -1.299 1.481 1.00 98.06 397 ALA A C 1
ATOM 3228 O O . ALA A 1 397 ? -3.681 -0.896 0.457 1.00 98.06 397 ALA A O 1
ATOM 3229 N N . VAL A 1 398 ? -2.614 -2.526 1.564 1.00 98.44 398 VAL A N 1
ATOM 3230 C CA . VAL A 1 398 ? -2.683 -3.504 0.467 1.00 98.44 398 VAL A CA 1
ATOM 3231 C C . VAL A 1 398 ? -4.125 -3.937 0.196 1.00 98.44 398 VAL A C 1
ATOM 3233 O O . VAL A 1 398 ? -4.536 -3.975 -0.964 1.00 98.44 398 VAL A O 1
ATOM 3236 N N . MET A 1 399 ? -4.917 -4.211 1.241 1.00 98.00 399 MET A N 1
ATOM 3237 C CA . MET A 1 399 ? -6.344 -4.516 1.080 1.00 98.00 399 MET A CA 1
ATOM 3238 C C . MET A 1 399 ? -7.106 -3.339 0.466 1.00 98.00 399 MET A C 1
ATOM 3240 O O . MET A 1 399 ? -7.889 -3.557 -0.455 1.00 98.00 399 MET A O 1
ATOM 3244 N N . ASP A 1 400 ? -6.853 -2.104 0.915 1.00 97.44 400 ASP A N 1
ATOM 3245 C CA . ASP A 1 400 ? -7.437 -0.894 0.322 1.00 97.44 400 ASP A CA 1
ATOM 3246 C C . ASP A 1 400 ? -7.072 -0.774 -1.167 1.00 97.44 400 ASP A C 1
ATOM 3248 O O . ASP A 1 400 ? -7.948 -0.613 -2.011 1.00 97.44 400 ASP A O 1
ATOM 3252 N N . HIS A 1 401 ? -5.797 -0.927 -1.531 1.00 96.94 401 HIS A N 1
ATOM 3253 C CA . HIS A 1 401 ? -5.375 -0.873 -2.934 1.00 96.94 401 HIS A CA 1
ATOM 3254 C C . HIS A 1 401 ? -6.094 -1.915 -3.795 1.00 96.94 401 HIS A C 1
ATOM 3256 O O . HIS A 1 401 ? -6.724 -1.564 -4.791 1.00 96.94 401 HIS A O 1
ATOM 3262 N N . ASN A 1 402 ? -6.047 -3.183 -3.385 1.00 97.44 402 ASN A N 1
ATOM 3263 C CA . ASN A 1 402 ? -6.593 -4.295 -4.159 1.00 97.44 402 ASN A CA 1
ATOM 3264 C C . ASN A 1 402 ? -8.124 -4.236 -4.300 1.00 97.44 402 ASN A C 1
ATOM 3266 O O . ASN A 1 402 ? -8.632 -4.529 -5.381 1.00 97.44 402 ASN A O 1
ATOM 3270 N N . ASN A 1 403 ? -8.860 -3.825 -3.257 1.00 95.75 403 ASN A N 1
ATOM 3271 C CA . ASN A 1 403 ? -10.322 -3.673 -3.331 1.00 95.75 403 ASN A CA 1
ATOM 3272 C C . ASN A 1 403 ? -10.759 -2.544 -4.283 1.00 95.75 403 ASN A C 1
ATOM 3274 O O . ASN A 1 403 ? -11.897 -2.529 -4.741 1.00 95.75 403 ASN A O 1
ATOM 3278 N N . HIS A 1 404 ? -9.855 -1.625 -4.639 1.00 94.62 404 HIS A N 1
ATOM 3279 C CA . HIS A 1 404 ? -10.169 -0.434 -5.432 1.00 94.62 404 HIS A CA 1
ATOM 3280 C C . HIS A 1 404 ? -9.493 -0.378 -6.812 1.00 94.62 404 HIS A C 1
ATOM 3282 O O . HIS A 1 404 ? -9.468 0.687 -7.443 1.00 94.62 404 HIS A O 1
ATOM 3288 N N . LEU A 1 405 ? -8.960 -1.500 -7.306 1.00 90.75 405 LEU A N 1
ATOM 3289 C CA . LEU A 1 405 ? -8.331 -1.586 -8.631 1.00 90.75 405 LEU A CA 1
ATOM 3290 C C . LEU A 1 405 ? -9.326 -1.360 -9.774 1.00 90.75 405 LEU A C 1
ATOM 3292 O O . LEU A 1 405 ? -9.045 -0.589 -10.695 1.00 90.75 405 LEU A O 1
ATOM 3296 N N . GLY A 1 406 ? -10.501 -1.987 -9.675 1.00 82.94 406 GLY A N 1
ATOM 3297 C CA . GLY A 1 406 ? -11.551 -1.992 -10.699 1.00 82.94 406 GLY A CA 1
ATOM 3298 C C . GLY A 1 406 ? -12.461 -0.763 -10.705 1.00 82.94 406 GLY A C 1
ATOM 3299 O O . GLY A 1 406 ? -13.557 -0.833 -11.252 1.00 82.94 406 GLY A O 1
ATOM 3300 N N . ARG A 1 407 ? -12.055 0.350 -10.076 1.00 88.25 407 ARG A N 1
ATOM 3301 C CA . ARG A 1 407 ? -12.864 1.578 -10.074 1.00 88.25 407 ARG A CA 1
ATOM 3302 C C . ARG A 1 407 ? -12.988 2.131 -11.490 1.00 88.25 407 ARG A C 1
ATOM 3304 O O . ARG A 1 407 ? -11.968 2.446 -12.113 1.00 88.25 407 ARG A O 1
ATOM 3311 N N . MET A 1 408 ? -14.235 2.257 -11.933 1.00 85.12 408 MET A N 1
ATOM 3312 C CA . MET A 1 408 ? -14.603 2.852 -13.213 1.00 85.12 408 MET A CA 1
ATOM 3313 C C . MET A 1 408 ? -14.304 4.357 -13.227 1.00 85.12 408 MET A C 1
ATOM 3315 O O . MET A 1 408 ? -14.206 4.970 -12.151 1.00 85.12 408 MET A O 1
ATOM 3319 N N . PRO A 1 409 ? -14.143 4.959 -14.417 1.00 85.38 409 PRO A N 1
ATOM 3320 C CA . PRO A 1 409 ? -14.121 6.407 -14.553 1.00 85.38 409 PRO A CA 1
ATOM 3321 C C . PRO A 1 409 ? -15.383 7.026 -13.945 1.00 85.38 409 PRO A C 1
ATOM 3323 O O . PRO A 1 409 ? -16.455 6.420 -13.940 1.00 85.38 409 PRO A O 1
ATOM 3326 N N . LEU A 1 410 ? -15.238 8.216 -13.377 1.00 84.44 410 LEU A N 1
ATOM 3327 C CA . LEU A 1 410 ? -16.352 9.019 -12.908 1.00 84.44 410 LEU A CA 1
ATOM 3328 C C . LEU A 1 410 ? -17.122 9.511 -14.132 1.00 84.44 410 LEU A C 1
ATOM 3330 O O . LEU A 1 410 ? -16.520 10.035 -15.065 1.00 84.44 410 LEU A O 1
ATOM 3334 N N . VAL A 1 411 ? -18.438 9.336 -14.113 1.00 84.75 411 VAL A N 1
ATOM 3335 C CA . VAL A 1 411 ? -19.324 9.712 -15.215 1.00 84.75 411 VAL A CA 1
ATOM 3336 C C . VAL A 1 411 ? -20.236 10.846 -14.750 1.00 84.75 411 VAL A C 1
ATOM 3338 O O . VAL A 1 411 ? -20.724 10.818 -13.616 1.00 84.75 411 VAL A O 1
ATOM 3341 N N . GLY A 1 412 ? -20.407 11.864 -15.594 1.00 79.19 412 GLY A N 1
ATOM 3342 C CA . GLY A 1 412 ? -21.319 12.982 -15.376 1.00 79.19 412 GLY A CA 1
ATOM 3343 C C . GLY A 1 412 ? -22.791 12.577 -15.495 1.00 79.19 412 GLY A C 1
ATOM 3344 O O . GLY A 1 412 ? -23.128 11.436 -15.804 1.00 79.19 412 GLY A O 1
ATOM 3345 N N . GLN A 1 413 ? -23.698 13.523 -15.242 1.00 79.75 413 GLN A N 1
ATOM 3346 C CA . GLN A 1 413 ? -25.142 13.290 -15.422 1.00 79.75 413 GLN A CA 1
ATOM 3347 C C . GLN A 1 413 ? -25.529 13.068 -16.895 1.00 79.75 413 GLN A C 1
ATOM 3349 O O . GLN A 1 413 ? -26.570 12.485 -17.176 1.00 79.75 413 GLN A O 1
ATOM 3354 N N . ASP A 1 414 ? -24.683 13.525 -17.812 1.00 83.56 414 ASP A N 1
ATOM 3355 C CA . ASP A 1 414 ? -24.771 13.379 -19.265 1.00 83.56 414 ASP A CA 1
ATOM 3356 C C . ASP A 1 414 ? -24.278 12.016 -19.781 1.00 83.56 414 ASP A C 1
ATOM 3358 O O . ASP A 1 414 ? -24.440 11.722 -20.962 1.00 83.56 414 ASP A O 1
ATOM 3362 N N . GLY A 1 415 ? -23.709 11.168 -18.917 1.00 78.81 415 GLY A N 1
ATOM 3363 C CA . GLY A 1 415 ? -23.128 9.889 -19.327 1.00 78.81 415 GLY A CA 1
ATOM 3364 C C . GLY A 1 415 ? -21.680 9.989 -19.820 1.00 78.81 415 GLY A C 1
ATOM 3365 O O . GLY A 1 415 ? -21.091 8.959 -20.151 1.00 78.81 415 GLY A O 1
ATOM 3366 N N . GLU A 1 416 ? -21.079 11.182 -19.802 1.00 81.62 416 GLU A N 1
ATOM 3367 C CA . GLU A 1 416 ? -19.712 11.410 -20.274 1.00 81.62 416 GLU A CA 1
ATOM 3368 C C . GLU A 1 416 ? -18.670 11.246 -19.164 1.00 81.62 416 GLU A C 1
ATOM 3370 O O . GLU A 1 416 ? -18.911 11.514 -17.982 1.00 81.62 416 GLU A O 1
ATOM 3375 N N . VAL A 1 417 ? -17.470 10.799 -19.540 1.00 81.94 417 VAL A N 1
ATOM 3376 C CA . VAL A 1 417 ? -16.374 10.588 -18.588 1.00 81.94 417 VAL A CA 1
ATOM 3377 C C . VAL A 1 417 ? -15.816 11.928 -18.117 1.00 81.94 417 VAL A C 1
ATOM 3379 O O . VAL A 1 417 ? -15.364 12.759 -18.904 1.00 81.94 417 VAL A O 1
ATOM 3382 N N . TYR A 1 418 ? -15.766 12.115 -16.800 1.00 77.88 418 TYR A N 1
ATOM 3383 C CA . TYR A 1 418 ? -15.183 13.299 -16.194 1.00 77.88 418 TYR A CA 1
ATOM 3384 C C . TYR A 1 418 ? -13.652 13.281 -16.331 1.00 77.88 418 TYR A C 1
ATOM 3386 O O . TYR A 1 418 ? -12.938 12.539 -15.643 1.00 77.88 418 TYR A O 1
ATOM 3394 N N . ALA A 1 419 ? -13.136 14.132 -17.218 1.00 77.06 419 ALA A N 1
ATOM 3395 C CA . ALA A 1 419 ? -11.709 14.360 -17.393 1.00 77.06 419 ALA A CA 1
ATOM 3396 C C . ALA A 1 419 ? -11.264 15.607 -16.618 1.00 77.06 419 ALA A C 1
ATOM 3398 O O . ALA A 1 419 ? -11.712 16.725 -16.869 1.00 77.06 419 ALA A O 1
ATOM 3399 N N . LYS A 1 420 ? -10.322 15.432 -15.691 1.00 78.38 420 LYS A N 1
ATOM 3400 C CA . LYS A 1 420 ? -9.718 16.534 -14.944 1.00 78.38 420 LYS A CA 1
ATOM 3401 C C . LYS A 1 420 ? -8.416 16.963 -15.604 1.00 78.38 420 LYS A C 1
ATOM 3403 O O . LYS A 1 420 ? -7.473 16.180 -15.722 1.00 78.38 420 LYS A O 1
ATOM 3408 N N . GLY A 1 421 ? -8.336 18.233 -15.989 1.00 77.94 421 GLY A N 1
ATOM 3409 C CA . GLY A 1 421 ? -7.082 18.840 -16.417 1.00 77.94 421 GLY A CA 1
ATOM 3410 C C . GLY A 1 421 ? -6.122 18.985 -15.237 1.00 77.94 421 GLY A C 1
ATOM 3411 O O . GLY A 1 421 ? -6.452 19.602 -14.223 1.00 77.94 421 GLY A O 1
ATOM 3412 N N . GLN A 1 422 ? -4.908 18.457 -15.369 1.00 79.56 422 GLN A N 1
ATOM 3413 C CA . GLN A 1 422 ? -3.823 18.701 -14.428 1.00 79.56 422 GLN A CA 1
ATOM 3414 C C . GLN A 1 422 ? -2.583 19.185 -15.174 1.00 79.56 422 GLN A C 1
ATOM 3416 O O . GLN A 1 422 ? -2.133 18.579 -16.145 1.00 79.56 422 GLN A O 1
ATOM 3421 N N . VAL A 1 423 ? -1.984 20.272 -14.688 1.00 78.19 423 VAL A N 1
ATOM 3422 C CA . VAL A 1 423 ? -0.691 20.724 -15.204 1.00 78.19 423 VAL A CA 1
ATOM 3423 C C . VAL A 1 423 ? 0.393 19.779 -14.701 1.00 78.19 423 VAL A C 1
ATOM 3425 O O . VAL A 1 423 ? 0.673 19.691 -13.500 1.00 78.19 423 VAL A O 1
ATOM 3428 N N . SER A 1 424 ? 1.051 19.094 -15.630 1.00 72.62 424 SER A N 1
ATOM 3429 C CA . SER A 1 424 ? 2.249 18.318 -15.336 1.00 72.62 424 SER A CA 1
ATOM 3430 C C . SER A 1 424 ? 3.319 19.248 -14.771 1.00 72.62 424 SER A C 1
ATOM 3432 O O . SER A 1 424 ? 3.843 20.127 -15.459 1.00 72.62 424 SER A O 1
ATOM 3434 N N . ARG A 1 425 ? 3.704 19.040 -13.504 1.00 70.69 425 ARG A N 1
ATOM 3435 C CA . ARG A 1 425 ? 4.748 19.851 -12.847 1.00 70.69 425 ARG A CA 1
ATOM 3436 C C . ARG A 1 425 ? 6.078 19.829 -13.604 1.00 70.69 425 ARG A C 1
ATOM 3438 O O . ARG A 1 425 ? 6.850 20.780 -13.463 1.00 70.69 425 ARG A O 1
ATOM 3445 N N . ARG A 1 426 ? 6.325 18.765 -14.379 1.00 59.12 426 ARG A N 1
ATOM 3446 C CA . ARG A 1 426 ? 7.558 18.515 -15.133 1.00 59.12 426 ARG A CA 1
ATOM 3447 C C . ARG A 1 426 ? 7.539 19.140 -16.524 1.00 59.12 426 ARG A C 1
ATOM 3449 O O . ARG A 1 426 ? 8.482 19.840 -16.862 1.00 59.12 426 ARG A O 1
ATOM 3456 N N . THR A 1 427 ? 6.508 18.870 -17.324 1.00 70.12 427 THR A N 1
ATOM 3457 C CA . THR A 1 427 ? 6.435 19.373 -18.710 1.00 70.12 427 THR A CA 1
ATOM 3458 C C . THR A 1 427 ? 5.804 20.754 -18.797 1.00 70.12 427 THR A C 1
ATOM 3460 O O . THR A 1 427 ? 5.887 21.378 -19.846 1.00 70.12 427 THR A O 1
ATOM 3463 N N . LYS A 1 428 ? 5.185 21.234 -17.707 1.00 77.00 428 LYS A N 1
ATOM 3464 C CA . LYS A 1 428 ? 4.399 22.477 -17.660 1.00 77.00 428 LYS A CA 1
ATOM 3465 C C . LYS A 1 428 ? 3.254 22.500 -18.680 1.00 77.00 428 LYS A C 1
ATOM 3467 O O . LYS A 1 428 ? 2.763 23.563 -19.028 1.00 77.00 428 LYS A O 1
ATOM 3472 N N . GLN A 1 429 ? 2.823 21.324 -19.133 1.00 77.81 429 GLN A N 1
ATOM 3473 C CA . GLN A 1 429 ? 1.716 21.148 -20.067 1.00 77.81 429 GLN A CA 1
ATOM 3474 C C . GLN A 1 429 ? 0.491 20.606 -19.339 1.00 77.81 429 GLN A C 1
ATOM 3476 O O . GLN A 1 429 ? 0.622 19.871 -18.353 1.00 77.81 429 GLN A O 1
ATOM 3481 N N . TRP A 1 430 ? -0.686 20.961 -19.845 1.00 81.50 430 TRP A N 1
ATOM 3482 C CA . TRP A 1 430 ? -1.945 20.367 -19.423 1.00 81.50 430 TRP A CA 1
ATOM 3483 C C . TRP A 1 430 ? -2.023 18.922 -19.896 1.00 81.50 430 TRP A C 1
ATOM 3485 O O . TRP A 1 430 ? -1.726 18.614 -21.049 1.00 81.50 430 TRP A O 1
ATOM 3495 N N . VAL A 1 431 ? -2.407 18.043 -18.982 1.00 77.88 431 VAL A N 1
ATOM 3496 C CA . VAL A 1 431 ? -2.698 16.643 -19.263 1.00 77.88 431 VAL A CA 1
ATOM 3497 C C . VAL A 1 431 ? -4.086 16.363 -18.708 1.00 77.88 431 VAL A C 1
ATOM 3499 O O . VAL A 1 431 ? -4.381 16.728 -17.568 1.00 77.88 431 VAL A O 1
ATOM 3502 N N . ALA A 1 432 ? -4.945 15.764 -19.525 1.00 78.12 432 ALA A N 1
ATOM 3503 C CA . ALA A 1 432 ? -6.238 15.275 -19.076 1.00 78.12 432 ALA A CA 1
ATOM 3504 C C . ALA A 1 432 ? -6.043 13.925 -18.378 1.00 78.12 432 ALA A C 1
ATOM 3506 O O . ALA A 1 432 ? -5.361 13.044 -18.904 1.00 78.12 432 ALA A O 1
ATOM 3507 N N . TYR A 1 433 ? -6.631 13.776 -17.196 1.00 77.38 433 TYR A N 1
ATOM 3508 C CA . TYR A 1 433 ? -6.697 12.507 -16.486 1.00 77.38 433 TYR A CA 1
ATOM 3509 C C . TYR A 1 433 ? -8.154 12.147 -16.241 1.00 77.38 433 TYR A C 1
ATOM 3511 O O . TYR A 1 433 ? -8.920 12.972 -15.742 1.00 77.38 433 TYR A O 1
ATOM 3519 N N . GLU A 1 434 ? -8.519 10.910 -16.556 1.00 83.06 434 GLU A N 1
ATOM 3520 C CA . GLU A 1 434 ? -9.806 10.349 -16.160 1.00 83.06 434 GLU A CA 1
ATOM 3521 C C . GLU A 1 434 ? -9.844 10.228 -14.636 1.00 83.06 434 GLU A C 1
ATOM 3523 O O . GLU A 1 434 ? -9.039 9.516 -14.020 1.00 83.06 434 GLU A O 1
ATOM 3528 N N . GLU A 1 435 ? -10.760 10.960 -14.009 1.00 82.88 435 GLU A N 1
ATOM 3529 C CA . GLU A 1 435 ? -10.961 10.856 -12.572 1.00 82.88 435 GLU A CA 1
ATOM 3530 C C . GLU A 1 435 ? -11.757 9.581 -12.291 1.00 82.88 435 GLU A C 1
ATOM 3532 O O . GLU A 1 435 ? -12.801 9.351 -12.885 1.00 82.88 435 GLU A O 1
ATOM 3537 N N . LYS A 1 436 ? -11.259 8.707 -11.412 1.00 85.94 436 LYS A N 1
ATOM 3538 C CA . LYS A 1 436 ? -11.977 7.477 -11.046 1.00 85.94 436 LYS A CA 1
ATOM 3539 C C . LYS A 1 436 ? -13.081 7.777 -10.039 1.00 85.94 436 LYS A C 1
ATOM 3541 O O . LYS A 1 436 ? -12.893 8.624 -9.165 1.00 85.94 436 LYS A O 1
ATOM 3546 N N . ALA A 1 437 ? -14.161 6.998 -10.083 1.00 87.38 437 ALA A N 1
ATOM 3547 C CA . ALA A 1 437 ? -15.227 7.047 -9.087 1.00 87.38 437 ALA A CA 1
ATOM 3548 C C . ALA A 1 437 ? -14.673 6.949 -7.644 1.00 87.38 437 ALA A C 1
ATOM 3550 O O . ALA A 1 437 ? -13.618 6.327 -7.426 1.00 87.38 437 ALA A O 1
ATOM 3551 N N . PRO A 1 438 ? -15.346 7.546 -6.639 1.00 88.69 438 PRO A N 1
ATOM 3552 C CA . PRO A 1 438 ? -14.933 7.452 -5.242 1.00 88.69 438 PRO A CA 1
ATOM 3553 C C . PRO A 1 438 ? -14.726 6.003 -4.784 1.00 88.69 438 PRO A C 1
ATOM 3555 O O . PRO A 1 438 ? -15.368 5.075 -5.272 1.00 88.69 438 PRO A O 1
ATOM 3558 N N . LYS A 1 439 ? -13.797 5.802 -3.846 1.00 91.00 439 LYS A N 1
ATOM 3559 C CA . LYS A 1 439 ? -13.585 4.499 -3.206 1.00 91.00 439 LYS A CA 1
ATOM 3560 C C . LYS A 1 439 ? -14.851 4.079 -2.452 1.00 91.00 439 LYS A C 1
ATOM 3562 O O . LYS A 1 439 ? -15.381 4.883 -1.685 1.00 91.00 439 LYS A O 1
ATOM 3567 N N . ASP A 1 440 ? -15.305 2.841 -2.652 1.00 88.38 440 ASP A N 1
ATOM 3568 C CA . ASP A 1 440 ? -16.386 2.261 -1.861 1.00 88.38 440 ASP A CA 1
ATOM 3569 C C . ASP A 1 440 ? -15.797 1.356 -0.772 1.00 88.38 440 ASP A C 1
ATOM 3571 O O . ASP A 1 440 ? -14.996 0.463 -1.006 1.00 88.38 440 ASP A O 1
ATOM 3575 N N . PHE A 1 441 ? -16.135 1.631 0.481 1.00 93.50 441 PHE A N 1
ATOM 3576 C CA . PHE A 1 441 ? -15.545 0.932 1.622 1.00 93.50 441 PHE A CA 1
ATOM 3577 C C . PHE A 1 441 ? -16.428 -0.241 2.071 1.00 93.50 441 PHE A C 1
ATOM 3579 O O . PHE A 1 441 ? -16.587 -0.486 3.265 1.00 93.50 441 PHE A O 1
ATOM 3586 N N . LYS A 1 442 ? -17.025 -0.972 1.116 1.00 93.06 442 LYS A N 1
ATOM 3587 C CA . LYS A 1 442 ? -18.015 -2.034 1.390 1.00 93.06 442 LYS A CA 1
ATOM 3588 C C . LYS A 1 442 ? -17.465 -3.195 2.222 1.00 93.06 442 LYS A C 1
ATOM 3590 O O . LYS A 1 442 ? -18.227 -3.837 2.933 1.00 93.06 442 LYS A O 1
ATOM 3595 N N . TYR A 1 443 ? -16.155 -3.438 2.173 1.00 93.69 443 TYR A N 1
ATOM 3596 C CA . TYR A 1 443 ? -15.479 -4.475 2.962 1.00 93.69 443 TYR A CA 1
ATOM 3597 C C . TYR A 1 443 ? -15.196 -4.055 4.420 1.00 93.69 443 TYR A C 1
ATOM 3599 O O . TYR A 1 443 ? -14.884 -4.898 5.262 1.00 93.69 443 TYR A O 1
ATOM 3607 N N . ILE A 1 444 ? -15.292 -2.759 4.752 1.00 95.75 444 ILE A N 1
ATOM 3608 C CA . ILE A 1 444 ? -14.947 -2.248 6.087 1.00 95.75 444 ILE A CA 1
ATOM 3609 C C . ILE A 1 444 ? -15.890 -2.758 7.187 1.00 95.75 444 ILE A C 1
ATOM 3611 O O . ILE A 1 444 ? -15.365 -3.154 8.227 1.00 95.75 444 ILE A O 1
ATOM 3615 N N . PRO A 1 445 ? -17.227 -2.816 7.014 1.00 95.62 445 PRO A N 1
ATOM 3616 C CA . PRO A 1 445 ? -18.115 -3.365 8.039 1.00 95.62 445 PRO A CA 1
ATOM 3617 C C . PRO A 1 445 ? -17.772 -4.804 8.443 1.00 95.62 445 PRO A C 1
ATOM 3619 O O . PRO A 1 445 ? -17.759 -5.107 9.633 1.00 95.62 445 PRO A O 1
ATOM 3622 N N . GLU A 1 446 ? -17.438 -5.679 7.488 1.00 95.44 446 GLU A N 1
ATOM 3623 C CA . GLU A 1 446 ? -16.994 -7.049 7.788 1.00 95.44 446 GLU A CA 1
ATOM 3624 C C . GLU A 1 446 ? -15.676 -7.050 8.570 1.00 95.44 446 GLU A C 1
ATOM 3626 O O . GLU A 1 446 ? -15.544 -7.754 9.568 1.00 95.44 446 GLU A O 1
ATOM 3631 N N . LEU A 1 447 ? -14.707 -6.222 8.168 1.00 96.62 447 LEU A N 1
ATOM 3632 C CA . LEU A 1 447 ? -13.432 -6.113 8.877 1.00 96.62 447 LEU A CA 1
ATOM 3633 C C . LEU A 1 447 ? -13.602 -5.557 10.302 1.00 96.62 447 LEU A C 1
ATOM 3635 O O . LEU A 1 447 ? -12.923 -6.010 11.225 1.00 96.62 447 LEU A O 1
ATOM 3639 N N . MET A 1 448 ? -14.516 -4.602 10.499 1.00 97.00 448 MET A N 1
ATOM 3640 C CA . MET A 1 448 ? -14.878 -4.089 11.822 1.00 97.00 448 MET A CA 1
ATOM 3641 C C . MET A 1 448 ? -15.501 -5.186 12.685 1.00 97.00 448 MET A C 1
ATOM 3643 O O . MET A 1 448 ? -15.054 -5.375 13.815 1.00 97.00 448 MET A O 1
ATOM 3647 N N . ALA A 1 449 ? -16.466 -5.935 12.147 1.00 96.00 449 ALA A N 1
ATOM 3648 C CA . ALA A 1 449 ? -17.106 -7.046 12.845 1.00 96.00 449 ALA A CA 1
ATOM 3649 C C . ALA A 1 449 ? -16.102 -8.146 13.230 1.00 96.00 449 ALA A C 1
ATOM 3651 O O . ALA A 1 449 ? -16.080 -8.587 14.378 1.00 96.00 449 ALA A O 1
ATOM 3652 N N . ALA A 1 450 ? -15.191 -8.510 12.324 1.00 95.75 450 ALA A N 1
ATOM 3653 C CA . ALA A 1 450 ? -14.120 -9.464 12.605 1.00 95.75 450 ALA A CA 1
ATOM 3654 C C . ALA A 1 450 ? -13.196 -8.974 13.735 1.00 95.75 450 ALA A C 1
ATOM 3656 O O . ALA A 1 450 ? -12.875 -9.722 14.660 1.00 95.75 450 ALA A O 1
ATOM 3657 N N . CYS A 1 451 ? -12.805 -7.693 13.710 1.00 95.44 451 CYS A N 1
ATOM 3658 C CA . CYS A 1 451 ? -11.998 -7.094 14.775 1.00 95.44 451 CYS A CA 1
ATOM 3659 C C . CYS A 1 451 ? -12.736 -7.072 16.117 1.00 95.44 451 CYS A C 1
ATOM 3661 O O . CYS A 1 451 ? -12.127 -7.339 17.152 1.00 95.44 451 CYS A O 1
ATOM 3663 N N . MET A 1 452 ? -14.035 -6.762 16.108 1.00 94.38 452 MET A N 1
ATOM 3664 C CA . MET A 1 452 ? -14.881 -6.817 17.297 1.00 94.38 452 MET A CA 1
ATOM 3665 C C . MET A 1 452 ? -14.896 -8.236 17.862 1.00 94.38 452 MET A C 1
ATOM 3667 O O . MET A 1 452 ? -14.443 -8.430 18.992 1.00 94.38 452 MET A O 1
ATOM 3671 N N . ARG A 1 453 ? -15.306 -9.228 17.062 1.00 92.81 453 ARG A N 1
ATOM 3672 C CA . ARG A 1 453 ? -15.392 -10.641 17.457 1.00 92.81 453 ARG A CA 1
ATOM 3673 C C . ARG A 1 453 ? -14.070 -11.161 18.025 1.00 92.81 453 ARG A C 1
ATOM 3675 O O . ARG A 1 453 ? -14.064 -11.754 19.099 1.00 92.81 453 ARG A O 1
ATOM 3682 N N . ALA A 1 454 ? -12.941 -10.847 17.386 1.00 89.94 454 ALA A N 1
ATOM 3683 C CA . ALA A 1 454 ? -11.609 -11.245 17.855 1.00 89.94 454 ALA A CA 1
ATOM 3684 C C . ALA A 1 454 ? -11.218 -10.649 19.223 1.00 89.94 454 ALA A C 1
ATOM 3686 O O . ALA A 1 454 ? -10.316 -11.156 19.891 1.00 89.94 454 ALA A O 1
ATOM 3687 N N . THR A 1 455 ? -11.881 -9.574 19.655 1.00 88.31 455 THR A N 1
ATOM 3688 C CA . THR A 1 455 ? -11.677 -8.965 20.979 1.00 88.31 455 THR A CA 1
ATOM 3689 C C . THR A 1 455 ? -12.731 -9.351 22.013 1.00 88.31 455 THR A C 1
ATOM 3691 O O . THR A 1 455 ? -12.552 -9.042 23.195 1.00 88.31 455 THR A O 1
ATOM 3694 N N . TYR A 1 456 ? -13.808 -10.031 21.612 1.00 89.75 456 TYR A N 1
ATOM 3695 C CA . TYR A 1 456 ? -14.921 -10.364 22.496 1.00 89.75 456 TYR A CA 1
ATOM 3696 C C . TYR A 1 456 ? -14.474 -11.288 23.636 1.00 89.75 456 TYR A C 1
ATOM 3698 O O . TYR A 1 456 ? -13.903 -12.352 23.409 1.00 89.75 456 TYR A O 1
ATOM 3706 N N . GLY A 1 457 ? -14.692 -10.865 24.886 1.00 81.56 457 GLY A N 1
ATOM 3707 C CA . GLY A 1 457 ? -14.320 -11.639 26.080 1.00 81.56 457 GLY A CA 1
ATOM 3708 C C . GLY A 1 457 ? -12.808 -11.786 26.309 1.00 81.56 457 GLY A C 1
ATOM 3709 O O . GLY A 1 457 ? -12.377 -12.414 27.278 1.00 81.56 457 GLY A O 1
ATOM 3710 N N . VAL A 1 458 ? -11.967 -11.191 25.458 1.00 83.44 458 VAL A N 1
ATOM 3711 C CA . VAL A 1 458 ? -10.513 -11.235 25.614 1.00 83.44 458 VAL A CA 1
ATOM 3712 C C . VAL A 1 458 ? -10.099 -10.148 26.597 1.00 83.44 458 VAL A C 1
ATOM 3714 O O . VAL A 1 458 ? -10.303 -8.962 26.353 1.00 83.44 458 VAL A O 1
ATOM 3717 N N . SER A 1 459 ? -9.467 -10.518 27.713 1.00 78.94 459 SER A N 1
ATOM 3718 C CA . SER A 1 459 ? -8.899 -9.520 28.630 1.00 78.94 459 SER A CA 1
ATOM 3719 C C . SER A 1 459 ? -7.866 -8.650 27.912 1.00 78.94 459 SER A C 1
ATOM 3721 O O . SER A 1 459 ? -7.048 -9.140 27.127 1.00 78.94 459 SER A O 1
ATOM 3723 N N . GLU A 1 460 ? -7.834 -7.353 28.223 1.00 70.56 460 GLU A N 1
ATOM 3724 C CA . GLU A 1 460 ? -6.789 -6.485 27.691 1.00 70.56 460 GLU A CA 1
ATOM 3725 C C . GLU A 1 460 ? -5.377 -6.940 28.134 1.00 70.56 460 GLU A C 1
ATOM 3727 O O . GLU A 1 460 ? -4.393 -6.673 27.447 1.00 70.56 460 GLU A O 1
ATOM 3732 N N . THR A 1 461 ? -5.239 -7.656 29.258 1.00 70.88 461 THR A N 1
ATOM 3733 C CA . THR A 1 461 ? -3.941 -8.176 29.734 1.00 70.88 461 THR A CA 1
ATOM 3734 C C . THR A 1 461 ? -3.354 -9.269 28.838 1.00 70.88 461 THR A C 1
ATOM 3736 O O . THR A 1 461 ? -2.149 -9.498 28.882 1.00 70.88 461 THR A O 1
ATOM 3739 N N . LYS A 1 462 ? -4.158 -9.892 27.964 1.00 71.81 462 LYS A N 1
ATOM 3740 C CA . LYS A 1 462 ? -3.708 -10.916 27.003 1.00 71.81 462 LYS A CA 1
ATOM 3741 C C . LYS A 1 462 ? -3.033 -10.337 25.744 1.00 71.81 462 LYS A C 1
ATOM 3743 O O . LYS A 1 462 ? -2.827 -11.058 24.773 1.00 71.81 462 LYS A O 1
ATOM 3748 N N . PHE A 1 463 ? -2.677 -9.050 25.742 1.00 74.25 463 PHE A N 1
ATOM 3749 C CA . PHE A 1 463 ? -1.869 -8.413 24.695 1.00 74.25 463 PHE A CA 1
ATOM 3750 C C . PHE A 1 463 ? -0.560 -9.176 24.436 1.00 74.25 463 PHE A C 1
ATOM 3752 O O . PHE A 1 463 ? 0.180 -9.476 25.373 1.00 74.25 463 PHE A O 1
ATOM 3759 N N . ARG A 1 464 ? -0.234 -9.434 23.162 1.00 80.31 464 ARG A N 1
ATOM 3760 C CA . ARG A 1 464 ? 1.041 -10.052 22.768 1.00 80.31 464 ARG A CA 1
ATOM 3761 C C . ARG A 1 464 ? 1.623 -9.391 21.519 1.00 80.31 464 ARG A C 1
ATOM 3763 O O . ARG A 1 464 ? 0.984 -9.357 20.464 1.00 80.31 464 ARG A O 1
ATOM 3770 N N . LYS A 1 465 ? 2.865 -8.907 21.634 1.00 86.12 465 LYS A N 1
ATOM 3771 C CA . LYS A 1 465 ? 3.703 -8.544 20.480 1.00 86.12 465 LYS A CA 1
ATOM 3772 C C . LYS A 1 465 ? 3.840 -9.743 19.542 1.00 86.12 465 LYS A C 1
ATOM 3774 O O . LYS A 1 465 ? 3.765 -10.885 19.992 1.00 86.12 465 LYS A O 1
ATOM 3779 N N . SER A 1 466 ? 4.024 -9.495 18.247 1.00 88.38 466 SER A N 1
ATOM 3780 C CA . SER A 1 466 ? 4.296 -10.600 17.319 1.00 88.38 466 SER A CA 1
ATOM 3781 C C . SER A 1 466 ? 5.631 -11.256 17.667 1.00 88.38 466 SER A C 1
ATOM 3783 O O . SER A 1 466 ? 6.527 -10.612 18.224 1.00 88.38 466 SER A O 1
ATOM 3785 N N . ARG A 1 467 ? 5.799 -12.526 17.281 1.00 88.62 467 ARG A N 1
ATOM 3786 C CA . ARG A 1 467 ? 7.071 -13.245 17.443 1.00 88.62 467 ARG A CA 1
ATOM 3787 C C . ARG A 1 467 ? 8.234 -12.461 16.834 1.00 88.62 467 ARG A C 1
ATOM 3789 O O . ARG A 1 467 ? 9.291 -12.354 17.448 1.00 88.62 467 ARG A O 1
ATOM 3796 N N . LYS A 1 468 ? 8.000 -11.851 15.668 1.00 88.12 468 LYS A N 1
ATOM 3797 C CA . LYS A 1 468 ? 8.975 -11.007 14.977 1.00 88.12 468 LYS A CA 1
ATOM 3798 C C . LYS A 1 468 ? 9.278 -9.727 15.754 1.00 88.12 468 LYS A C 1
ATOM 3800 O O . LYS A 1 468 ? 10.441 -9.394 15.944 1.00 88.12 468 LYS A O 1
ATOM 3805 N N . SER A 1 469 ? 8.267 -9.028 16.273 1.00 88.56 469 SER A N 1
ATOM 3806 C CA . SER A 1 469 ? 8.512 -7.855 17.121 1.00 88.56 469 SER A CA 1
ATOM 3807 C C . SER A 1 469 ? 9.287 -8.216 18.391 1.00 88.56 469 SER A C 1
ATOM 3809 O O . SER A 1 469 ? 10.127 -7.425 18.807 1.00 88.56 469 SER A O 1
ATOM 3811 N N . MET A 1 470 ? 9.033 -9.381 18.995 1.00 88.56 470 MET A N 1
ATOM 3812 C CA . MET A 1 470 ? 9.779 -9.858 20.164 1.00 88.56 470 MET A CA 1
ATOM 3813 C C . MET A 1 470 ? 11.232 -10.200 19.816 1.00 88.56 470 MET A C 1
ATOM 3815 O O . MET A 1 470 ? 12.136 -9.774 20.528 1.00 88.56 470 MET A O 1
ATOM 3819 N N . SER A 1 471 ? 11.482 -10.897 18.701 1.00 87.25 471 SER A N 1
ATOM 3820 C CA . SER A 1 471 ? 12.852 -11.212 18.265 1.00 87.25 471 SER A CA 1
ATOM 3821 C C . SER A 1 471 ? 13.652 -9.956 17.918 1.00 87.25 471 SER A C 1
ATOM 3823 O O . SER A 1 471 ? 14.857 -9.889 18.131 1.00 87.25 471 SER A O 1
ATOM 3825 N N . LEU A 1 472 ? 12.991 -8.924 17.396 1.00 85.44 472 LEU A N 1
ATOM 3826 C CA . LEU A 1 472 ? 13.642 -7.649 17.119 1.00 85.44 472 LEU A CA 1
ATOM 3827 C C . LEU A 1 472 ? 14.064 -6.917 18.402 1.00 85.44 472 LEU A C 1
ATOM 3829 O O . LEU A 1 472 ? 15.039 -6.171 18.375 1.00 85.44 472 LEU A O 1
ATOM 3833 N N . ASP A 1 473 ? 13.356 -7.114 19.517 1.00 80.62 473 ASP A N 1
ATOM 3834 C CA . ASP A 1 473 ? 13.716 -6.520 20.811 1.00 80.62 473 ASP A CA 1
ATOM 3835 C C . ASP A 1 473 ? 14.950 -7.192 21.440 1.00 80.62 473 ASP A C 1
ATOM 3837 O O . ASP A 1 473 ? 15.657 -6.542 22.211 1.00 80.62 473 ASP A O 1
ATOM 3841 N N . SER A 1 474 ? 15.246 -8.449 21.077 1.00 77.94 474 SER A N 1
ATOM 3842 C CA . SER A 1 474 ? 16.504 -9.122 21.441 1.00 77.94 474 SER A CA 1
ATOM 3843 C C . SER A 1 474 ? 17.706 -8.697 20.591 1.00 77.94 474 SER A C 1
ATOM 3845 O O . SER A 1 474 ? 18.843 -8.884 21.013 1.00 77.94 474 SER A O 1
ATOM 3847 N N . ILE A 1 475 ? 17.480 -8.096 19.418 1.00 75.25 475 ILE A N 1
ATOM 3848 C CA . ILE A 1 475 ? 18.551 -7.522 18.596 1.00 75.25 475 ILE A CA 1
ATOM 3849 C C . ILE A 1 475 ? 18.883 -6.143 19.178 1.00 75.25 475 ILE A C 1
ATOM 3851 O O . ILE A 1 475 ? 18.009 -5.277 19.245 1.00 75.25 475 ILE A O 1
ATOM 3855 N N . ALA A 1 476 ? 20.126 -5.983 19.646 1.00 57.38 476 ALA A N 1
ATOM 3856 C CA . ALA A 1 476 ? 20.637 -4.888 20.478 1.00 57.38 476 ALA A CA 1
ATOM 3857 C C . ALA A 1 476 ? 19.906 -3.531 20.341 1.00 57.38 476 ALA A C 1
ATOM 3859 O O . ALA A 1 476 ? 19.695 -2.998 19.243 1.00 57.38 476 ALA A O 1
ATOM 3860 N N . LYS A 1 477 ? 19.562 -2.934 21.496 1.00 55.00 477 LYS A N 1
ATOM 3861 C CA . LYS A 1 477 ? 18.930 -1.606 21.591 1.00 55.00 477 LYS A CA 1
ATOM 3862 C C . LYS A 1 477 ? 19.756 -0.544 20.844 1.00 55.00 477 LYS A C 1
ATOM 3864 O O . LYS A 1 477 ? 20.961 -0.671 20.672 1.00 55.00 477 LYS A O 1
ATOM 3869 N N . ASN A 1 478 ? 19.094 0.529 20.410 1.00 55.38 478 ASN A N 1
ATOM 3870 C CA . ASN A 1 478 ? 19.633 1.662 19.630 1.00 55.38 478 ASN A CA 1
ATOM 3871 C C . ASN A 1 478 ? 20.788 2.462 20.270 1.00 55.38 478 ASN A C 1
ATOM 3873 O O . ASN A 1 478 ? 21.128 3.530 19.772 1.00 55.38 478 ASN A O 1
ATOM 3877 N N . LEU A 1 479 ? 21.400 1.978 21.342 1.00 47.59 479 LEU A N 1
ATOM 3878 C CA . LEU A 1 479 ? 22.506 2.641 22.005 1.00 47.59 479 LEU A CA 1
ATOM 3879 C C . LEU A 1 479 ? 23.778 1.904 21.595 1.00 47.59 479 LEU A C 1
ATOM 3881 O O . LEU A 1 479 ? 23.879 0.693 21.785 1.00 47.59 479 LEU A O 1
ATOM 3885 N N . SER A 1 480 ? 24.761 2.627 21.054 1.00 45.75 480 SER A N 1
ATOM 3886 C CA . SER A 1 480 ? 26.146 2.264 21.345 1.00 45.75 480 SER A CA 1
ATOM 3887 C C . SER A 1 480 ? 26.206 1.937 22.838 1.00 45.75 480 SER A C 1
ATOM 3889 O O . SER A 1 480 ? 25.630 2.674 23.637 1.00 45.75 480 SER A O 1
ATOM 3891 N N . GLY A 1 481 ? 26.868 0.853 23.244 1.00 47.81 481 GLY A N 1
ATOM 3892 C CA . GLY A 1 481 ? 27.116 0.600 24.673 1.00 47.81 481 GLY A CA 1
ATOM 3893 C C . GLY A 1 481 ? 27.855 1.757 25.369 1.00 47.81 481 GLY A C 1
ATOM 3894 O O . GLY A 1 481 ? 27.989 1.768 26.585 1.00 47.81 481 GLY A O 1
ATOM 3895 N N . GLU A 1 482 ? 28.304 2.741 24.592 1.00 54.19 482 GLU A N 1
ATOM 3896 C CA . GLU A 1 482 ? 28.927 3.985 25.003 1.00 54.19 482 GLU A CA 1
ATOM 3897 C C . GLU A 1 482 ? 27.899 5.121 25.104 1.00 54.19 482 GLU A C 1
ATOM 3899 O O . GLU A 1 482 ? 27.050 5.314 24.223 1.00 54.19 482 GLU A O 1
ATOM 3904 N N . THR A 1 483 ? 28.010 5.904 26.177 1.00 52.03 483 THR A N 1
ATOM 3905 C CA . THR A 1 483 ? 27.272 7.153 26.380 1.00 52.03 483 THR A CA 1
ATOM 3906 C C . THR A 1 483 ? 27.469 8.100 25.196 1.00 52.03 483 THR A C 1
ATOM 3908 O O . THR A 1 483 ? 28.558 8.195 24.632 1.00 52.03 483 THR A O 1
ATOM 3911 N N . ASN A 1 484 ? 26.405 8.814 24.809 1.00 52.59 484 ASN A N 1
ATOM 3912 C CA . ASN A 1 484 ? 26.457 9.789 23.719 1.00 52.59 484 ASN A CA 1
ATOM 3913 C C . ASN A 1 484 ? 27.590 10.799 23.994 1.00 52.59 484 ASN A C 1
ATOM 3915 O O . ASN A 1 484 ? 27.489 11.540 24.979 1.00 52.59 484 ASN A O 1
ATOM 3919 N N . PRO A 1 485 ? 28.660 10.850 23.177 1.00 62.47 485 PRO A N 1
ATOM 3920 C CA . PRO A 1 485 ? 29.702 11.843 23.362 1.00 62.47 485 PRO A CA 1
ATOM 3921 C C . PRO A 1 485 ? 29.056 13.215 23.175 1.00 62.47 485 PRO A C 1
ATOM 3923 O O . PRO A 1 485 ? 28.570 13.528 22.090 1.00 62.47 485 PRO A O 1
ATOM 3926 N N . GLY A 1 486 ? 28.990 14.009 24.249 1.00 69.88 486 GLY A N 1
ATOM 3927 C CA . GLY A 1 486 ? 28.260 15.279 24.266 1.00 69.88 486 GLY A CA 1
ATOM 3928 C C . GLY A 1 486 ? 28.598 16.160 23.060 1.00 69.88 486 GLY A C 1
ATOM 3929 O O . GLY A 1 486 ? 29.713 16.106 22.542 1.00 69.88 486 GLY A O 1
ATOM 3930 N N . SER A 1 487 ? 27.650 16.986 22.607 1.00 70.31 487 SER A N 1
ATOM 3931 C CA . SER A 1 487 ? 27.692 17.690 21.310 1.00 70.31 487 SER A CA 1
ATOM 3932 C C . SER A 1 487 ? 29.019 18.399 20.996 1.00 70.31 487 SER A C 1
ATOM 3934 O O . SER A 1 487 ? 29.436 18.437 19.840 1.00 70.31 487 SER A O 1
ATOM 3936 N N . ARG A 1 488 ? 29.736 18.899 22.014 1.00 72.19 488 ARG A N 1
ATOM 3937 C CA . ARG A 1 488 ? 31.090 19.469 21.876 1.00 72.19 488 ARG A CA 1
ATOM 3938 C C . ARG A 1 488 ? 32.127 18.473 21.339 1.00 72.19 488 ARG A C 1
ATOM 3940 O O . ARG A 1 488 ? 32.916 18.834 20.474 1.00 72.19 488 ARG A O 1
ATOM 3947 N N . ILE A 1 489 ? 32.111 17.228 21.810 1.00 73.94 489 ILE A N 1
ATOM 3948 C CA . ILE A 1 489 ? 33.039 16.163 21.402 1.00 73.94 489 ILE A CA 1
ATOM 3949 C C . ILE A 1 489 ? 32.762 15.742 19.954 1.00 73.94 489 ILE A C 1
ATOM 3951 O O . ILE A 1 489 ? 33.693 15.537 19.175 1.00 73.94 489 ILE A O 1
ATOM 3955 N N . LEU A 1 490 ? 31.485 15.655 19.568 1.00 68.50 490 LEU A N 1
ATOM 3956 C CA . LEU A 1 490 ? 31.082 15.358 18.190 1.00 68.50 490 LEU A CA 1
ATOM 3957 C C . LEU A 1 490 ? 31.517 16.462 17.219 1.00 68.50 490 LEU A C 1
ATOM 3959 O O . LEU A 1 490 ? 32.078 16.163 16.164 1.00 68.50 490 LEU A O 1
ATOM 3963 N N . LEU A 1 491 ? 31.328 17.730 17.598 1.00 72.69 491 LEU A N 1
ATOM 3964 C CA . LEU A 1 491 ? 31.770 18.881 16.809 1.00 72.69 491 LEU A CA 1
ATOM 3965 C C . LEU A 1 491 ? 33.299 18.928 16.674 1.00 72.69 491 LEU A C 1
ATOM 3967 O O . LEU A 1 491 ? 33.801 19.128 15.569 1.00 72.69 491 LEU A O 1
ATOM 3971 N N . ALA A 1 492 ? 34.039 18.649 17.750 1.00 71.56 492 ALA A N 1
ATOM 3972 C CA . ALA A 1 492 ? 35.499 18.574 17.719 1.00 71.56 492 ALA A CA 1
ATOM 3973 C C . ALA A 1 492 ? 36.010 17.428 16.823 1.00 71.56 492 ALA A C 1
ATOM 3975 O O . ALA A 1 492 ? 36.920 17.633 16.020 1.00 71.56 492 ALA A O 1
ATOM 3976 N N . LYS A 1 493 ? 35.383 16.240 16.879 1.00 67.56 493 LYS A N 1
ATOM 3977 C CA . LYS A 1 493 ? 35.705 15.100 15.993 1.00 67.56 493 LYS A CA 1
ATOM 3978 C C . LYS A 1 493 ? 35.372 15.379 14.522 1.00 67.56 493 LYS A C 1
ATOM 3980 O O . LYS A 1 493 ? 36.084 14.920 13.631 1.00 67.56 493 LYS A O 1
ATOM 3985 N N . MET A 1 494 ? 34.304 16.126 14.239 1.00 64.50 494 MET A N 1
ATOM 3986 C CA . MET A 1 494 ? 33.981 16.554 12.872 1.00 64.50 494 MET A CA 1
ATOM 3987 C C . MET A 1 494 ? 34.969 17.605 12.347 1.00 64.50 494 MET A C 1
ATOM 3989 O O . MET A 1 494 ? 35.344 17.559 11.175 1.00 64.50 494 MET A O 1
ATOM 3993 N N . GLN A 1 495 ? 35.429 18.519 13.204 1.00 64.25 495 GLN A N 1
ATOM 3994 C CA . GLN A 1 495 ? 36.452 19.507 12.857 1.00 64.25 495 GLN A CA 1
ATOM 3995 C C . GLN A 1 495 ? 37.833 18.867 12.644 1.00 64.25 495 GLN A C 1
ATOM 3997 O O . GLN A 1 495 ? 38.529 19.241 11.700 1.00 64.25 495 GLN A O 1
ATOM 4002 N N . SER A 1 496 ? 38.218 17.866 13.445 1.00 58.53 496 SER A N 1
ATOM 4003 C CA . SER A 1 496 ? 39.501 17.166 13.277 1.00 58.53 496 SER A CA 1
ATOM 4004 C C . SER A 1 496 ? 39.552 16.324 11.996 1.00 58.53 496 SER A C 1
ATOM 4006 O O . SER A 1 496 ? 40.568 16.331 11.301 1.00 58.53 496 SER A O 1
ATOM 4008 N N . ARG A 1 497 ? 38.434 15.690 11.612 1.00 54.78 497 ARG A N 1
ATOM 4009 C CA . ARG A 1 497 ? 38.295 14.972 10.329 1.00 54.78 497 ARG A CA 1
ATOM 4010 C C . ARG A 1 497 ? 38.358 15.891 9.107 1.00 54.78 497 ARG A C 1
ATOM 4012 O O . ARG A 1 497 ? 38.797 15.454 8.053 1.00 54.78 497 ARG A O 1
ATOM 4019 N N . LYS A 1 498 ? 37.957 17.163 9.233 1.00 55.31 498 LYS A N 1
ATOM 4020 C CA . LYS A 1 498 ? 38.135 18.169 8.167 1.00 55.31 498 LYS A CA 1
ATOM 4021 C C . LYS A 1 498 ? 39.574 18.677 8.050 1.00 55.31 498 LYS A C 1
ATOM 4023 O O . LYS A 1 498 ? 39.974 19.062 6.960 1.00 55.31 498 LYS A O 1
ATOM 4028 N N . LYS A 1 499 ? 40.343 18.680 9.145 1.00 52.03 499 LYS A N 1
ATOM 4029 C CA . LYS A 1 499 ? 41.759 19.094 9.146 1.00 52.03 499 LYS A CA 1
ATOM 4030 C C . LYS A 1 499 ? 42.722 17.999 8.673 1.00 52.03 499 LYS A C 1
ATOM 4032 O O . LYS A 1 499 ? 43.860 18.304 8.354 1.00 52.03 499 LYS A O 1
ATOM 4037 N N . THR A 1 500 ? 42.269 16.750 8.604 1.00 49.47 500 THR A N 1
ATOM 4038 C CA . THR A 1 500 ? 43.054 15.587 8.157 1.00 49.47 500 THR A CA 1
ATOM 4039 C C . THR A 1 500 ? 42.529 15.059 6.815 1.00 49.47 500 THR A C 1
ATOM 4041 O O . THR A 1 500 ? 42.165 13.897 6.674 1.00 49.47 500 THR A O 1
ATOM 4044 N N . GLY A 1 501 ? 42.442 15.946 5.820 1.00 41.34 501 GLY A N 1
ATOM 4045 C CA . GLY A 1 501 ? 42.409 15.567 4.400 1.00 41.34 501 GLY A CA 1
ATOM 4046 C C . GLY A 1 501 ? 43.838 15.358 3.877 1.00 41.34 501 GLY A C 1
ATOM 4047 O O . GLY A 1 501 ? 44.771 15.870 4.495 1.00 41.34 501 GLY A O 1
ATOM 4048 N N . PRO A 1 502 ? 44.039 14.584 2.795 1.00 40.09 502 PRO A N 1
ATOM 4049 C CA . PRO A 1 502 ? 45.341 14.030 2.437 1.00 40.09 502 PRO A CA 1
ATOM 4050 C C . PRO A 1 502 ? 46.351 15.139 2.135 1.00 40.09 502 PRO A C 1
ATOM 4052 O O . PRO A 1 502 ? 46.097 16.006 1.301 1.00 40.09 502 PRO A O 1
ATOM 4055 N N . ALA A 1 503 ? 47.498 15.085 2.815 1.00 35.41 503 ALA A N 1
ATOM 4056 C CA . ALA A 1 503 ? 48.661 15.878 2.460 1.00 35.41 503 ALA A CA 1
ATOM 4057 C C . ALA A 1 503 ? 49.015 15.602 0.992 1.00 35.41 503 ALA A C 1
ATOM 4059 O O . ALA A 1 503 ? 49.200 14.448 0.594 1.00 35.41 503 ALA A O 1
ATOM 4060 N N . ALA A 1 504 ? 49.069 16.672 0.202 1.00 37.97 504 ALA A N 1
ATOM 4061 C CA . ALA A 1 504 ? 49.646 16.658 -1.127 1.00 37.97 504 ALA A CA 1
ATOM 4062 C C . ALA A 1 504 ? 51.072 16.096 -1.038 1.00 37.97 504 ALA A C 1
ATOM 4064 O O . ALA A 1 504 ? 51.898 16.606 -0.283 1.00 37.97 504 ALA A O 1
ATOM 4065 N N . LYS A 1 505 ? 51.348 15.024 -1.783 1.00 33.62 505 LYS A N 1
ATOM 4066 C CA . LYS A 1 505 ? 52.716 14.636 -2.120 1.00 33.62 505 LYS A CA 1
ATOM 4067 C C . LYS A 1 505 ? 53.060 15.310 -3.446 1.00 33.62 505 LYS A C 1
ATOM 4069 O O . LYS A 1 505 ? 52.611 14.856 -4.494 1.00 33.62 505 LYS A O 1
ATOM 4074 N N . GLU A 1 506 ? 53.804 16.405 -3.359 1.00 34.38 506 GLU A N 1
ATOM 4075 C CA . GLU A 1 506 ? 54.666 16.916 -4.427 1.00 34.38 506 GLU A CA 1
ATOM 4076 C C . GLU A 1 506 ? 56.059 16.269 -4.314 1.00 34.38 506 GLU A C 1
ATOM 4078 O O . GLU A 1 506 ? 56.470 15.881 -3.218 1.00 34.38 506 GLU A O 1
ATOM 4083 N N . SER A 1 507 ? 56.778 16.228 -5.447 1.00 34.84 507 SER A N 1
ATOM 4084 C CA . SER A 1 507 ? 58.116 15.650 -5.723 1.00 34.84 507 SER A CA 1
ATOM 4085 C C . SER A 1 507 ? 58.198 14.107 -5.713 1.00 34.84 507 SER A C 1
ATOM 4087 O O . SER A 1 507 ? 57.708 13.472 -4.784 1.00 34.84 507 SER A O 1
ATOM 4089 N N . CYS A 1 508 ? 58.762 13.406 -6.705 1.00 33.62 508 CYS A N 1
ATOM 4090 C CA . CYS A 1 508 ? 59.646 13.737 -7.833 1.00 33.62 508 CYS A CA 1
ATOM 4091 C C . CYS A 1 508 ? 59.164 13.031 -9.113 1.00 33.62 508 CYS A C 1
ATOM 4093 O O . CYS A 1 508 ? 58.560 11.939 -8.974 1.00 33.62 508 CYS A O 1
#

Secondary structure (DSSP, 8-state):
---------HHHHHHHHS------HHHHHHHHTT-B-TTT-PBB-GGG-EE-S-BTTB-EEEEEBTT--EEEEESS-EETTEEHHHHHHHHHHHHT---HHHHHHHHHHTT-----HHHHHHHHHHHHHHHHHHHHHHHHHHHHHHTTSEEEEEEEEEES-SSTT--EEEEEEEETTT--EEEEEEEEGGGGTT-HHHHHHHHHHHHHHHHHHTSS-EEEEEEE-S-HHHHHHTTSTTGGGSEEEE-HHHHHHHHHHHHHHHHHSTT-GGGHHHHHHHHHHHHHHHHHSTT-HHHHHHHHHHHHHHTTT--EETTEE--S-GGGGGG---PPPTTSHHHHHHHHHHT-HHHHHGGGGGTT----HHHHHHIIIIIHHHS-TT----HHHHHHHHHHHHHHHHHTTTPPBPB-TTS-B-EEEEE-TTT--EEEEEPBPPPP-TTHHHHHHHHHHHHTT--GGG----HHHHHHHHS--SS-SS----HHHHHHHHHHHHH-SPPP----

Organism: Magallana gigas (NCBI:txid29159)

Foldseek 3Di:
DDPPPPPDLVVLVVVVPDDDDDDDPVVVLVVQQQAADPPPRAGWDSVFWDWDDDAQQKTKIWTAGPVGDIDIDIGADDFLNHGPQLLVL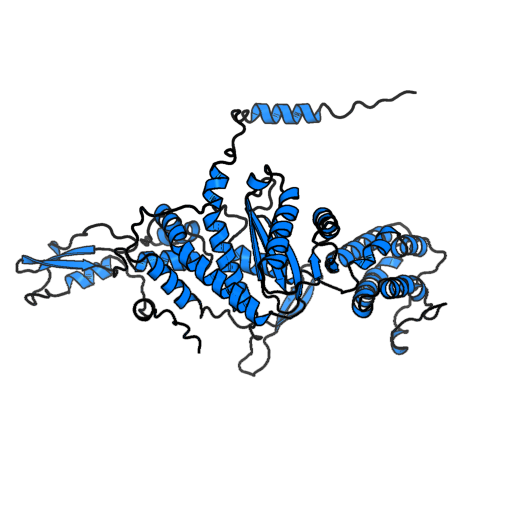LLVCQLQLHDPVVVVVVCVVVVGRRDDPVLSVLLLLLLLVLLVVVLVVLLVVVLVVQAPPAFAWEKDKDFLAPDLQGFKMKIWIAGQPLRATNDMDMDGCLVVVVPVLVVGLVRVVVGVCCCVPPGSHNYAHYEYAPRPSVVVVCVDPPNVRHHYAYAVVVVLVVQLVLLVVLCPDPQQVLSPVVSVVLSVQLLVLQQPLQLDLVSSLLSLLCVLCVLQVRQDDDPDGDDDDPVPSPPDPRRDDCPGPNSVSVCCVSPPPVSSVVSNNRNNVGHNVSVVCLVPPQLCSNRPSVDDDQRSSSVSSVSSSSSQCNQCSPFDFDADPVRHFDWDWDQDPVVSDTDTDRHTDDRDPVCSSVSSSSSSVSCNNPDSVPRDDDPVSVVSVVSDDPDDPDDDPPPVVVVVVVVVVVVPDDDDDDDD